Protein AF-A0A166LN89-F1 (afdb_monomer_lite)

pLDDT: mean 78.49, std 15.63, range [31.78, 97.25]

Organism: NCBI:txid1759441

Foldseek 3Di:
DAWADELQRDTDRCVVVVPPPADKDAAPPPRYIYGCLRAFQSLSQPDDPPDHDHGCVRPPPVNDPPVVVVVSLVVSVVPQDDHRNAWWWFDDDQATFIWGFGDWDQDPPRWIKTQIHGDPQFPDPDPDDVCSIGTVVRIGALCFLPLVVQQQHFHGDGQALVNPQDLVNLQVVLLVQAADPLLCVLCVVCLVVLLCCLVPVDDPDDPADQPLSVVLVVCQPDPDPPPDDRQFDPFQFQQGSSRLSNLLNCCCVRHPPCVVDVPSPPRHSSSVSSSLSSQCSVCVVVLVVVDDPVCPVPDPRVSVRSSSNVSVVNRPDPVRYHDPSPPSSSSSSNSSLLSNAADAPSRPPSNVQSHNNNPDAHDVNDRSHDPVNDPVHDDPDVVSVPPD

Sequence (388 aa):
MWLLNCRCGMEGDGHALLVDAQDIIQCDICKAWSHLACQRGGEASTLRRNQKFYCDACLPPSVMPPRTHAILYVISSALSAFRPGKGALALSGKYWYPVRLIQYEQLDGEERQWCVQWWRGNKFLVIPDEQLWVRQSNIVDELWCDREGRRSICLGKWQHACDTPQQEAIIAEFRDQPFTTEIDEALLPYIPLLDSILRIPDSGTRRRIIPVLDWLRDNKDHKFEYGIPSGTVPYTGDLSPLEQAQVANWFYYSIPDTQTDINKWLGAPALTHAYTIFIVTRNTDIFMGSYPLDFQQANPNEREAFLWSSAWEYLKDPNTFYKPVIDFDLECLAILEEQMFEYSARVGISGNQQWGLDKGDCQGRWNPYMESWVPGDREANDDEEIKV

Radius of gyration: 26.24 Å; chains: 1; bounding box: 60×53×74 Å

InterPro domains:
  IPR011011 Zinc finger, FYVE/PHD-type [SSF57903] (4-66)
  IPR013083 Zinc finger, RING/FYVE/PHD-type [G3DSA:3.30.40.10] (1-64)

Structure (mmCIF, N/CA/C/O backbone):
data_AF-A0A166LN89-F1
#
_entry.id   AF-A0A166LN89-F1
#
loop_
_atom_site.group_PDB
_atom_site.id
_atom_site.type_symbol
_atom_site.label_atom_id
_atom_site.label_alt_id
_atom_site.label_comp_id
_atom_site.label_asym_id
_atom_site.label_entity_id
_atom_site.label_seq_id
_atom_site.pdbx_PDB_ins_code
_atom_site.Cartn_x
_atom_site.Cartn_y
_atom_site.Cartn_z
_atom_site.occupancy
_atom_site.B_iso_or_equiv
_atom_site.auth_seq_id
_atom_site.auth_comp_id
_atom_site.auth_asym_id
_atom_site.auth_atom_id
_atom_site.pdbx_PDB_model_num
ATOM 1 N N . MET A 1 1 ? 8.369 28.997 1.705 1.00 52.62 1 MET A N 1
ATOM 2 C CA . MET A 1 1 ? 7.531 28.195 0.794 1.00 52.62 1 MET A CA 1
ATOM 3 C C . MET A 1 1 ? 6.934 27.071 1.620 1.00 52.62 1 MET A C 1
ATOM 5 O O . MET A 1 1 ? 7.684 26.427 2.343 1.00 52.62 1 MET A O 1
ATOM 9 N N . TRP A 1 2 ? 5.610 26.941 1.639 1.00 67.31 2 TRP A N 1
ATOM 10 C CA . TRP A 1 2 ? 4.909 25.947 2.454 1.00 67.31 2 TRP A CA 1
ATOM 11 C C . TRP A 1 2 ? 4.919 24.634 1.684 1.00 67.31 2 TRP A C 1
ATOM 13 O O . TRP A 1 2 ? 4.159 24.516 0.738 1.00 67.31 2 TRP A O 1
ATOM 23 N N . LEU A 1 3 ? 5.812 23.706 2.020 1.00 78.12 3 LEU A N 1
ATOM 24 C CA . LEU A 1 3 ? 5.858 22.406 1.355 1.00 78.12 3 LEU A CA 1
ATOM 25 C C . LEU A 1 3 ? 4.903 21.453 2.075 1.00 78.12 3 LEU A C 1
ATOM 27 O O . LEU A 1 3 ? 5.155 21.104 3.228 1.00 78.12 3 LEU A O 1
ATOM 31 N N . LEU A 1 4 ? 3.816 21.055 1.419 1.00 80.69 4 LEU A N 1
ATOM 32 C CA . LEU A 1 4 ? 3.008 19.916 1.834 1.00 80.69 4 LEU A CA 1
ATOM 33 C C . LEU A 1 4 ? 3.650 18.658 1.250 1.00 80.69 4 LEU A C 1
ATOM 35 O O . LEU A 1 4 ? 3.883 18.581 0.047 1.00 80.69 4 LEU A O 1
ATOM 39 N N . ASN A 1 5 ? 3.974 17.710 2.118 1.00 78.62 5 ASN A N 1
ATOM 40 C CA . ASN A 1 5 ? 4.460 16.392 1.743 1.00 78.62 5 ASN A CA 1
ATOM 41 C C . ASN A 1 5 ? 3.887 15.402 2.757 1.00 78.62 5 ASN A C 1
ATOM 43 O O . ASN A 1 5 ? 4.419 15.224 3.858 1.00 78.62 5 ASN A O 1
ATOM 47 N N . CYS A 1 6 ? 2.730 14.845 2.416 1.00 79.44 6 CYS A N 1
ATOM 48 C CA . CYS A 1 6 ? 2.001 13.941 3.283 1.00 79.44 6 CYS A CA 1
ATOM 49 C C . CYS A 1 6 ? 2.154 12.486 2.833 1.00 79.44 6 CYS A C 1
ATOM 51 O O . CYS A 1 6 ? 2.204 12.185 1.645 1.00 79.44 6 CYS A O 1
ATOM 53 N N . ARG A 1 7 ? 2.127 11.560 3.800 1.00 76.81 7 ARG A N 1
ATOM 54 C CA . ARG A 1 7 ? 2.181 10.110 3.557 1.00 76.81 7 ARG A CA 1
ATOM 55 C C . ARG A 1 7 ? 1.027 9.578 2.696 1.00 76.81 7 ARG A C 1
ATOM 57 O O . ARG A 1 7 ? 1.170 8.509 2.121 1.00 76.81 7 ARG A O 1
ATOM 64 N N . CYS A 1 8 ? -0.080 10.317 2.570 1.00 74.56 8 CYS A N 1
ATOM 65 C CA . CYS A 1 8 ? -1.168 9.982 1.644 1.00 74.56 8 CYS A CA 1
ATOM 66 C C . CYS A 1 8 ? -0.852 10.288 0.166 1.00 74.56 8 CYS A C 1
ATOM 68 O O . CYS A 1 8 ? -1.706 10.065 -0.684 1.00 74.56 8 CYS A O 1
ATOM 70 N N . GLY A 1 9 ? 0.335 10.822 -0.144 1.00 73.00 9 GLY A N 1
ATOM 71 C CA . GLY A 1 9 ? 0.736 11.210 -1.499 1.00 73.00 9 GLY A CA 1
ATOM 72 C C . GLY A 1 9 ? 0.330 12.633 -1.888 1.00 73.00 9 GLY A C 1
ATOM 73 O O . GLY A 1 9 ? 0.663 13.080 -2.980 1.00 73.00 9 GLY A O 1
ATOM 74 N N . MET A 1 10 ? -0.358 13.369 -1.006 1.00 73.50 10 MET A N 1
ATOM 75 C CA . MET A 1 10 ? -0.640 14.780 -1.249 1.00 73.50 10 MET A CA 1
ATOM 76 C C . MET A 1 10 ? 0.653 15.597 -1.132 1.00 73.50 10 MET A C 1
ATOM 78 O O . MET A 1 10 ? 1.246 15.709 -0.052 1.00 73.50 10 MET A O 1
ATOM 82 N N . GLU A 1 11 ? 1.059 16.180 -2.255 1.00 73.81 11 GLU A N 1
ATOM 83 C CA . GLU A 1 11 ? 2.183 17.103 -2.378 1.00 73.81 11 GLU A CA 1
ATOM 84 C C . GLU A 1 11 ? 1.679 18.458 -2.899 1.00 73.81 11 GLU A C 1
ATOM 86 O O . GLU A 1 11 ? 0.724 18.521 -3.674 1.00 73.81 11 GLU A O 1
ATOM 91 N N . GLY A 1 12 ? 2.294 19.564 -2.478 1.00 70.88 12 GLY A N 1
ATOM 92 C CA . GLY A 1 12 ? 1.921 20.877 -3.004 1.00 70.88 12 GLY A CA 1
ATOM 93 C C . GLY A 1 12 ? 2.546 22.058 -2.280 1.00 70.88 12 GLY A C 1
ATOM 94 O O . GLY A 1 12 ? 3.224 21.909 -1.257 1.00 70.88 12 GLY A O 1
ATOM 95 N N . ASP A 1 13 ? 2.290 23.255 -2.810 1.00 63.34 13 ASP A N 1
ATOM 96 C CA . ASP A 1 13 ? 2.430 24.465 -2.016 1.00 63.34 13 ASP A CA 1
ATOM 97 C C . ASP A 1 13 ? 1.219 24.592 -1.073 1.00 63.34 13 ASP A C 1
ATOM 99 O O . ASP A 1 13 ? 0.140 24.058 -1.331 1.00 63.34 13 ASP A O 1
ATOM 103 N N . GLY A 1 14 ? 1.401 25.218 0.088 1.00 54.84 14 GLY A N 1
ATOM 104 C CA . GLY A 1 14 ? 0.416 25.254 1.178 1.00 54.84 14 GLY A CA 1
ATOM 105 C C . GLY A 1 14 ? -0.980 25.815 0.849 1.00 54.84 14 GLY A C 1
ATOM 106 O O . GLY A 1 14 ? -1.776 25.964 1.769 1.00 54.84 14 GLY A O 1
ATOM 107 N N . HIS A 1 15 ? -1.312 26.117 -0.410 1.00 56.25 15 HIS A N 1
ATOM 108 C CA . HIS A 1 15 ? -2.685 26.364 -0.851 1.00 56.25 15 HIS A CA 1
ATOM 109 C C . HIS A 1 15 ? -3.548 25.095 -0.899 1.00 56.25 15 HIS A C 1
ATOM 111 O O . HIS A 1 15 ? -4.755 25.196 -0.678 1.00 56.25 15 HIS A O 1
ATOM 117 N N . ALA A 1 16 ? -2.954 23.908 -1.083 1.00 52.50 16 ALA A N 1
ATOM 118 C CA . ALA A 1 16 ? -3.673 22.630 -0.986 1.00 52.50 16 ALA A CA 1
ATOM 119 C C . ALA A 1 16 ? -4.261 22.380 0.423 1.00 52.50 16 ALA A C 1
ATOM 121 O O . ALA A 1 16 ? -5.258 21.680 0.572 1.00 52.50 16 ALA A O 1
ATOM 122 N N . LEU A 1 17 ? -3.702 23.033 1.452 1.00 52.16 17 LEU A N 1
ATOM 123 C CA . LEU A 1 17 ? -4.138 22.936 2.852 1.00 52.16 17 LEU A CA 1
ATOM 124 C C . LEU A 1 17 ? -5.543 23.512 3.102 1.00 52.16 17 LEU A C 1
ATOM 126 O O . LEU A 1 17 ? -6.154 23.205 4.120 1.00 52.16 17 LEU A O 1
ATOM 130 N N . LEU A 1 18 ? -6.055 24.363 2.206 1.00 52.16 18 LEU A N 1
ATOM 131 C CA . LEU A 1 18 ? -7.380 24.980 2.347 1.00 52.16 18 LEU A CA 1
ATOM 132 C C . LEU A 1 18 ? -8.524 24.075 1.864 1.00 52.16 18 LEU A C 1
ATOM 134 O O . LEU A 1 18 ? -9.682 24.408 2.102 1.00 52.16 18 LEU A O 1
ATOM 138 N N . VAL A 1 19 ? -8.216 22.970 1.175 1.00 49.88 19 VAL A N 1
ATOM 139 C CA . VAL A 1 19 ? -9.219 22.143 0.485 1.00 49.88 19 VAL A CA 1
ATOM 140 C C . VAL A 1 19 ? -9.719 20.985 1.353 1.00 49.88 19 VAL A C 1
ATOM 142 O O . VAL A 1 19 ? -10.909 20.690 1.313 1.00 49.88 19 VAL A O 1
ATOM 145 N N . ASP A 1 20 ? -8.859 20.379 2.177 1.00 57.97 20 ASP A N 1
ATOM 146 C CA . ASP A 1 20 ? -9.183 19.109 2.852 1.00 57.97 20 ASP A CA 1
ATOM 147 C C . ASP A 1 20 ? -9.756 19.242 4.274 1.00 57.97 20 ASP A C 1
ATOM 149 O O . ASP A 1 20 ? -10.197 18.245 4.838 1.00 57.97 20 ASP A O 1
ATOM 153 N N . ALA A 1 21 ? -9.771 20.443 4.869 1.00 65.31 21 ALA A N 1
ATOM 154 C CA . ALA A 1 21 ? -10.288 20.730 6.222 1.00 65.31 21 ALA A CA 1
ATOM 155 C C . ALA A 1 21 ? -9.750 19.840 7.376 1.00 65.31 21 ALA A C 1
ATOM 157 O O . ALA A 1 21 ? -10.213 19.975 8.506 1.00 65.31 21 ALA A O 1
ATOM 158 N N . GLN A 1 22 ? -8.767 18.971 7.120 1.00 74.75 22 GLN A N 1
ATOM 159 C CA . GLN A 1 22 ? -8.147 18.092 8.108 1.00 74.75 22 GLN A CA 1
ATOM 160 C C . GLN A 1 22 ? -7.075 18.818 8.923 1.00 74.75 22 GLN A C 1
ATOM 162 O O . GLN A 1 22 ? -6.381 19.711 8.431 1.00 74.75 22 GLN A O 1
ATOM 167 N N . ASP A 1 23 ? -6.880 18.367 10.162 1.00 83.00 23 ASP A N 1
ATOM 168 C CA . ASP A 1 23 ? -5.781 18.833 11.002 1.00 83.00 23 ASP A CA 1
ATOM 169 C C . ASP A 1 23 ? -4.419 18.490 10.382 1.00 83.00 23 ASP A C 1
ATOM 171 O O . ASP A 1 23 ? -4.186 17.386 9.876 1.00 83.00 23 ASP A O 1
ATOM 175 N N . ILE A 1 24 ? -3.482 19.433 10.472 1.00 85.69 24 ILE A N 1
ATOM 176 C CA . ILE A 1 24 ? -2.137 19.329 9.897 1.00 85.69 24 ILE A CA 1
ATOM 177 C C . ILE A 1 24 ? -1.056 19.573 10.945 1.00 85.69 24 ILE A C 1
ATOM 179 O O . ILE A 1 24 ? -1.252 20.290 11.926 1.00 85.69 24 ILE A O 1
ATOM 183 N N . ILE A 1 25 ? 0.122 19.005 10.705 1.00 86.12 25 ILE A N 1
ATOM 184 C CA . ILE A 1 25 ? 1.300 19.160 11.556 1.00 86.12 25 ILE A CA 1
ATOM 185 C C . ILE A 1 25 ? 2.556 19.406 10.714 1.00 86.12 25 ILE A C 1
ATOM 187 O O . ILE A 1 25 ? 2.697 18.867 9.613 1.00 86.12 25 ILE A O 1
ATOM 191 N N . GLN A 1 26 ? 3.467 20.236 11.232 1.00 88.19 26 GLN A N 1
ATOM 192 C CA . GLN A 1 26 ? 4.732 20.578 10.582 1.00 88.19 26 GLN A CA 1
ATOM 193 C C . GLN A 1 26 ? 5.904 19.852 11.240 1.00 88.19 26 GLN A C 1
ATOM 195 O O . GLN A 1 26 ? 6.088 19.942 12.452 1.00 88.19 26 GLN A O 1
ATOM 200 N N . CYS A 1 27 ? 6.736 19.185 10.438 1.00 84.69 27 CYS A N 1
ATOM 201 C CA . CYS A 1 27 ? 7.968 18.554 10.911 1.00 84.69 27 CYS A CA 1
ATOM 202 C C . CYS A 1 27 ? 9.012 19.600 11.330 1.00 84.69 27 CYS A C 1
ATOM 204 O O . CYS A 1 27 ? 9.334 20.523 10.580 1.00 84.69 27 CYS A O 1
ATOM 206 N N . ASP A 1 28 ? 9.623 19.419 12.499 1.00 83.38 28 ASP A N 1
ATOM 207 C CA . ASP A 1 28 ? 10.644 20.318 13.031 1.00 83.38 28 ASP A CA 1
ATOM 208 C C . ASP A 1 28 ? 11.979 20.257 12.278 1.00 83.38 28 ASP A C 1
ATOM 210 O O . ASP A 1 28 ? 12.751 21.216 12.371 1.00 83.38 28 ASP A O 1
ATOM 214 N N . ILE A 1 29 ? 12.243 19.181 11.525 1.00 79.94 29 ILE A N 1
ATOM 215 C CA . ILE A 1 29 ? 13.477 18.990 10.744 1.00 79.94 29 ILE A CA 1
ATOM 216 C C . ILE A 1 29 ? 13.308 19.536 9.324 1.00 79.94 29 ILE A C 1
ATOM 218 O O . ILE A 1 29 ? 13.895 20.564 8.994 1.00 79.94 29 ILE A O 1
ATOM 222 N N . CYS A 1 30 ? 12.493 18.889 8.484 1.00 80.31 30 CYS A N 1
ATOM 223 C CA . CYS A 1 30 ? 12.361 19.268 7.071 1.00 80.31 30 CYS A CA 1
ATOM 224 C C . CYS A 1 30 ? 11.413 20.446 6.824 1.00 80.31 30 CYS A C 1
ATOM 226 O O . CYS A 1 30 ? 11.337 20.937 5.702 1.00 80.31 30 CYS A O 1
ATOM 228 N N . LYS A 1 31 ? 10.673 20.891 7.849 1.00 85.50 31 LYS A N 1
ATOM 229 C CA . LYS A 1 31 ? 9.659 21.956 7.760 1.00 85.50 31 LYS A CA 1
ATOM 230 C C . LYS A 1 31 ? 8.495 21.660 6.806 1.00 85.50 31 LYS A C 1
ATOM 232 O O . LYS A 1 31 ? 7.686 22.558 6.564 1.00 85.50 31 LYS A O 1
ATOM 237 N N . ALA A 1 32 ? 8.375 20.423 6.321 1.00 84.31 32 ALA A N 1
ATOM 238 C CA . ALA A 1 32 ? 7.233 19.979 5.537 1.00 84.31 32 ALA A CA 1
ATOM 239 C C . ALA A 1 32 ? 5.991 19.797 6.422 1.00 84.31 32 ALA A C 1
ATOM 241 O O . ALA A 1 32 ? 6.093 19.403 7.589 1.00 84.31 32 ALA A O 1
ATOM 242 N N . TRP A 1 33 ? 4.831 20.095 5.847 1.00 85.94 33 TRP A N 1
ATOM 243 C CA . TRP A 1 33 ? 3.517 19.870 6.436 1.00 85.94 33 TRP A CA 1
ATOM 244 C C . TRP A 1 33 ? 2.963 18.520 6.005 1.00 85.94 33 TRP A C 1
ATOM 246 O O . TRP A 1 33 ? 3.292 18.018 4.933 1.00 85.94 33 TRP A O 1
ATOM 256 N N . SER A 1 34 ? 2.102 17.949 6.837 1.00 84.88 34 SER A N 1
ATOM 257 C CA . SER A 1 34 ? 1.405 16.696 6.554 1.00 84.88 34 SER A CA 1
ATOM 258 C C . SER A 1 34 ? 0.125 16.601 7.386 1.00 84.88 34 SER A C 1
ATOM 260 O O . SER A 1 34 ? 0.043 17.215 8.450 1.00 84.88 34 SER A O 1
ATOM 262 N N . HIS A 1 35 ? -0.863 15.830 6.926 1.00 85.31 35 HIS A N 1
ATOM 263 C CA . HIS A 1 35 ? -2.067 15.544 7.708 1.00 85.31 35 HIS A CA 1
ATOM 264 C C . HIS A 1 35 ? -1.720 14.827 9.017 1.00 85.31 35 HIS A C 1
ATOM 266 O O . HIS A 1 35 ? -0.911 13.891 9.033 1.00 85.31 35 HIS A O 1
ATOM 272 N N . LEU A 1 36 ? -2.370 15.242 10.104 1.00 85.25 36 LEU A N 1
ATOM 273 C CA . LEU A 1 36 ? -2.191 14.687 11.444 1.00 85.25 36 LEU A CA 1
ATOM 274 C C . LEU A 1 36 ? -2.601 13.207 11.491 1.00 85.25 36 LEU A C 1
ATOM 276 O O . LEU A 1 36 ? -1.866 12.379 12.023 1.00 85.25 36 LEU A O 1
ATOM 280 N N . ALA A 1 37 ? -3.729 12.863 10.862 1.00 84.25 37 ALA A N 1
ATOM 281 C CA . ALA A 1 37 ? -4.256 11.497 10.796 1.00 84.25 37 ALA A CA 1
ATOM 282 C C . ALA A 1 37 ? -3.441 10.547 9.901 1.00 84.25 37 ALA A C 1
ATOM 284 O O . ALA A 1 37 ? -3.621 9.331 9.953 1.00 84.25 37 ALA A O 1
ATOM 285 N N . CYS A 1 38 ? -2.555 11.090 9.062 1.00 82.81 38 CYS A N 1
ATOM 286 C CA . CYS A 1 38 ? -1.668 10.299 8.208 1.00 82.81 38 CYS A CA 1
ATOM 287 C C . CYS A 1 38 ? -0.337 9.957 8.892 1.00 82.81 38 CYS A C 1
ATOM 289 O O . CYS A 1 38 ? 0.516 9.332 8.267 1.00 82.81 38 CYS A O 1
ATOM 291 N N . GLN A 1 39 ? -0.142 10.370 10.150 1.00 83.25 39 GLN A N 1
ATOM 292 C CA . GLN A 1 39 ? 1.034 9.996 10.931 1.00 83.25 39 GLN A CA 1
ATOM 293 C C . GLN A 1 39 ? 0.845 8.631 11.588 1.00 83.25 39 GLN A C 1
ATOM 295 O O . GLN A 1 39 ? -0.254 8.276 12.023 1.00 83.25 39 GLN A O 1
ATOM 300 N N . ARG A 1 40 ? 1.946 7.884 11.686 1.00 75.25 40 ARG A N 1
ATOM 301 C CA . ARG A 1 40 ? 1.984 6.519 12.215 1.00 75.25 40 ARG A CA 1
ATOM 302 C C . ARG A 1 40 ? 1.299 6.416 13.581 1.00 75.25 40 ARG A C 1
ATOM 304 O O . ARG A 1 40 ? 1.600 7.197 14.481 1.00 75.25 40 ARG A O 1
ATOM 311 N N . GLY A 1 41 ? 0.357 5.478 13.724 1.00 67.69 41 GLY A N 1
ATOM 312 C CA . GLY A 1 41 ? -0.328 5.177 14.994 1.00 67.69 41 GLY A CA 1
ATOM 313 C C . GLY A 1 41 ? -1.073 6.355 15.647 1.00 67.69 41 GLY A C 1
ATOM 314 O O . GLY A 1 41 ? -1.414 6.299 16.835 1.00 67.69 41 GLY A O 1
ATOM 315 N N . GLY A 1 42 ? -1.276 7.453 14.909 1.00 73.94 42 GLY A N 1
ATOM 316 C CA . GLY A 1 42 ? -1.768 8.711 15.459 1.00 73.94 42 GLY A CA 1
ATOM 317 C C . GLY A 1 42 ? -0.823 9.362 16.476 1.00 73.94 42 GLY A C 1
ATOM 318 O O . GLY A 1 42 ? -1.277 10.186 17.266 1.00 73.94 42 GLY A O 1
ATOM 319 N N . GLU A 1 43 ? 0.470 9.022 16.513 1.00 72.94 43 GLU A N 1
ATOM 320 C CA . GLU A 1 43 ? 1.419 9.525 17.523 1.00 72.94 43 GLU A CA 1
ATOM 321 C C . GLU A 1 43 ? 1.483 11.056 17.552 1.00 72.94 43 GLU A C 1
ATOM 323 O O . GLU A 1 43 ? 1.465 11.673 18.619 1.00 72.94 43 GLU A O 1
ATOM 328 N N . ALA A 1 44 ? 1.459 11.681 16.375 1.00 79.00 44 ALA A N 1
ATOM 329 C CA . ALA A 1 44 ? 1.484 13.131 16.236 1.00 79.00 44 ALA A CA 1
ATOM 330 C C . ALA A 1 44 ? 0.309 13.828 16.940 1.00 79.00 44 ALA A C 1
ATOM 332 O O . ALA A 1 44 ? 0.466 14.939 17.441 1.00 79.00 44 ALA A O 1
ATOM 333 N N . SER A 1 45 ? -0.851 13.172 17.038 1.00 78.56 45 SER A N 1
ATOM 334 C CA . SER A 1 45 ? -2.031 13.727 17.714 1.00 78.56 45 SER A CA 1
ATOM 335 C C . SER A 1 45 ? -1.904 13.761 19.243 1.00 78.56 45 SER A C 1
ATOM 337 O O . SER A 1 45 ? -2.669 14.450 19.914 1.00 78.56 45 SER A O 1
ATOM 339 N N . THR A 1 46 ? -0.918 13.056 19.808 1.00 74.19 46 THR A N 1
ATOM 340 C CA . THR A 1 46 ? -0.629 13.080 21.252 1.00 74.19 46 THR A CA 1
ATOM 341 C C . THR A 1 46 ? 0.289 14.234 21.657 1.00 74.19 46 THR A C 1
ATOM 343 O O . THR A 1 46 ? 0.471 14.499 22.850 1.00 74.19 46 THR A O 1
ATOM 346 N N . LEU A 1 47 ? 0.862 14.938 20.675 1.00 77.06 47 LEU A N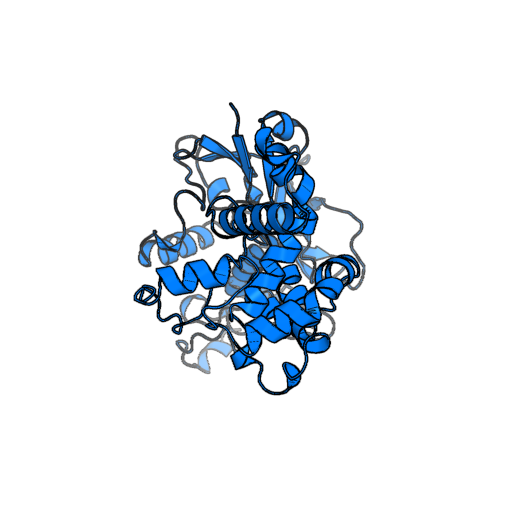 1
ATOM 347 C CA . LEU A 1 47 ? 1.816 16.005 20.921 1.00 77.06 47 LEU A CA 1
ATOM 348 C C . LEU A 1 47 ? 1.129 17.244 21.491 1.00 77.06 47 LEU A C 1
ATOM 350 O O . LEU A 1 47 ? 0.146 17.770 20.969 1.00 77.06 47 LEU A O 1
ATOM 354 N N . ARG A 1 48 ? 1.703 17.765 22.572 1.00 75.88 48 ARG A N 1
ATOM 355 C CA . ARG A 1 48 ? 1.352 19.081 23.107 1.00 75.88 48 ARG A CA 1
ATOM 356 C C . ARG A 1 48 ? 1.927 20.163 22.198 1.00 75.88 48 ARG A C 1
ATOM 358 O O . ARG A 1 48 ? 2.975 19.975 21.592 1.00 75.88 48 ARG A O 1
ATOM 365 N N . ARG A 1 49 ? 1.313 21.353 22.198 1.00 74.25 49 ARG A N 1
ATOM 366 C CA . ARG A 1 49 ? 1.721 22.508 21.363 1.00 74.25 49 ARG A CA 1
ATOM 367 C C . ARG A 1 49 ? 3.206 22.905 21.454 1.00 74.25 49 ARG A C 1
ATOM 369 O O . ARG A 1 49 ? 3.684 23.624 20.590 1.00 74.25 49 ARG A O 1
ATOM 376 N N . ASN A 1 50 ? 3.913 22.511 22.512 1.00 76.88 50 ASN A N 1
ATOM 377 C CA . ASN A 1 50 ? 5.325 22.822 22.743 1.00 76.88 50 ASN A CA 1
ATOM 378 C C . ASN A 1 50 ? 6.281 21.645 22.480 1.00 76.88 50 ASN A C 1
ATOM 380 O O . ASN A 1 50 ? 7.486 21.788 22.692 1.00 76.88 50 ASN A O 1
ATOM 384 N N . GLN A 1 51 ? 5.764 20.481 22.090 1.00 79.06 51 GLN A N 1
ATOM 385 C CA . GLN A 1 51 ? 6.571 19.308 21.778 1.00 79.06 51 GLN A CA 1
ATOM 386 C C . GLN A 1 51 ? 6.966 19.315 20.306 1.00 79.06 51 GLN A C 1
ATOM 388 O O . GLN A 1 51 ? 6.215 19.782 19.453 1.00 79.06 51 GLN A O 1
ATOM 393 N N . LYS A 1 52 ? 8.167 18.804 20.031 1.00 80.94 52 LYS A N 1
ATOM 394 C CA . LYS A 1 52 ? 8.683 18.707 18.670 1.00 80.94 52 LYS A CA 1
ATOM 395 C C . LYS A 1 52 ? 8.092 17.498 17.961 1.00 80.94 52 LYS A C 1
ATOM 397 O O . LYS A 1 52 ? 7.946 16.442 18.575 1.00 80.94 52 LYS A O 1
ATOM 402 N N . PHE A 1 53 ? 7.817 17.654 16.676 1.00 83.69 53 PHE A N 1
ATOM 403 C CA . PHE A 1 53 ? 7.357 16.597 15.790 1.00 83.69 53 PHE A CA 1
ATOM 404 C C . PHE A 1 53 ? 8.410 16.296 14.723 1.00 83.69 53 PHE A C 1
ATOM 406 O O . PHE A 1 53 ? 8.961 17.203 14.096 1.00 83.69 53 PHE A O 1
ATOM 413 N N . TYR A 1 54 ? 8.657 15.014 14.473 1.00 82.19 54 TYR A N 1
ATOM 414 C CA . TYR A 1 54 ? 9.555 14.545 13.423 1.00 82.19 54 TYR A CA 1
ATOM 415 C C . TYR A 1 54 ? 8.794 13.565 12.537 1.00 82.19 54 TYR A C 1
ATOM 417 O O . TYR A 1 54 ? 8.234 12.600 13.047 1.00 82.19 54 TYR A O 1
ATOM 425 N N . CYS A 1 55 ? 8.752 13.818 11.228 1.00 77.19 55 CYS A N 1
ATOM 426 C CA . CYS A 1 55 ? 8.097 12.907 10.295 1.00 77.19 55 CYS A CA 1
ATOM 427 C C . CYS A 1 55 ? 8.942 11.650 10.053 1.00 77.19 55 CYS A C 1
ATOM 429 O O . CYS A 1 55 ? 10.171 11.688 10.163 1.00 77.19 55 CYS A O 1
ATOM 431 N N . ASP A 1 56 ? 8.285 10.571 9.627 1.00 72.12 56 ASP A N 1
ATOM 432 C CA . ASP A 1 56 ? 8.930 9.279 9.358 1.00 72.12 56 ASP A CA 1
ATOM 433 C C . ASP A 1 56 ? 10.036 9.365 8.292 1.00 72.12 56 ASP A C 1
ATOM 435 O O . ASP A 1 56 ? 11.002 8.611 8.337 1.00 72.12 56 ASP A O 1
ATOM 439 N N . ALA A 1 57 ? 9.946 10.318 7.358 1.00 73.56 57 ALA A N 1
ATOM 440 C CA . ALA A 1 57 ? 10.996 10.548 6.364 1.00 73.56 57 ALA A CA 1
ATOM 441 C C . ALA A 1 57 ? 12.280 11.135 6.980 1.00 73.56 57 ALA A C 1
ATOM 443 O O . ALA A 1 57 ? 13.380 10.853 6.513 1.00 73.56 57 ALA A O 1
ATOM 444 N N . CYS A 1 58 ? 12.157 11.966 8.021 1.00 69.94 58 CYS A N 1
ATOM 445 C CA . CYS A 1 58 ? 13.306 12.555 8.713 1.00 69.94 58 CYS A CA 1
ATOM 446 C C . CYS A 1 58 ? 13.846 11.665 9.832 1.00 69.94 58 CYS A C 1
ATOM 448 O O . CYS A 1 58 ? 15.031 11.750 10.150 1.00 69.94 58 CYS A O 1
ATOM 450 N N . LEU A 1 59 ? 12.985 10.860 10.454 1.00 72.00 59 LEU A N 1
ATOM 451 C CA . LEU A 1 59 ? 13.356 9.965 11.540 1.00 72.00 59 LEU A CA 1
ATOM 452 C C . LEU A 1 59 ? 12.639 8.617 11.373 1.00 72.00 59 LEU A C 1
ATOM 454 O O . LEU A 1 59 ? 11.651 8.361 12.062 1.00 72.00 59 LEU A O 1
ATOM 458 N N . PRO A 1 60 ? 13.117 7.756 10.458 1.00 63.84 60 PRO A N 1
ATOM 459 C CA . PRO A 1 60 ? 12.460 6.489 10.199 1.00 63.84 60 PRO A CA 1
ATOM 460 C C . PRO A 1 60 ? 12.500 5.578 11.436 1.00 63.84 60 PRO A C 1
ATOM 462 O O . PRO A 1 60 ? 13.468 5.619 12.207 1.00 63.84 60 PRO A O 1
ATOM 465 N N . PRO A 1 61 ? 11.491 4.702 11.607 1.00 55.44 61 PRO A N 1
ATOM 466 C CA . PRO A 1 61 ? 11.403 3.745 12.709 1.00 55.44 61 PRO A CA 1
ATOM 467 C C . PRO A 1 61 ? 12.709 2.988 12.986 1.00 55.44 61 PRO A C 1
ATOM 469 O O . PRO A 1 61 ? 13.085 2.809 14.140 1.00 55.44 61 PRO A O 1
ATOM 472 N N . SER A 1 62 ? 13.442 2.598 11.944 1.00 50.56 62 SER A N 1
ATOM 473 C CA . SER A 1 62 ? 14.698 1.842 12.040 1.00 50.56 62 SER A CA 1
ATOM 474 C C . SER A 1 62 ? 15.838 2.574 12.761 1.00 50.56 62 SER A C 1
ATOM 476 O O . SER A 1 62 ? 16.772 1.927 13.229 1.00 50.56 62 SER A O 1
ATOM 478 N N . VAL A 1 63 ? 15.774 3.905 12.877 1.00 45.66 63 VAL A N 1
ATOM 479 C CA . VAL A 1 63 ? 16.809 4.742 13.510 1.00 45.66 63 VAL A CA 1
ATOM 480 C C . VAL A 1 63 ? 16.508 4.988 14.997 1.00 45.66 63 VAL A C 1
ATOM 482 O O . VAL A 1 63 ? 17.385 5.420 15.749 1.00 45.66 63 VAL A O 1
ATOM 485 N N . MET A 1 64 ? 15.299 4.662 15.468 1.00 40.53 64 MET A N 1
ATOM 486 C CA . MET A 1 64 ? 14.970 4.716 16.893 1.00 40.53 64 MET A CA 1
ATOM 487 C C . MET A 1 64 ? 15.401 3.424 17.611 1.00 40.53 64 MET A C 1
ATOM 489 O O . MET A 1 64 ? 15.130 2.330 17.115 1.00 40.53 64 MET A O 1
ATOM 493 N N . PRO A 1 65 ? 16.034 3.504 18.802 1.00 33.03 65 PRO A N 1
ATOM 494 C CA . PRO A 1 65 ? 16.446 2.322 19.552 1.00 33.03 65 PRO A CA 1
ATOM 495 C C . PRO A 1 65 ? 15.277 1.337 19.758 1.00 33.03 65 PRO A C 1
ATOM 497 O O . PRO A 1 65 ? 14.173 1.789 20.081 1.00 33.03 65 PRO A O 1
ATOM 500 N N . PRO A 1 66 ? 15.497 0.008 19.699 1.00 36.34 66 PRO A N 1
ATOM 501 C CA . PRO A 1 66 ? 14.446 -1.007 19.866 1.00 36.34 66 PRO A CA 1
ATOM 502 C C . PRO A 1 66 ? 13.648 -0.868 21.174 1.00 36.34 66 PRO A C 1
ATOM 504 O O . PRO A 1 66 ? 12.461 -1.172 21.235 1.00 36.34 66 PRO A O 1
ATOM 507 N N . ARG A 1 67 ? 14.287 -0.347 22.232 1.00 31.78 67 ARG A N 1
ATOM 508 C CA . ARG A 1 67 ? 13.635 -0.075 23.524 1.00 31.78 67 ARG A CA 1
ATOM 509 C C . ARG A 1 67 ? 12.635 1.083 23.463 1.00 31.78 67 ARG A C 1
ATOM 511 O O . ARG A 1 67 ? 11.671 1.073 24.214 1.00 31.78 67 ARG A O 1
ATOM 518 N N . THR A 1 68 ? 12.830 2.049 22.572 1.00 34.59 68 THR A N 1
ATOM 519 C CA . THR A 1 68 ? 11.905 3.177 22.365 1.00 34.59 68 THR A CA 1
ATOM 520 C C . THR A 1 68 ? 10.657 2.754 21.603 1.00 34.59 68 THR A C 1
ATOM 522 O O . THR A 1 68 ? 9.591 3.250 21.934 1.00 34.59 68 THR A O 1
ATOM 525 N N . HIS A 1 69 ? 10.762 1.795 20.672 1.00 38.03 69 HIS A N 1
ATOM 526 C CA . HIS A 1 69 ? 9.596 1.196 20.004 1.00 38.03 69 HIS A CA 1
ATOM 527 C C . HIS A 1 69 ? 8.665 0.527 21.006 1.00 38.03 69 HIS A C 1
ATOM 529 O O . HIS A 1 69 ? 7.497 0.883 21.073 1.00 38.03 69 HIS A O 1
ATOM 535 N N . ALA A 1 70 ? 9.193 -0.349 21.865 1.00 33.12 70 ALA A N 1
ATOM 536 C CA . ALA A 1 70 ? 8.393 -1.012 22.894 1.00 33.12 70 ALA A CA 1
ATOM 537 C C . ALA A 1 70 ? 7.817 -0.025 23.930 1.00 33.12 70 ALA A C 1
ATOM 539 O O . ALA A 1 70 ? 6.681 -0.183 24.364 1.00 33.12 70 ALA A O 1
ATOM 540 N N . ILE A 1 71 ? 8.572 1.012 24.315 1.00 35.44 71 ILE A N 1
ATOM 541 C CA . ILE A 1 71 ? 8.122 2.019 25.290 1.00 35.44 71 ILE A CA 1
ATOM 542 C C . ILE A 1 71 ? 7.077 2.970 24.684 1.00 35.44 71 ILE A C 1
ATOM 544 O O . ILE A 1 71 ? 6.102 3.277 25.359 1.00 35.44 71 ILE A O 1
ATOM 548 N N . LEU A 1 72 ? 7.213 3.404 23.426 1.00 37.47 72 LEU A N 1
ATOM 549 C CA . LEU A 1 72 ? 6.200 4.226 22.751 1.00 37.47 72 LEU A CA 1
ATOM 550 C C . LEU A 1 72 ? 4.922 3.427 22.481 1.00 37.47 72 LEU A C 1
ATOM 552 O O . LEU A 1 72 ? 3.841 3.940 22.755 1.00 37.47 72 LEU A O 1
ATOM 556 N N . TYR A 1 73 ? 5.027 2.157 22.072 1.00 42.41 73 TYR A N 1
ATOM 557 C CA . TYR A 1 73 ? 3.861 1.282 21.897 1.00 42.41 73 TYR A CA 1
ATOM 558 C C . TYR A 1 73 ? 3.096 1.087 23.215 1.00 42.41 73 TYR A C 1
ATOM 560 O O . TYR A 1 73 ? 1.882 1.280 23.254 1.00 42.41 73 TYR A O 1
ATOM 568 N N . VAL A 1 74 ? 3.819 0.805 24.310 1.00 37.84 74 VAL A N 1
ATOM 569 C CA . VAL A 1 74 ? 3.258 0.617 25.663 1.00 37.84 74 VAL A CA 1
ATOM 570 C C . VAL A 1 74 ? 2.710 1.922 26.265 1.00 37.84 74 VAL A C 1
ATOM 572 O O . VAL A 1 74 ? 1.730 1.898 27.009 1.00 37.84 74 VAL A O 1
ATOM 575 N N . ILE A 1 75 ? 3.290 3.083 25.943 1.00 41.12 75 ILE A N 1
ATOM 576 C CA . ILE A 1 75 ? 2.748 4.387 26.365 1.00 41.12 75 ILE A CA 1
ATOM 577 C C . ILE A 1 75 ? 1.521 4.767 25.518 1.00 41.12 75 ILE A C 1
ATOM 579 O O . ILE A 1 75 ? 0.578 5.354 26.050 1.00 41.12 75 ILE A O 1
ATOM 583 N N . SER A 1 76 ? 1.475 4.387 24.236 1.00 44.66 76 SER A N 1
ATOM 584 C CA . SER A 1 76 ? 0.318 4.626 23.363 1.00 44.66 76 SER A CA 1
ATOM 585 C C . SER A 1 76 ? -0.925 3.840 23.802 1.00 44.66 76 SER A C 1
ATOM 587 O O . SER A 1 76 ? -2.034 4.366 23.684 1.00 44.66 76 SER A O 1
ATOM 589 N N . SER A 1 77 ? -0.730 2.635 24.362 1.00 43.12 77 SER A N 1
ATOM 590 C CA . SER A 1 77 ? -1.786 1.772 24.912 1.00 43.12 77 SER A CA 1
ATOM 591 C C . SER A 1 77 ? -2.275 2.215 26.295 1.00 43.12 77 SER A C 1
ATOM 593 O O . SER A 1 77 ? -3.373 1.860 26.704 1.00 43.12 77 SER A O 1
ATOM 595 N N . ALA A 1 78 ? -1.486 3.007 27.031 1.00 41.09 78 ALA A N 1
ATOM 596 C CA . ALA A 1 78 ? -1.893 3.560 28.328 1.00 41.09 78 ALA A CA 1
ATOM 597 C C . ALA A 1 78 ? -2.796 4.805 28.197 1.00 41.09 78 ALA A C 1
ATOM 599 O O . ALA A 1 78 ? -3.374 5.264 29.181 1.00 41.09 78 ALA A O 1
ATOM 600 N N . LEU A 1 79 ? -2.924 5.360 26.988 1.00 45.94 79 LEU A N 1
ATOM 601 C CA . LEU A 1 79 ? -3.797 6.488 26.678 1.00 45.94 79 LEU A CA 1
ATOM 602 C C . LEU A 1 79 ? -4.939 5.988 25.786 1.00 45.94 79 LEU A C 1
ATOM 604 O O . LEU A 1 79 ? -4.876 6.103 24.559 1.00 45.94 79 LEU A O 1
ATOM 608 N N . SER A 1 80 ? -5.987 5.462 26.423 1.00 53.62 80 SER A N 1
ATOM 609 C CA . SER A 1 80 ? -7.290 5.051 25.864 1.00 53.62 80 SER A CA 1
ATOM 610 C C . SER A 1 80 ? -8.107 6.217 25.272 1.00 53.62 80 SER A C 1
ATOM 612 O O . SER A 1 80 ? -9.321 6.325 25.434 1.00 53.62 80 SER A O 1
ATOM 614 N N . ALA A 1 81 ? -7.437 7.157 24.608 1.00 70.44 81 ALA A N 1
ATOM 615 C CA . ALA A 1 81 ? -8.056 8.306 23.977 1.00 70.44 81 ALA A CA 1
ATOM 616 C C . ALA A 1 81 ? -8.174 8.064 22.470 1.00 70.44 81 ALA A C 1
ATOM 618 O O . ALA A 1 81 ? -7.162 7.910 21.775 1.00 70.44 81 ALA A O 1
ATOM 619 N N . PHE A 1 82 ? -9.414 8.078 21.975 1.00 84.38 82 PHE A N 1
ATOM 620 C CA . PHE A 1 82 ? -9.710 8.223 20.553 1.00 84.38 82 PHE A CA 1
ATOM 621 C C . PHE A 1 82 ? -8.977 9.447 20.000 1.00 84.38 82 PHE A C 1
ATOM 623 O O . PHE A 1 82 ? -9.067 10.541 20.568 1.00 84.38 82 PHE A O 1
ATOM 630 N N . ARG A 1 83 ? -8.222 9.251 18.917 1.00 85.94 83 ARG A N 1
ATOM 631 C CA . ARG A 1 83 ? -7.352 10.278 18.342 1.00 85.94 83 ARG A CA 1
ATOM 632 C C . ARG A 1 83 ? -7.167 10.085 16.831 1.00 85.94 83 ARG A C 1
ATOM 634 O O . ARG A 1 83 ? -7.180 8.936 16.381 1.00 85.94 83 ARG A O 1
ATOM 641 N N . PRO A 1 84 ? -6.973 11.170 16.059 1.00 87.50 84 PRO A N 1
ATOM 642 C CA . PRO A 1 84 ? -6.663 11.097 14.632 1.00 87.50 84 PRO A CA 1
ATOM 643 C C . PRO A 1 84 ? -5.495 10.152 14.318 1.00 87.50 84 PRO A C 1
ATOM 645 O O . PRO A 1 84 ? -4.455 10.202 14.971 1.00 87.50 84 PRO A O 1
ATOM 648 N N . GLY A 1 85 ? -5.667 9.299 13.309 1.00 83.56 85 GLY A N 1
ATOM 649 C CA . GLY A 1 85 ? -4.697 8.301 12.850 1.00 83.56 85 GLY A CA 1
ATOM 650 C C . GLY A 1 85 ? -4.705 6.976 13.621 1.00 83.56 85 GLY A C 1
ATOM 651 O O . GLY A 1 85 ? -4.012 6.045 13.213 1.00 83.56 85 GLY A O 1
ATOM 652 N N . LYS A 1 86 ? -5.481 6.857 14.710 1.00 87.50 86 LYS A N 1
ATOM 653 C CA . LYS A 1 86 ? -5.627 5.599 15.462 1.00 87.50 86 LYS A CA 1
ATOM 654 C C . LYS A 1 86 ? -6.629 4.664 14.773 1.00 87.50 86 LYS A C 1
ATOM 656 O O . LYS A 1 86 ? -7.648 5.121 14.248 1.00 87.50 86 LYS A O 1
ATOM 661 N N . GLY A 1 87 ? -6.342 3.364 14.818 1.00 90.81 87 GLY A N 1
ATOM 662 C CA . GLY A 1 87 ? -7.279 2.310 14.438 1.00 90.81 87 GLY A CA 1
ATOM 663 C C . GLY A 1 87 ? -8.324 2.110 15.530 1.00 90.81 87 GLY A C 1
ATOM 664 O O . GLY A 1 87 ? -8.030 2.257 16.716 1.00 90.81 87 GLY A O 1
ATOM 665 N N . ALA A 1 88 ? -9.553 1.821 15.133 1.00 93.94 88 ALA A N 1
ATOM 666 C CA . ALA A 1 88 ? -10.674 1.591 16.031 1.00 93.94 88 ALA A CA 1
ATOM 667 C C . ALA A 1 88 ? -11.671 0.617 15.390 1.00 93.94 88 ALA A C 1
ATOM 669 O O . ALA A 1 88 ? -11.564 0.279 14.211 1.00 93.94 88 ALA A O 1
ATOM 670 N N . LEU A 1 89 ? -12.672 0.197 16.155 1.00 95.25 89 LEU A N 1
ATOM 671 C CA . LEU A 1 89 ? -13.842 -0.505 15.649 1.00 95.25 89 LEU A CA 1
ATOM 672 C C . LEU A 1 89 ? -15.050 0.428 15.679 1.00 95.25 89 LEU A C 1
ATOM 674 O O . LEU A 1 89 ? -15.358 1.015 16.714 1.00 95.25 89 LEU A O 1
ATOM 678 N N . ALA A 1 90 ? -15.778 0.512 14.570 1.00 94.56 90 ALA A N 1
ATOM 679 C CA . ALA A 1 90 ? -17.047 1.223 14.489 1.00 94.56 90 ALA A CA 1
ATOM 680 C C . ALA A 1 90 ? -18.208 0.251 14.263 1.00 94.56 90 ALA A C 1
ATOM 682 O O . ALA A 1 90 ? -18.102 -0.726 13.514 1.00 94.56 90 ALA A O 1
ATOM 683 N N . LEU A 1 91 ? -19.336 0.529 14.912 1.00 92.94 91 LEU A N 1
ATOM 684 C CA . LEU A 1 91 ? -20.556 -0.255 14.769 1.00 92.94 91 LEU A CA 1
ATOM 685 C C . LEU A 1 91 ? -21.242 0.057 13.430 1.00 92.94 91 LEU A C 1
ATOM 687 O O . LEU A 1 91 ? -21.616 1.199 13.170 1.00 92.94 91 LEU A O 1
ATOM 691 N N . SER A 1 92 ? -21.474 -0.974 12.614 1.00 91.19 92 SER A N 1
ATOM 692 C CA . SER A 1 92 ? -22.324 -0.909 11.420 1.00 91.19 92 SER A CA 1
ATOM 693 C C . SER A 1 92 ? -23.351 -2.043 11.445 1.00 91.19 92 SER A C 1
ATOM 695 O O . SER A 1 92 ? -23.024 -3.236 11.485 1.00 91.19 92 SER A O 1
ATOM 697 N N . GLY A 1 93 ? -24.634 -1.677 11.487 1.00 89.31 93 GLY A N 1
ATOM 698 C CA . GLY A 1 93 ? -25.723 -2.621 11.727 1.00 89.31 93 GLY A CA 1
ATOM 699 C C . GLY A 1 93 ? -25.602 -3.281 13.105 1.00 89.31 93 GLY A C 1
ATOM 700 O O . GLY A 1 93 ? -25.821 -2.639 14.127 1.00 89.31 93 GLY A O 1
ATOM 701 N N . LYS A 1 94 ? -25.271 -4.578 13.134 1.00 91.06 94 LYS A N 1
ATOM 702 C CA . LYS A 1 94 ? -25.104 -5.362 14.376 1.00 91.06 94 LYS A CA 1
ATOM 703 C C . LYS A 1 94 ? -23.661 -5.778 14.676 1.00 91.06 94 LYS A C 1
ATOM 705 O O . LYS A 1 94 ? -23.434 -6.458 15.673 1.00 91.06 94 LYS A O 1
ATOM 710 N N . TYR A 1 95 ? -22.721 -5.429 13.803 1.00 94.69 95 TYR A N 1
ATOM 711 C CA . TYR A 1 95 ? -21.340 -5.893 13.870 1.00 94.69 95 TYR A CA 1
ATOM 712 C C . TYR A 1 95 ? -20.364 -4.724 13.918 1.00 94.69 95 TYR A C 1
ATOM 714 O O . TYR A 1 95 ? -20.647 -3.638 13.414 1.00 94.69 95 TYR A O 1
ATOM 722 N N . TRP A 1 96 ? -19.209 -4.972 14.523 1.00 95.25 96 TRP A N 1
ATOM 723 C CA . TRP A 1 96 ? -18.136 -3.997 14.670 1.00 95.25 96 TRP A CA 1
ATOM 724 C C . TRP A 1 96 ? -17.063 -4.235 13.611 1.00 95.25 96 TRP A C 1
ATOM 726 O O . TRP A 1 96 ? -16.570 -5.356 13.488 1.00 95.25 96 TRP A O 1
ATOM 736 N N . TYR A 1 97 ? -16.718 -3.203 12.844 1.00 95.19 97 TYR A N 1
ATOM 737 C CA . TYR A 1 97 ? -15.750 -3.293 11.749 1.00 95.19 97 TYR A CA 1
ATOM 738 C C . TYR A 1 97 ? -14.588 -2.321 11.958 1.00 95.19 97 TYR A C 1
ATOM 740 O O . TYR A 1 97 ? -14.805 -1.238 12.510 1.00 95.19 97 TYR A O 1
ATOM 748 N N . PRO A 1 98 ? -13.376 -2.667 11.496 1.00 95.19 98 PRO A N 1
ATOM 749 C CA . PRO A 1 98 ? -12.219 -1.798 11.609 1.00 95.19 98 PRO A CA 1
ATOM 750 C C . PRO A 1 98 ? -12.371 -0.517 10.789 1.00 95.19 98 PRO A C 1
ATOM 752 O O . PRO A 1 98 ? -12.828 -0.520 9.635 1.00 95.19 98 PRO A O 1
ATOM 755 N N . VAL A 1 99 ? -11.940 0.574 11.413 1.00 93.56 99 VAL A N 1
ATOM 756 C CA . VAL A 1 99 ? -11.882 1.923 10.862 1.00 93.56 99 VAL A CA 1
ATOM 757 C C . VAL A 1 99 ? -10.609 2.634 11.314 1.00 93.56 99 VAL A C 1
ATOM 759 O O . VAL A 1 99 ? -10.050 2.321 12.365 1.00 93.56 99 VAL A O 1
ATOM 762 N N . ARG A 1 100 ? -10.187 3.650 10.562 1.00 91.25 100 ARG A N 1
ATOM 763 C CA . ARG A 1 100 ? -9.208 4.643 11.011 1.00 91.25 100 ARG A CA 1
ATOM 764 C C . ARG A 1 100 ? -9.917 5.947 11.346 1.00 91.25 100 ARG A C 1
ATOM 766 O O . ARG A 1 100 ? -10.735 6.437 10.569 1.00 91.25 100 ARG A O 1
ATOM 773 N N . LEU A 1 101 ? -9.588 6.526 12.492 1.00 90.94 101 LEU A N 1
ATOM 774 C CA . LEU A 1 101 ? -10.127 7.814 12.918 1.00 90.94 101 LEU A CA 1
ATOM 775 C C . LEU A 1 101 ? -9.415 8.950 12.174 1.00 90.94 101 LEU A C 1
ATOM 777 O O . LEU A 1 101 ? -8.193 9.052 12.242 1.00 90.94 101 LEU A O 1
ATOM 781 N N . ILE A 1 102 ? -10.153 9.812 11.477 1.00 87.56 102 ILE A N 1
ATOM 782 C CA . ILE A 1 102 ? -9.577 10.922 10.701 1.00 87.56 102 ILE A CA 1
ATOM 783 C C . ILE A 1 102 ? -9.592 12.209 11.523 1.00 87.56 102 ILE A C 1
ATOM 785 O O . ILE A 1 102 ? -8.556 12.820 11.759 1.00 87.56 102 ILE A O 1
ATOM 789 N N . GLN A 1 103 ? -10.771 12.610 11.982 1.00 88.31 103 GLN A N 1
ATOM 790 C CA . GLN A 1 103 ? -10.991 13.844 12.732 1.00 88.31 103 GLN A CA 1
ATOM 791 C C . GLN A 1 103 ? -12.258 13.707 13.569 1.00 88.31 103 GLN A C 1
ATOM 793 O O . GLN A 1 103 ? -13.040 12.780 13.357 1.00 88.31 103 GLN A O 1
ATOM 798 N N . TYR A 1 104 ? -12.475 14.619 14.510 1.00 88.88 104 TYR A N 1
ATOM 799 C CA . TYR A 1 104 ? -13.688 14.631 15.314 1.00 88.88 104 TYR A CA 1
ATOM 800 C C . TYR A 1 104 ? -14.299 16.022 15.373 1.00 88.88 104 TYR A C 1
ATOM 802 O O . TYR A 1 104 ? -13.604 17.034 15.339 1.00 88.88 104 TYR A O 1
ATOM 810 N N . GLU A 1 105 ? -15.612 16.044 15.530 1.00 88.94 105 GLU A N 1
ATOM 811 C CA . GLU A 1 105 ? -16.391 17.236 15.809 1.00 88.94 105 GLU A CA 1
ATOM 812 C C . GLU A 1 105 ? -17.118 17.053 17.134 1.00 88.94 105 GLU A C 1
ATOM 814 O O . GLU A 1 105 ? -17.528 15.947 17.509 1.00 88.94 105 GLU A O 1
ATOM 819 N N . GLN A 1 106 ? -17.267 18.155 17.859 1.00 85.31 106 GLN A N 1
ATOM 820 C CA . GLN A 1 106 ? -18.043 18.173 19.085 1.00 85.31 106 GLN A CA 1
ATOM 821 C C . GLN A 1 106 ? -19.496 18.514 18.752 1.00 85.31 106 GLN A C 1
ATOM 823 O O . GLN A 1 106 ? -19.764 19.545 18.139 1.00 85.31 106 GLN A O 1
ATOM 828 N N . LEU A 1 107 ? -20.413 17.630 19.139 1.00 82.00 107 LEU A N 1
ATOM 829 C CA . LEU A 1 107 ? -21.852 17.829 19.021 1.00 82.00 107 LEU A CA 1
ATOM 830 C C . LEU A 1 107 ? -22.395 18.560 20.255 1.00 82.00 107 LEU A C 1
ATOM 832 O O . LEU A 1 107 ? -21.726 18.690 21.288 1.00 82.00 107 LEU A O 1
ATOM 836 N N . ASP A 1 108 ? -23.645 19.009 20.154 1.00 76.44 108 ASP A N 1
ATOM 837 C CA . ASP A 1 108 ? -24.389 19.540 21.292 1.00 76.44 108 ASP A CA 1
ATOM 838 C C . ASP A 1 108 ? -24.488 18.484 22.411 1.00 76.44 108 ASP A C 1
ATOM 840 O O . ASP A 1 108 ? -24.830 17.328 22.168 1.00 76.44 108 ASP A O 1
ATOM 844 N N . GLY A 1 109 ? -24.210 18.883 23.657 1.00 68.75 109 GLY A N 1
ATOM 845 C CA . GLY A 1 109 ? -24.354 18.003 24.827 1.00 68.75 109 GLY A CA 1
ATOM 846 C C . GLY A 1 109 ? -23.141 17.125 25.164 1.00 68.75 109 GLY A C 1
ATOM 847 O O . G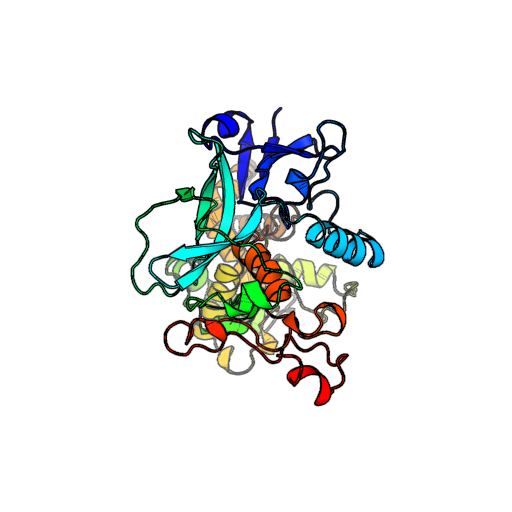LY A 1 109 ? -23.317 16.054 25.732 1.00 68.75 109 GLY A O 1
ATOM 848 N N . GLU A 1 110 ? -21.925 17.575 24.842 1.00 71.19 110 GLU A N 1
ATOM 849 C CA . GLU A 1 110 ? -20.639 16.892 25.107 1.00 71.19 110 GLU A CA 1
ATOM 850 C C . GLU A 1 110 ? -20.377 15.598 24.311 1.00 71.19 110 GLU A C 1
ATOM 852 O O . GLU A 1 110 ? -19.263 15.071 24.368 1.00 71.19 110 GLU A O 1
ATOM 857 N N . GLU A 1 111 ? -21.330 15.111 23.511 1.00 81.19 111 GLU A N 1
ATOM 858 C CA . GLU A 1 111 ? -21.101 13.974 22.614 1.00 81.19 111 GLU A CA 1
ATOM 859 C C . GLU A 1 111 ? -20.155 14.373 21.465 1.00 81.19 111 GLU A C 1
ATOM 861 O O . GLU A 1 111 ? -20.173 15.499 20.969 1.00 81.19 111 GLU A O 1
ATOM 866 N N . ARG A 1 112 ? -19.290 13.451 21.035 1.00 88.56 112 ARG A N 1
ATOM 867 C CA . ARG A 1 112 ? -18.406 13.643 19.876 1.00 88.56 112 ARG A CA 1
ATOM 868 C C . ARG A 1 112 ? -18.839 12.743 18.732 1.00 88.56 112 ARG A C 1
ATOM 870 O O . ARG A 1 112 ? -19.268 11.610 18.958 1.00 88.56 112 ARG A O 1
ATOM 877 N N . GLN A 1 113 ? -18.655 13.222 17.511 1.00 91.56 113 GLN A N 1
ATOM 878 C CA . GLN A 1 113 ? -18.705 12.399 16.308 1.00 91.56 113 GLN A CA 1
ATOM 879 C C . GLN A 1 113 ? -17.336 12.371 15.642 1.00 91.56 113 GLN A C 1
ATOM 881 O O . GLN A 1 113 ? -16.605 13.357 15.663 1.00 91.56 113 GLN A O 1
ATOM 886 N N . TRP A 1 114 ? -16.993 11.231 15.065 1.00 92.00 114 TRP A N 1
ATOM 887 C CA . TRP A 1 114 ? -15.726 10.990 14.399 1.00 92.00 114 TRP A CA 1
ATOM 888 C C . TRP A 1 114 ? -15.957 10.792 12.917 1.00 92.00 114 TRP A C 1
ATOM 890 O O . TRP A 1 114 ? -16.791 9.980 12.530 1.00 92.00 114 TRP A O 1
ATOM 900 N N . CYS A 1 115 ? -15.185 11.501 12.107 1.00 90.81 115 CYS A N 1
ATOM 901 C CA . CYS A 1 115 ? -14.998 11.162 10.713 1.00 90.81 115 CYS A CA 1
ATOM 902 C C . CYS A 1 115 ? -14.077 9.940 10.656 1.00 90.81 115 CYS A C 1
ATOM 904 O O . CYS A 1 115 ? -12.973 9.968 11.215 1.00 90.81 115 CYS A O 1
ATOM 906 N N . VAL A 1 116 ? -14.534 8.868 10.023 1.00 91.62 116 VAL A N 1
ATOM 907 C CA . VAL A 1 116 ? -13.846 7.584 9.967 1.00 91.62 116 VAL A CA 1
ATOM 908 C C . VAL A 1 116 ? -13.606 7.166 8.523 1.00 91.62 116 VAL A C 1
ATOM 910 O O . VAL A 1 116 ? -14.457 7.344 7.654 1.00 91.62 116 VAL A O 1
ATOM 913 N N . GLN A 1 117 ? -12.449 6.559 8.287 1.00 90.69 117 GLN A N 1
ATOM 914 C CA . GLN A 1 117 ? -12.165 5.810 7.071 1.00 90.69 117 GLN A CA 1
ATOM 915 C C . GLN A 1 117 ? -12.435 4.334 7.352 1.00 90.69 117 GLN A C 1
ATOM 917 O O . GLN A 1 117 ? -11.753 3.726 8.180 1.00 90.69 117 GLN A O 1
ATOM 922 N N . TRP A 1 118 ? -13.418 3.743 6.676 1.00 92.25 118 TRP A N 1
ATOM 923 C CA . TRP A 1 118 ? -13.662 2.307 6.783 1.00 92.25 118 TRP A CA 1
ATOM 924 C C . TRP A 1 118 ? -12.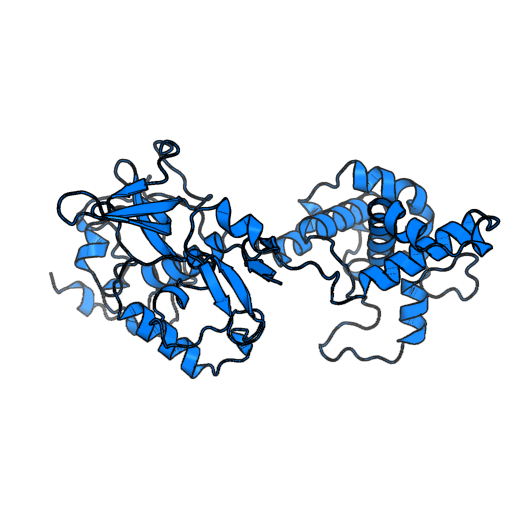542 1.521 6.111 1.00 92.25 118 TRP A C 1
ATOM 926 O O . TRP A 1 118 ? -12.110 1.863 5.007 1.00 92.25 118 TRP A O 1
ATOM 936 N N . TRP A 1 119 ? -12.108 0.431 6.749 1.00 92.31 119 TRP A N 1
ATOM 937 C CA . TRP A 1 119 ? -11.188 -0.496 6.105 1.00 92.31 119 TRP A CA 1
ATOM 938 C C . TRP A 1 119 ? -11.809 -1.061 4.823 1.00 92.31 119 TRP A C 1
ATOM 940 O O . TRP A 1 119 ? -12.907 -1.622 4.833 1.00 92.31 119 TRP A O 1
ATOM 950 N N . ARG A 1 120 ? -11.081 -0.953 3.709 1.00 90.06 120 ARG A N 1
ATOM 951 C CA . ARG A 1 120 ? -11.545 -1.405 2.387 1.00 90.06 120 ARG A CA 1
ATOM 952 C C . ARG A 1 120 ? -11.808 -2.913 2.305 1.00 90.06 120 ARG A C 1
ATOM 954 O O . ARG A 1 120 ? -12.589 -3.349 1.467 1.00 90.06 120 ARG A O 1
ATOM 961 N N . GLY A 1 121 ? -11.182 -3.709 3.174 1.00 90.38 121 GLY A N 1
ATOM 962 C CA . GLY A 1 121 ? -11.387 -5.157 3.248 1.00 90.38 121 GLY A CA 1
ATOM 963 C C . GLY A 1 121 ? -12.613 -5.578 4.066 1.00 90.38 121 GLY A C 1
ATOM 964 O O . GLY A 1 121 ? -12.821 -6.780 4.255 1.00 90.38 121 GLY A O 1
ATOM 965 N N . ASN A 1 122 ? -13.416 -4.635 4.573 1.00 93.31 122 ASN A N 1
ATOM 966 C CA . ASN A 1 122 ? -14.635 -4.925 5.327 1.00 93.31 122 ASN A CA 1
ATOM 967 C C . ASN A 1 122 ? -15.695 -5.615 4.458 1.00 93.31 122 ASN A C 1
ATOM 969 O O . ASN A 1 122 ? -16.084 -5.133 3.397 1.00 93.31 122 ASN A O 1
ATOM 973 N N . LYS A 1 123 ? -16.224 -6.742 4.942 1.00 93.38 123 LYS A N 1
ATOM 974 C CA . LYS A 1 123 ? -17.289 -7.516 4.290 1.00 93.38 123 LYS A CA 1
ATOM 975 C C . LYS A 1 123 ? -18.618 -7.201 4.961 1.00 93.38 123 LYS A C 1
ATOM 977 O O . LYS A 1 123 ? -19.143 -8.012 5.720 1.00 93.38 123 LYS A O 1
ATOM 982 N N . PHE A 1 124 ? -19.146 -6.009 4.714 1.00 91.50 124 PHE A N 1
ATOM 983 C CA . PHE A 1 124 ? -20.398 -5.564 5.323 1.00 91.50 124 PHE A CA 1
ATOM 984 C C . PHE A 1 124 ? -21.591 -6.453 4.937 1.00 91.50 124 PHE A C 1
ATOM 986 O O . PHE A 1 124 ? -21.694 -6.915 3.803 1.00 91.50 124 PHE A O 1
ATOM 993 N N . LEU A 1 125 ? -22.523 -6.673 5.874 1.00 85.81 125 LEU A N 1
ATOM 994 C CA . LEU A 1 125 ? -23.840 -7.241 5.535 1.00 85.81 125 LEU A CA 1
ATOM 995 C C . LEU A 1 125 ? -24.759 -6.209 4.877 1.00 85.81 125 LEU A C 1
ATOM 997 O O . LEU A 1 125 ? -25.553 -6.547 4.005 1.00 85.81 125 LEU A O 1
ATOM 1001 N N . VAL A 1 126 ? -24.652 -4.965 5.333 1.00 81.81 126 VAL A N 1
ATOM 1002 C CA . VAL A 1 126 ? -25.296 -3.791 4.756 1.00 81.81 126 VAL A CA 1
ATOM 1003 C C . VAL A 1 126 ? -24.178 -2.787 4.585 1.00 81.81 126 VAL A C 1
ATOM 1005 O O . VAL A 1 126 ? -23.550 -2.419 5.578 1.00 81.81 126 VAL A O 1
ATOM 1008 N N . ILE A 1 127 ? -23.883 -2.425 3.338 1.00 75.88 127 ILE A N 1
ATOM 1009 C CA . ILE A 1 127 ? -22.875 -1.409 3.037 1.00 75.88 127 ILE A CA 1
ATOM 1010 C C . ILE A 1 127 ? -23.321 -0.151 3.789 1.00 75.88 127 ILE A C 1
ATOM 1012 O O . ILE A 1 127 ? -24.460 0.274 3.573 1.00 75.88 127 ILE A O 1
ATOM 1016 N N . PRO A 1 128 ? -22.516 0.377 4.730 1.00 75.62 128 PRO A N 1
ATOM 1017 C CA . PRO A 1 128 ? -22.855 1.645 5.345 1.00 75.62 128 PRO A CA 1
ATOM 1018 C C . PRO A 1 128 ? -23.012 2.661 4.215 1.00 75.62 128 PRO A C 1
ATOM 1020 O O . PRO A 1 128 ? -22.265 2.603 3.235 1.00 75.62 128 PRO A O 1
ATOM 1023 N N . ASP A 1 129 ? -23.976 3.576 4.332 1.00 63.84 129 ASP A N 1
ATOM 1024 C CA . ASP A 1 129 ? -24.004 4.745 3.451 1.00 63.84 129 ASP A CA 1
ATOM 1025 C C . ASP A 1 129 ? -22.609 5.407 3.469 1.00 63.84 129 ASP A C 1
ATOM 1027 O O . ASP A 1 129 ? -21.779 5.100 4.333 1.00 63.84 129 ASP A O 1
ATOM 1031 N N . GLU A 1 130 ? -22.330 6.369 2.588 1.00 61.56 130 GLU A N 1
ATOM 1032 C CA . GLU A 1 130 ? -21.114 7.213 2.645 1.00 61.56 130 GLU A CA 1
ATOM 1033 C C . GLU A 1 130 ? -21.019 8.059 3.946 1.00 61.56 130 GLU A C 1
ATOM 1035 O O . GLU A 1 130 ? -20.436 9.139 3.995 1.00 61.56 130 GLU A O 1
ATOM 1040 N N . GLN A 1 131 ? -21.635 7.591 5.027 1.00 61.78 131 GLN A N 1
ATOM 1041 C CA . GLN A 1 131 ? -21.565 8.029 6.392 1.00 61.78 131 GLN A CA 1
ATOM 1042 C C . GLN A 1 131 ? -20.126 7.900 6.898 1.00 61.78 131 GLN A C 1
ATOM 1044 O O . GLN A 1 131 ? -19.709 6.928 7.532 1.00 61.78 131 GLN A O 1
ATOM 1049 N N . LEU A 1 132 ? -19.375 8.956 6.603 1.00 79.00 132 LEU A N 1
ATOM 1050 C CA . LEU A 1 132 ? -18.057 9.231 7.149 1.00 79.00 132 LEU A CA 1
ATOM 1051 C C . LEU A 1 132 ? -18.134 9.505 8.655 1.00 79.00 132 LEU A C 1
ATOM 1053 O O . LEU A 1 132 ? -17.178 9.235 9.363 1.00 79.00 132 LEU A O 1
ATOM 1057 N N . TRP A 1 133 ? -19.262 10.007 9.168 1.00 89.44 133 TRP A N 1
ATOM 1058 C CA . TRP A 1 133 ? -19.385 10.445 10.559 1.00 89.44 133 TRP A CA 1
ATOM 1059 C C . TRP A 1 133 ? -20.103 9.426 11.448 1.00 89.44 133 TRP A C 1
ATOM 1061 O O . TRP A 1 133 ? -21.290 9.148 11.271 1.00 89.44 133 TRP A O 1
ATOM 1071 N N . VAL A 1 134 ? -19.392 8.913 12.452 1.00 90.44 134 VAL A N 1
ATOM 1072 C CA . VAL A 1 134 ? -19.882 7.934 13.428 1.00 90.44 134 VAL A CA 1
ATOM 1073 C C . VAL A 1 134 ? -19.817 8.535 14.831 1.00 90.44 134 VAL A C 1
ATOM 1075 O O . VAL A 1 134 ? -18.810 9.117 15.232 1.00 90.44 134 VAL A O 1
ATOM 1078 N N . ARG A 1 135 ? -20.895 8.403 15.612 1.00 91.44 135 ARG A N 1
ATOM 1079 C CA . ARG A 1 135 ? -20.904 8.855 17.014 1.00 91.44 135 ARG A CA 1
ATOM 1080 C C . ARG A 1 135 ? -19.872 8.084 17.825 1.00 91.44 135 ARG A C 1
ATOM 1082 O O . ARG A 1 135 ? -19.769 6.872 17.678 1.00 91.44 135 ARG A O 1
ATOM 1089 N N . GLN A 1 136 ? -19.175 8.756 18.738 1.00 90.81 136 GLN A N 1
ATOM 1090 C CA . GLN A 1 136 ? -18.172 8.116 19.594 1.00 90.81 136 GLN A CA 1
ATOM 1091 C C . GLN A 1 136 ? -18.756 6.967 20.433 1.00 90.81 136 GLN A C 1
ATOM 1093 O O . GLN A 1 136 ? -18.060 5.999 20.703 1.00 90.81 136 GLN A O 1
ATOM 1098 N N . SER A 1 137 ? -20.039 7.035 20.797 1.00 91.12 137 SER A N 1
ATOM 1099 C CA . SER A 1 137 ? -20.771 5.954 21.476 1.00 91.12 137 SER A CA 1
ATOM 1100 C C . SER A 1 137 ? -20.854 4.649 20.664 1.00 91.12 137 SER A C 1
ATOM 1102 O O . SER A 1 137 ? -21.043 3.579 21.236 1.00 91.12 137 SER A O 1
ATOM 1104 N N . ASN A 1 138 ? -20.669 4.731 19.345 1.00 92.81 138 ASN A N 1
ATOM 1105 C CA . ASN A 1 138 ? -20.639 3.613 18.403 1.00 92.81 138 ASN A CA 1
ATOM 1106 C C . ASN A 1 138 ? -19.212 3.289 17.930 1.00 92.81 138 ASN A C 1
ATOM 1108 O O . ASN A 1 138 ? -19.043 2.659 16.885 1.00 92.81 138 ASN A O 1
ATOM 1112 N N . ILE A 1 139 ? -18.195 3.733 18.673 1.00 93.25 139 ILE A N 1
ATOM 1113 C CA . ILE A 1 139 ? -16.784 3.464 18.405 1.00 93.25 139 ILE A CA 1
ATOM 1114 C C . ILE A 1 139 ? -16.160 2.878 19.668 1.00 93.25 139 ILE A C 1
ATOM 1116 O O . ILE A 1 139 ? -16.357 3.392 20.767 1.00 93.25 139 ILE A O 1
ATOM 1120 N N . VAL A 1 140 ? -15.387 1.812 19.504 1.00 93.25 140 VAL A N 1
ATOM 1121 C CA . VAL A 1 140 ? -14.494 1.293 20.542 1.00 93.25 140 VAL A CA 1
ATOM 1122 C C . VAL A 1 140 ? -13.084 1.209 19.986 1.00 93.25 140 VAL A C 1
ATOM 1124 O O . VAL A 1 140 ? -12.884 1.193 18.774 1.00 93.25 140 VAL A O 1
ATOM 1127 N N . ASP A 1 141 ? -12.096 1.202 20.864 1.00 88.81 141 ASP A N 1
ATOM 1128 C CA . ASP A 1 141 ? -10.712 0.991 20.473 1.00 88.81 141 ASP A CA 1
ATOM 1129 C C . ASP A 1 141 ? -10.394 -0.521 20.425 1.00 88.81 141 ASP A C 1
ATOM 1131 O O . ASP A 1 141 ? -11.273 -1.355 20.198 1.00 88.81 141 ASP A O 1
ATOM 1135 N N . GLU A 1 142 ? -9.133 -0.893 20.597 1.00 89.56 142 GLU A N 1
ATOM 1136 C CA . GLU A 1 142 ? -8.651 -2.274 20.676 1.00 89.56 142 GLU A CA 1
ATOM 1137 C C . GLU A 1 142 ? -9.115 -3.040 21.934 1.00 89.56 142 GLU A C 1
ATOM 1139 O O . GLU A 1 142 ? -8.887 -4.256 22.037 1.00 89.56 142 GLU A O 1
ATOM 1144 N N . LEU A 1 143 ? -9.712 -2.343 22.914 1.00 89.38 143 LEU A N 1
ATOM 1145 C CA . LEU A 1 143 ? -10.093 -2.882 24.223 1.00 89.38 143 LEU A CA 1
ATOM 1146 C C . LEU A 1 143 ? -8.935 -3.658 24.868 1.00 89.38 143 LEU A C 1
ATOM 1148 O O . LEU A 1 143 ? -9.074 -4.806 25.298 1.00 89.38 143 LEU A O 1
ATOM 1152 N N . TRP A 1 144 ? -7.739 -3.061 24.841 1.00 85.81 144 TRP A N 1
ATOM 1153 C CA . TRP A 1 144 ? -6.504 -3.683 25.315 1.00 85.81 144 TRP A CA 1
ATOM 1154 C C . TRP A 1 144 ? -6.613 -4.062 26.792 1.00 85.81 144 TRP A C 1
ATOM 1156 O O . TRP A 1 144 ? -6.977 -3.242 27.633 1.00 85.81 144 TRP A O 1
ATOM 1166 N N . CYS A 1 145 ? -6.297 -5.318 27.111 1.00 84.50 145 CYS A N 1
ATOM 1167 C CA . CYS A 1 145 ? -6.488 -5.908 28.439 1.00 84.50 145 CYS A CA 1
ATOM 1168 C C . CYS A 1 145 ? -7.932 -5.862 28.991 1.00 84.50 145 CYS A C 1
ATOM 1170 O O . CYS A 1 145 ? -8.140 -6.310 30.116 1.00 84.50 145 CYS A O 1
ATOM 1172 N N . ASP A 1 146 ? -8.944 -5.454 28.220 1.00 88.38 146 ASP A N 1
ATOM 1173 C CA . ASP A 1 146 ? -10.348 -5.429 28.648 1.00 88.38 146 ASP A CA 1
ATOM 1174 C C . ASP A 1 146 ? -11.096 -6.690 28.187 1.00 88.38 146 ASP A C 1
ATOM 1176 O O . ASP A 1 146 ? -11.577 -6.803 27.057 1.00 88.38 146 ASP A O 1
ATOM 1180 N N . ARG A 1 147 ? -11.186 -7.671 29.089 1.00 89.75 147 ARG A N 1
ATOM 1181 C CA . ARG A 1 147 ? -11.871 -8.944 28.836 1.00 89.75 147 ARG A CA 1
ATOM 1182 C C . ARG A 1 147 ? -13.369 -8.740 28.616 1.00 89.75 147 ARG A C 1
ATOM 1184 O O . ARG A 1 147 ? -13.917 -9.300 27.672 1.00 89.75 147 ARG A O 1
ATOM 1191 N N . GLU A 1 148 ? -14.033 -7.989 29.489 1.00 92.81 148 GLU A N 1
ATOM 1192 C CA . GLU A 1 148 ? -15.494 -7.842 29.470 1.00 92.81 148 GLU A CA 1
ATOM 1193 C C . GLU A 1 148 ? -15.950 -7.086 28.220 1.00 92.81 148 GLU A C 1
ATOM 1195 O O . GLU A 1 148 ? -16.865 -7.529 27.518 1.00 92.81 148 GLU A O 1
ATOM 1200 N N . GLY A 1 149 ? -15.242 -6.006 27.875 1.00 92.25 149 GLY A N 1
ATOM 1201 C CA . GLY A 1 149 ? -15.482 -5.250 26.654 1.00 92.25 149 GLY A CA 1
ATOM 1202 C C . GLY A 1 149 ? -15.404 -6.137 25.410 1.00 92.25 149 GLY A C 1
ATOM 1203 O O . GLY A 1 149 ? -16.355 -6.171 24.624 1.00 92.25 149 GLY A O 1
ATOM 1204 N N . ARG A 1 150 ? -14.331 -6.928 25.262 1.00 92.81 150 ARG A N 1
ATOM 1205 C CA . ARG A 1 150 ? -14.143 -7.843 24.116 1.00 92.81 150 ARG A CA 1
ATOM 1206 C C . ARG A 1 150 ? -15.269 -8.871 23.996 1.00 92.81 150 ARG A C 1
ATOM 1208 O O . ARG A 1 150 ? -15.818 -9.074 22.910 1.00 92.81 150 ARG A O 1
ATOM 1215 N N . ARG A 1 151 ? -15.676 -9.482 25.112 1.00 93.94 151 ARG A N 1
ATOM 1216 C CA . ARG A 1 151 ? -16.761 -10.483 25.140 1.00 93.94 151 ARG A CA 1
ATOM 1217 C C . ARG A 1 151 ? -18.112 -9.911 24.733 1.00 93.94 151 ARG A C 1
ATOM 1219 O O . ARG A 1 151 ? -18.921 -10.619 24.132 1.00 93.94 151 ARG A O 1
ATOM 1226 N N . SER A 1 152 ? -18.330 -8.626 25.000 1.00 94.31 152 SER A N 1
ATOM 1227 C CA . SER A 1 152 ? -19.557 -7.906 24.658 1.00 94.31 152 SER A CA 1
ATOM 1228 C C . SER A 1 152 ? -19.648 -7.457 23.189 1.00 94.31 152 SER A C 1
ATOM 1230 O O . SER A 1 152 ? -20.642 -6.836 22.798 1.00 94.31 152 SER A O 1
ATOM 1232 N N . ILE A 1 153 ? -18.645 -7.754 22.354 1.00 93.75 153 ILE A N 1
ATOM 1233 C CA . ILE A 1 153 ? -18.549 -7.257 20.976 1.00 93.75 153 ILE A CA 1
ATOM 1234 C C . ILE A 1 153 ? -18.518 -8.396 19.958 1.00 93.75 153 ILE A C 1
ATOM 1236 O O . ILE A 1 153 ? -17.598 -9.205 19.930 1.00 93.75 153 ILE A O 1
ATOM 1240 N N . CYS A 1 154 ? -19.509 -8.412 19.061 1.00 94.56 154 CYS A N 1
ATOM 1241 C CA . CYS A 1 154 ? -19.518 -9.288 17.890 1.00 94.56 154 CYS A CA 1
ATOM 1242 C C . CYS A 1 154 ? -18.827 -8.593 16.713 1.00 94.56 154 CYS A C 1
ATOM 1244 O O . CYS A 1 154 ? -19.322 -7.585 16.196 1.00 94.56 154 CYS A O 1
ATOM 1246 N N . LEU A 1 155 ? -17.719 -9.159 16.253 1.00 96.31 155 LEU A N 1
ATOM 1247 C CA . LEU A 1 155 ? -16.961 -8.619 15.133 1.00 96.31 155 LEU A CA 1
ATOM 1248 C C . LEU A 1 155 ? -17.661 -8.883 13.794 1.00 96.31 155 LEU A C 1
ATOM 1250 O O . LEU A 1 155 ? -18.283 -9.929 13.570 1.00 96.31 155 LEU A O 1
ATOM 1254 N N . GLY A 1 156 ? -17.561 -7.901 12.902 1.00 95.25 156 GLY A N 1
ATOM 1255 C CA . GLY A 1 156 ? -17.836 -8.046 11.479 1.00 95.25 156 GLY A CA 1
ATOM 1256 C C . GLY A 1 156 ? -16.732 -8.845 10.801 1.00 95.25 156 GLY A C 1
ATOM 1257 O O . GLY A 1 156 ? -15.700 -9.093 11.403 1.00 95.25 156 GLY A O 1
ATOM 1258 N N . LYS A 1 157 ? -16.933 -9.273 9.556 1.00 95.25 157 LYS A N 1
ATOM 1259 C CA . LYS A 1 157 ? -15.897 -9.984 8.795 1.00 95.25 157 LYS A CA 1
ATOM 1260 C C . LYS A 1 157 ? -15.078 -8.999 7.967 1.00 95.25 157 LYS A C 1
ATOM 1262 O O . LYS A 1 157 ? -15.668 -8.177 7.270 1.00 95.25 157 LYS A O 1
ATOM 1267 N N . TRP A 1 158 ? -13.754 -9.130 7.957 1.00 94.94 158 TRP A N 1
ATOM 1268 C CA . TRP A 1 158 ? -12.874 -8.377 7.055 1.00 94.94 158 TRP A CA 1
ATOM 1269 C C . TRP A 1 158 ? -11.705 -9.227 6.535 1.00 94.94 158 TRP A C 1
ATOM 1271 O O . TRP A 1 158 ? -11.566 -10.392 6.903 1.00 94.94 158 TRP A O 1
ATOM 1281 N N . GLN A 1 159 ? -10.943 -8.686 5.584 1.00 93.06 159 GLN A N 1
ATOM 1282 C CA . GLN A 1 159 ? -9.639 -9.215 5.168 1.00 93.06 159 GLN A CA 1
ATOM 1283 C C . GLN A 1 159 ? -8.560 -8.674 6.106 1.00 93.06 159 GLN A C 1
ATOM 1285 O O . GLN A 1 159 ? -8.473 -7.451 6.238 1.00 93.06 159 GLN A O 1
ATOM 1290 N N . HIS A 1 160 ? -7.768 -9.554 6.724 1.00 90.19 160 HIS A N 1
ATOM 1291 C CA . HIS A 1 160 ? -6.714 -9.143 7.649 1.00 90.19 160 HIS A CA 1
ATOM 1292 C C . HIS A 1 160 ? -5.617 -8.329 6.962 1.00 90.19 160 HIS A C 1
ATOM 1294 O O . HIS A 1 160 ? -5.418 -8.419 5.745 1.00 90.19 160 HIS A O 1
ATOM 1300 N N . ALA A 1 161 ? -4.863 -7.562 7.750 1.00 87.75 161 ALA A N 1
ATOM 1301 C CA . ALA A 1 161 ? -3.739 -6.803 7.224 1.00 87.75 161 ALA A CA 1
ATOM 1302 C C . ALA A 1 161 ? -2.667 -7.728 6.625 1.00 87.75 161 ALA A C 1
ATOM 1304 O O . ALA A 1 161 ? -2.193 -7.486 5.518 1.00 87.75 161 ALA A O 1
ATOM 1305 N N . CYS A 1 162 ? -2.334 -8.837 7.292 1.00 81.69 162 CYS A N 1
ATOM 1306 C CA . CYS A 1 162 ? -1.346 -9.790 6.772 1.00 81.69 162 CYS A CA 1
ATOM 1307 C C . CYS A 1 162 ? -1.816 -10.557 5.524 1.00 81.69 162 CYS A C 1
ATOM 1309 O O . CYS A 1 162 ? -0.980 -11.041 4.770 1.00 81.69 162 CYS A O 1
ATOM 1311 N N . ASP A 1 163 ? -3.130 -10.637 5.291 1.00 82.94 163 ASP A N 1
ATOM 1312 C CA . ASP A 1 163 ? -3.713 -11.245 4.087 1.00 82.94 163 ASP A CA 1
ATOM 1313 C C . ASP A 1 163 ? -3.713 -10.280 2.891 1.00 82.94 163 ASP A C 1
ATOM 1315 O O . ASP A 1 163 ? -4.151 -10.638 1.794 1.00 82.94 163 ASP A O 1
ATOM 1319 N N . THR A 1 164 ? -3.312 -9.023 3.097 1.00 78.94 164 THR A N 1
ATOM 1320 C CA . THR A 1 164 ? -3.202 -8.044 2.018 1.00 78.94 164 THR A CA 1
ATOM 1321 C C . THR A 1 164 ? -1.853 -8.236 1.324 1.00 78.94 164 THR A C 1
ATOM 1323 O O . THR A 1 164 ? -0.825 -8.160 2.001 1.00 78.94 164 THR A O 1
ATOM 1326 N N . PRO A 1 165 ? -1.821 -8.464 -0.005 1.00 68.12 165 PRO A N 1
ATOM 1327 C CA . PRO A 1 165 ? -0.572 -8.644 -0.733 1.00 68.12 165 PRO A CA 1
ATOM 1328 C C . PRO A 1 165 ? 0.375 -7.470 -0.490 1.00 68.12 165 PRO A C 1
ATOM 1330 O O . PRO A 1 165 ? 0.040 -6.315 -0.766 1.00 68.12 165 PRO A O 1
ATOM 1333 N N . GLN A 1 166 ? 1.556 -7.768 0.046 1.00 68.44 166 GLN A N 1
ATOM 1334 C CA . GLN A 1 166 ? 2.621 -6.782 0.180 1.00 68.44 166 GLN A CA 1
ATOM 1335 C C . GLN A 1 166 ? 3.165 -6.421 -1.210 1.00 68.44 166 GLN A C 1
ATOM 1337 O O . GLN A 1 166 ? 3.002 -7.175 -2.172 1.00 68.44 166 GLN A O 1
ATOM 1342 N N . GLN A 1 167 ? 3.813 -5.264 -1.338 1.00 69.31 167 GLN A N 1
ATOM 1343 C CA . GLN A 1 167 ? 4.353 -4.801 -2.622 1.00 69.31 167 GLN A CA 1
ATOM 1344 C C . GLN A 1 167 ? 5.339 -5.813 -3.227 1.00 69.31 167 GLN A C 1
ATOM 1346 O O . GLN A 1 167 ? 5.353 -6.041 -4.435 1.00 69.31 167 GLN A O 1
ATOM 1351 N N . GLU A 1 168 ? 6.100 -6.484 -2.370 1.00 67.94 168 GLU A N 1
ATOM 1352 C CA . GLU A 1 168 ? 7.025 -7.557 -2.708 1.00 67.94 168 GLU A CA 1
ATOM 1353 C C . GLU A 1 168 ? 6.295 -8.798 -3.237 1.00 67.94 168 GLU A C 1
ATOM 1355 O O . GLU A 1 168 ? 6.787 -9.453 -4.156 1.00 67.94 168 GLU A O 1
ATOM 1360 N N . ALA A 1 169 ? 5.103 -9.096 -2.705 1.00 72.62 169 ALA A N 1
ATOM 1361 C CA . ALA A 1 169 ? 4.270 -10.196 -3.180 1.00 72.62 169 ALA A CA 1
ATOM 1362 C C . ALA A 1 169 ? 3.752 -9.923 -4.597 1.00 72.62 169 ALA A C 1
ATOM 1364 O O . ALA A 1 169 ? 3.800 -10.820 -5.428 1.00 72.62 169 ALA A O 1
ATOM 1365 N N . ILE A 1 170 ? 3.367 -8.679 -4.917 1.00 80.12 170 ILE A N 1
ATOM 1366 C CA . ILE A 1 170 ? 2.926 -8.300 -6.274 1.00 80.12 170 ILE A CA 1
ATOM 1367 C C . ILE A 1 170 ? 4.025 -8.590 -7.310 1.00 80.12 170 ILE A C 1
ATOM 1369 O O . ILE A 1 170 ? 3.746 -9.140 -8.375 1.00 80.12 170 ILE A O 1
ATOM 1373 N N . ILE A 1 171 ? 5.279 -8.257 -6.990 1.00 80.62 171 ILE A N 1
ATOM 1374 C CA . ILE A 1 171 ? 6.427 -8.518 -7.871 1.00 80.62 171 ILE A CA 1
ATOM 1375 C C . ILE A 1 171 ? 6.733 -10.021 -7.942 1.00 80.62 171 ILE A C 1
ATOM 1377 O O . ILE A 1 171 ? 7.015 -10.543 -9.020 1.00 80.62 171 ILE A O 1
ATOM 1381 N N . ALA A 1 172 ? 6.672 -10.739 -6.817 1.00 79.31 172 ALA A N 1
ATOM 1382 C CA . ALA A 1 172 ? 6.907 -12.183 -6.785 1.00 79.31 172 ALA A CA 1
ATOM 1383 C C . ALA A 1 172 ? 5.837 -12.970 -7.568 1.00 79.31 172 ALA A C 1
ATOM 1385 O O . ALA A 1 172 ? 6.154 -13.936 -8.265 1.00 79.31 172 ALA A O 1
ATOM 1386 N N . GLU A 1 173 ? 4.585 -12.520 -7.506 1.00 85.56 173 GLU A N 1
ATOM 1387 C CA . GLU A 1 173 ? 3.408 -13.092 -8.168 1.00 85.56 173 GLU A CA 1
ATOM 1388 C C . GLU A 1 173 ? 3.124 -12.417 -9.518 1.00 85.56 173 GLU A C 1
ATOM 1390 O O . GLU A 1 173 ? 1.984 -12.343 -9.975 1.00 85.56 173 GLU A O 1
ATOM 1395 N N . PHE A 1 174 ? 4.168 -11.948 -10.208 1.00 88.88 174 PHE A N 1
ATOM 1396 C CA . PHE A 1 174 ? 4.036 -11.212 -11.468 1.00 88.88 174 PHE A CA 1
ATOM 1397 C C . PHE A 1 174 ? 3.18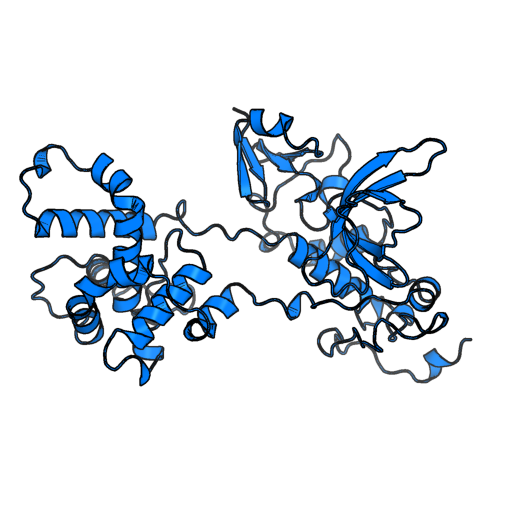3 -11.925 -12.530 1.00 88.88 174 PHE A C 1
ATOM 1399 O O . PHE A 1 174 ? 2.582 -11.285 -13.387 1.00 88.88 174 PHE A O 1
ATOM 1406 N N . ARG A 1 175 ? 3.102 -13.260 -12.491 1.00 90.56 175 ARG A N 1
ATOM 1407 C CA . ARG A 1 175 ? 2.299 -14.070 -13.423 1.00 90.56 175 ARG A CA 1
ATOM 1408 C C . ARG A 1 175 ? 0.802 -13.772 -13.346 1.00 90.56 175 ARG A C 1
ATOM 1410 O O . ARG A 1 175 ? 0.125 -13.887 -14.367 1.00 90.56 175 ARG A O 1
ATOM 1417 N N . ASP A 1 176 ? 0.330 -13.350 -12.179 1.00 90.00 176 ASP A N 1
ATOM 1418 C CA . ASP A 1 176 ? -1.072 -13.033 -11.913 1.00 90.00 176 ASP A CA 1
ATOM 1419 C C . ASP A 1 176 ? -1.398 -11.558 -12.189 1.00 90.00 176 ASP A C 1
ATOM 1421 O O . ASP A 1 176 ? -2.521 -11.118 -11.955 1.00 90.00 176 ASP A O 1
ATOM 1425 N N . GLN A 1 177 ? -0.429 -10.796 -12.715 1.00 91.50 177 GLN A N 1
ATOM 1426 C CA . GLN A 1 177 ? -0.557 -9.380 -13.057 1.00 91.50 177 GLN A CA 1
ATOM 1427 C C . GLN A 1 177 ? -0.502 -9.196 -14.584 1.00 91.50 177 GLN A C 1
ATOM 1429 O O . GLN A 1 177 ? 0.583 -8.992 -15.135 1.00 91.50 177 GLN A O 1
ATOM 1434 N N . PRO A 1 178 ? -1.638 -9.284 -15.306 1.00 93.19 178 PRO A N 1
ATOM 1435 C CA . PRO A 1 178 ? -1.661 -9.114 -16.754 1.00 93.19 178 PRO A CA 1
ATOM 1436 C C . PRO A 1 178 ? -1.080 -7.764 -17.169 1.00 93.19 178 PRO A C 1
ATOM 1438 O O . PRO A 1 178 ? -1.430 -6.724 -16.599 1.00 93.19 178 PRO A O 1
ATOM 1441 N N . PHE A 1 179 ? -0.216 -7.781 -18.181 1.00 95.12 179 PHE A N 1
ATOM 1442 C CA . PHE A 1 179 ? 0.323 -6.557 -18.760 1.00 95.12 179 PHE A CA 1
ATOM 1443 C C . PHE A 1 179 ? -0.757 -5.734 -19.472 1.00 95.12 179 PHE A C 1
ATOM 1445 O O . PHE A 1 179 ? -1.765 -6.256 -19.952 1.00 95.12 179 PHE A O 1
ATOM 1452 N N . THR A 1 180 ? -0.541 -4.422 -19.535 1.00 95.06 180 THR A N 1
ATOM 1453 C CA . THR A 1 180 ? -1.444 -3.481 -20.206 1.00 95.06 180 THR A CA 1
ATOM 1454 C C . THR A 1 180 ? -1.122 -3.368 -21.697 1.00 95.06 180 THR A C 1
ATOM 1456 O O . THR A 1 180 ? -0.023 -3.704 -22.138 1.00 95.06 180 THR A O 1
ATOM 1459 N N . THR A 1 181 ? -2.063 -2.834 -22.482 1.00 95.00 181 THR A N 1
ATOM 1460 C CA . THR A 1 181 ? -1.826 -2.504 -23.899 1.00 95.00 181 THR A CA 1
ATOM 1461 C C . THR A 1 181 ? -0.680 -1.505 -24.070 1.00 95.00 181 THR A C 1
ATOM 1463 O O . THR A 1 181 ? 0.112 -1.659 -24.987 1.00 95.00 181 THR A O 1
ATOM 1466 N N . GLU A 1 182 ? -0.542 -0.539 -23.156 1.00 95.00 182 GLU A N 1
ATOM 1467 C CA . GLU A 1 182 ? 0.571 0.424 -23.154 1.00 95.00 182 GLU A CA 1
ATOM 1468 C C . GLU A 1 182 ? 1.932 -0.287 -23.060 1.00 95.00 182 GLU A C 1
ATOM 1470 O O . GLU A 1 182 ? 2.847 0.016 -23.824 1.00 95.00 182 GLU A O 1
ATOM 1475 N N . ILE A 1 183 ? 2.056 -1.260 -22.148 1.00 96.31 183 ILE A N 1
ATOM 1476 C CA . ILE A 1 183 ? 3.280 -2.055 -21.975 1.00 96.31 183 ILE A CA 1
ATOM 1477 C C . ILE A 1 183 ? 3.552 -2.896 -23.224 1.00 96.31 183 ILE A C 1
ATOM 1479 O O . ILE A 1 183 ? 4.688 -2.936 -23.698 1.00 96.31 183 ILE A O 1
ATOM 1483 N N . ASP A 1 184 ? 2.521 -3.546 -23.768 1.00 97.25 184 ASP A N 1
ATOM 1484 C CA . ASP A 1 184 ? 2.663 -4.372 -24.966 1.00 97.25 184 ASP A CA 1
ATOM 1485 C C . ASP A 1 184 ? 3.130 -3.543 -26.167 1.00 97.25 184 ASP A C 1
ATOM 1487 O O . ASP A 1 184 ? 4.157 -3.849 -26.767 1.00 97.25 184 ASP A O 1
ATOM 1491 N N . GLU A 1 185 ? 2.456 -2.433 -26.465 1.00 96.00 185 GLU A N 1
ATOM 1492 C CA . GLU A 1 185 ? 2.806 -1.542 -27.574 1.00 96.00 185 GLU A CA 1
ATOM 1493 C C . GLU A 1 185 ? 4.212 -0.944 -27.428 1.00 96.00 185 GLU A C 1
ATOM 1495 O O . GLU A 1 185 ? 4.942 -0.832 -28.417 1.00 96.00 185 GLU A O 1
ATOM 1500 N N . ALA A 1 186 ? 4.620 -0.601 -26.202 1.00 95.75 186 ALA A N 1
ATOM 1501 C CA . ALA A 1 186 ? 5.948 -0.067 -25.921 1.00 95.75 186 ALA A CA 1
ATOM 1502 C C . ALA A 1 186 ? 7.066 -1.096 -26.156 1.00 95.75 186 ALA A C 1
ATOM 1504 O O . ALA A 1 186 ? 8.132 -0.745 -26.667 1.00 95.75 186 ALA A O 1
ATOM 1505 N N . LEU A 1 187 ? 6.854 -2.357 -25.767 1.00 96.75 187 LEU A N 1
ATOM 1506 C CA . LEU A 1 187 ? 7.911 -3.373 -25.731 1.00 96.75 187 LEU A CA 1
ATOM 1507 C C . LEU A 1 187 ? 7.927 -4.296 -26.958 1.00 96.75 187 LEU A C 1
ATOM 1509 O O . LEU A 1 187 ? 8.997 -4.790 -27.330 1.00 96.75 187 LEU A O 1
ATOM 1513 N N . LEU A 1 188 ? 6.788 -4.495 -27.628 1.00 96.38 188 LEU A N 1
ATOM 1514 C CA . LEU A 1 188 ? 6.638 -5.360 -28.805 1.00 96.38 188 LEU A CA 1
ATOM 1515 C C . LEU A 1 188 ? 7.689 -5.109 -29.905 1.00 96.38 188 LEU A C 1
ATOM 1517 O O . LEU A 1 188 ? 8.264 -6.088 -30.396 1.00 96.38 188 LEU A O 1
ATOM 1521 N N . PRO A 1 189 ? 8.038 -3.856 -30.272 1.00 94.81 189 PRO A N 1
ATOM 1522 C CA . PRO A 1 189 ? 9.056 -3.597 -31.297 1.00 94.81 189 PRO A CA 1
ATOM 1523 C C . PRO A 1 189 ? 10.458 -4.098 -30.921 1.00 94.81 189 PRO A C 1
ATOM 1525 O O . PRO A 1 189 ? 11.317 -4.271 -31.790 1.00 94.81 189 PRO A O 1
ATOM 1528 N N . TYR A 1 190 ? 10.698 -4.334 -29.631 1.00 93.00 190 TYR A N 1
ATOM 1529 C CA . TYR A 1 190 ? 12.010 -4.609 -29.063 1.00 93.00 190 TYR A CA 1
ATOM 1530 C C . TYR A 1 190 ? 12.215 -6.072 -28.653 1.00 93.00 190 TYR A C 1
ATOM 1532 O O . TYR A 1 190 ? 13.285 -6.397 -28.139 1.00 93.00 190 TYR A O 1
ATOM 1540 N N . ILE A 1 191 ? 11.275 -6.982 -28.951 1.00 94.25 191 ILE A N 1
ATOM 1541 C CA . ILE A 1 191 ? 11.429 -8.428 -28.685 1.00 94.25 191 ILE A CA 1
ATOM 1542 C C . ILE A 1 191 ? 12.789 -8.975 -29.168 1.00 94.25 191 ILE A C 1
ATOM 1544 O O . ILE A 1 191 ? 13.492 -9.585 -28.359 1.00 94.25 191 ILE A O 1
ATOM 1548 N N . PRO A 1 192 ? 13.238 -8.733 -30.423 1.00 91.88 192 PRO A N 1
ATOM 1549 C CA . PRO A 1 192 ? 14.521 -9.266 -30.888 1.00 91.88 192 PRO A CA 1
ATOM 1550 C C . PRO A 1 192 ? 15.722 -8.710 -30.112 1.00 91.88 192 PRO A C 1
ATOM 1552 O O . PRO A 1 192 ? 16.716 -9.407 -29.915 1.00 91.88 192 PRO A O 1
ATOM 1555 N N . LEU A 1 193 ? 15.640 -7.451 -29.669 1.00 89.62 193 LEU A N 1
ATOM 1556 C CA . LEU A 1 193 ? 16.686 -6.811 -28.877 1.00 89.62 193 LEU A CA 1
ATOM 1557 C C . LEU A 1 193 ? 16.755 -7.433 -27.479 1.00 89.62 193 LEU A C 1
ATOM 1559 O O . LEU A 1 193 ? 17.836 -7.828 -27.047 1.00 89.62 193 LEU A O 1
ATOM 1563 N N . LEU A 1 194 ? 15.615 -7.562 -26.801 1.00 91.94 194 LEU A N 1
ATOM 1564 C CA . LEU A 1 194 ? 15.520 -8.117 -25.451 1.00 91.94 194 LEU A CA 1
ATOM 1565 C C . LEU A 1 194 ? 15.954 -9.592 -25.399 1.00 91.94 194 LEU A C 1
ATOM 1567 O O . LEU A 1 194 ? 16.735 -9.957 -24.520 1.00 91.94 194 LEU A O 1
ATOM 1571 N N . ASP A 1 195 ? 15.556 -10.409 -26.383 1.00 90.31 195 ASP A N 1
ATOM 1572 C CA . ASP A 1 195 ? 16.043 -11.793 -26.530 1.00 90.31 195 ASP A CA 1
ATOM 1573 C C . ASP A 1 195 ? 17.567 -11.831 -26.754 1.00 90.31 195 ASP A C 1
ATOM 1575 O O . ASP A 1 195 ? 18.279 -12.618 -26.126 1.00 90.31 195 ASP A O 1
ATOM 1579 N N . SER A 1 196 ? 18.110 -10.918 -27.573 1.00 88.25 196 SER A N 1
ATOM 1580 C CA . SER A 1 196 ? 19.561 -10.843 -27.802 1.00 88.25 196 SER A CA 1
ATOM 1581 C C . SER A 1 196 ? 20.347 -10.475 -26.537 1.00 88.25 196 SER A C 1
ATOM 1583 O O . SER A 1 196 ? 21.412 -11.046 -26.291 1.00 88.25 196 SER A O 1
ATOM 1585 N N . ILE A 1 197 ? 19.814 -9.568 -25.709 1.00 86.94 197 ILE A N 1
ATOM 1586 C CA . ILE A 1 197 ? 20.421 -9.179 -24.430 1.00 86.94 197 ILE A CA 1
ATOM 1587 C C . ILE A 1 197 ? 20.405 -10.362 -23.462 1.00 86.94 197 ILE A C 1
ATOM 1589 O O . ILE A 1 197 ? 21.409 -10.610 -22.794 1.00 86.94 197 ILE A O 1
ATOM 1593 N N . LEU A 1 198 ? 19.295 -11.104 -23.417 1.00 86.06 198 LEU A N 1
ATOM 1594 C CA . LEU A 1 198 ? 19.140 -12.274 -22.559 1.00 86.06 198 LEU A CA 1
ATOM 1595 C C . LEU A 1 198 ? 20.137 -13.387 -22.916 1.00 86.06 198 LEU A C 1
ATOM 1597 O O . LEU A 1 198 ? 20.737 -13.986 -22.026 1.00 86.06 198 LEU A O 1
ATOM 1601 N N . ARG A 1 199 ? 20.342 -13.657 -24.212 1.00 82.50 199 ARG A N 1
ATOM 1602 C CA . ARG A 1 199 ? 21.235 -14.732 -24.678 1.00 82.50 199 ARG A CA 1
ATOM 1603 C C . ARG A 1 199 ? 22.714 -14.351 -24.655 1.00 82.50 199 ARG A C 1
ATOM 1605 O O . ARG A 1 199 ? 23.552 -15.219 -24.413 1.00 82.50 199 ARG A O 1
ATOM 1612 N N . ILE A 1 200 ? 23.056 -13.093 -24.954 1.00 71.38 200 ILE A N 1
ATOM 1613 C CA . ILE A 1 200 ? 24.451 -12.645 -25.106 1.00 71.38 200 ILE A CA 1
ATOM 1614 C C . ILE A 1 200 ? 24.674 -11.280 -24.419 1.00 71.38 200 ILE A C 1
ATOM 1616 O O . ILE A 1 200 ? 24.799 -10.237 -25.077 1.00 71.38 200 ILE A O 1
ATOM 1620 N N . PRO A 1 201 ? 24.790 -11.262 -23.078 1.00 61.50 201 PRO A N 1
ATOM 1621 C CA . PRO A 1 201 ? 24.957 -10.024 -22.324 1.00 61.50 201 PRO A CA 1
ATOM 1622 C C . PRO A 1 201 ? 26.331 -9.343 -22.496 1.00 61.50 201 PRO A C 1
ATOM 1624 O O . PRO A 1 201 ? 26.435 -8.166 -22.157 1.00 61.50 201 PRO A O 1
ATOM 1627 N N . ASP A 1 202 ? 27.339 -9.978 -23.113 1.00 58.06 202 ASP A N 1
ATOM 1628 C CA . ASP A 1 202 ? 28.721 -9.444 -23.168 1.00 58.06 202 ASP A CA 1
ATOM 1629 C C . ASP A 1 202 ? 29.400 -9.496 -24.560 1.00 58.06 202 ASP A C 1
ATOM 1631 O O . ASP A 1 202 ? 30.626 -9.499 -24.668 1.00 58.06 202 ASP A O 1
ATOM 1635 N N . SER A 1 203 ? 28.649 -9.541 -25.671 1.00 49.53 203 SER A N 1
ATOM 1636 C CA . SER A 1 203 ? 29.286 -9.473 -26.998 1.00 49.53 203 SER A CA 1
ATOM 1637 C C . SER A 1 203 ? 29.845 -8.069 -27.237 1.00 49.53 203 SER A C 1
ATOM 1639 O O . SER A 1 203 ? 29.086 -7.153 -27.552 1.00 49.53 203 SER A O 1
ATOM 1641 N N . GLY A 1 204 ? 31.165 -7.898 -27.133 1.00 50.94 204 GLY A N 1
ATOM 1642 C CA . GLY A 1 204 ? 31.912 -6.649 -27.365 1.00 50.94 204 GLY A CA 1
ATOM 1643 C C . GLY A 1 204 ? 31.834 -6.061 -28.787 1.00 50.94 204 GLY A C 1
ATOM 1644 O O . GLY A 1 204 ? 32.740 -5.360 -29.218 1.00 50.94 204 GLY A O 1
ATOM 1645 N N . THR A 1 205 ? 30.777 -6.354 -29.543 1.00 48.50 205 THR A N 1
ATOM 1646 C CA . THR A 1 205 ? 30.504 -5.874 -30.906 1.00 48.50 205 THR A CA 1
ATOM 1647 C C . THR A 1 205 ? 29.044 -5.431 -31.024 1.00 48.50 205 THR A C 1
ATOM 1649 O O . THR A 1 205 ? 28.301 -5.847 -31.913 1.00 48.50 205 THR A O 1
ATOM 1652 N N . ARG A 1 206 ? 28.585 -4.585 -30.097 1.00 60.53 206 ARG A N 1
ATOM 1653 C CA . ARG A 1 206 ? 27.233 -4.024 -30.179 1.00 60.53 206 ARG A CA 1
ATOM 1654 C C . ARG A 1 206 ? 27.197 -2.832 -31.121 1.00 60.53 206 ARG A C 1
ATOM 1656 O O . ARG A 1 206 ? 27.967 -1.892 -30.985 1.00 60.53 206 ARG A O 1
ATOM 1663 N N . ARG A 1 207 ? 26.254 -2.871 -32.066 1.00 61.22 207 ARG A N 1
ATOM 1664 C CA . ARG A 1 207 ? 25.907 -1.727 -32.927 1.00 61.22 207 ARG A CA 1
ATOM 1665 C C . ARG A 1 207 ? 25.009 -0.701 -32.223 1.00 61.22 207 ARG A C 1
ATOM 1667 O O . ARG A 1 207 ? 24.821 0.379 -32.767 1.00 61.22 207 ARG A O 1
ATOM 1674 N N . ARG A 1 208 ? 24.431 -1.045 -31.065 1.00 72.69 208 ARG A N 1
ATOM 1675 C CA . ARG A 1 208 ? 23.527 -0.193 -30.278 1.00 72.69 208 ARG A CA 1
ATOM 1676 C C . ARG A 1 208 ? 24.051 -0.020 -28.854 1.00 72.69 208 ARG A C 1
ATOM 1678 O O . ARG A 1 208 ? 24.561 -0.979 -28.275 1.00 72.69 208 ARG A O 1
ATOM 1685 N N . ILE A 1 209 ? 23.905 1.189 -28.320 1.00 78.19 209 ILE A N 1
ATOM 1686 C CA . ILE A 1 209 ? 24.213 1.520 -26.924 1.00 78.19 209 ILE A CA 1
ATOM 1687 C C . ILE A 1 209 ? 23.121 0.902 -26.051 1.00 78.19 209 ILE A C 1
ATOM 1689 O O . ILE A 1 209 ? 21.942 1.103 -26.323 1.00 78.19 209 ILE A O 1
ATOM 1693 N N . ILE A 1 210 ? 23.507 0.125 -25.037 1.00 86.69 210 ILE A N 1
ATOM 1694 C CA . ILE A 1 210 ? 22.576 -0.493 -24.085 1.00 86.69 210 ILE A CA 1
ATOM 1695 C C . ILE A 1 210 ? 23.060 -0.112 -22.681 1.00 86.69 210 ILE A C 1
ATOM 1697 O O . ILE A 1 210 ? 23.930 -0.800 -22.134 1.00 86.69 210 ILE A O 1
ATOM 1701 N N . PRO A 1 211 ? 22.514 0.969 -22.092 1.00 87.75 211 PRO A N 1
ATOM 1702 C CA . PRO A 1 211 ? 23.082 1.605 -20.900 1.00 87.75 211 PRO A CA 1
ATOM 1703 C C . PRO A 1 211 ? 23.252 0.670 -19.701 1.00 87.75 211 PRO A C 1
ATOM 1705 O O . PRO A 1 211 ? 24.269 0.721 -19.017 1.00 87.75 211 PRO A O 1
ATOM 1708 N N . VAL A 1 212 ? 22.301 -0.243 -19.481 1.00 86.88 212 VAL A N 1
ATOM 1709 C CA . VAL A 1 212 ? 22.366 -1.212 -18.376 1.00 86.88 212 VAL A CA 1
ATOM 1710 C C . VAL A 1 212 ? 23.554 -2.175 -18.495 1.00 86.88 212 VAL A C 1
ATOM 1712 O O . VAL A 1 212 ? 24.155 -2.565 -17.495 1.00 86.88 212 VAL A O 1
ATOM 1715 N N . LEU A 1 213 ? 23.940 -2.538 -19.719 1.00 85.94 213 LEU A N 1
ATOM 1716 C CA . LEU A 1 213 ? 25.064 -3.441 -19.961 1.00 85.94 213 LEU A CA 1
ATOM 1717 C C . LEU A 1 213 ? 26.399 -2.700 -19.928 1.00 85.94 213 LEU A C 1
ATOM 1719 O O . LEU A 1 213 ? 27.393 -3.263 -19.473 1.00 85.94 213 LEU A O 1
ATOM 1723 N N . ASP A 1 214 ? 26.416 -1.444 -20.380 1.00 85.88 214 ASP A N 1
ATOM 1724 C CA . ASP A 1 214 ? 27.568 -0.561 -20.205 1.00 85.88 214 ASP A CA 1
ATOM 1725 C C . ASP A 1 214 ? 27.842 -0.334 -18.714 1.00 85.88 214 ASP A C 1
ATOM 1727 O O . ASP A 1 214 ? 28.958 -0.559 -18.252 1.00 85.88 214 ASP A O 1
ATOM 1731 N N . TRP A 1 215 ? 26.796 -0.052 -17.935 1.00 85.12 215 TRP A N 1
ATOM 1732 C CA . TRP A 1 215 ? 26.888 0.071 -16.485 1.00 85.12 215 TRP A CA 1
ATOM 1733 C C . TRP A 1 215 ? 27.398 -1.214 -15.820 1.00 85.12 215 TRP A C 1
ATOM 1735 O O . TRP A 1 215 ? 28.314 -1.150 -15.003 1.00 85.12 215 TRP A O 1
ATOM 1745 N N . LEU A 1 216 ? 26.885 -2.392 -16.193 1.00 81.44 216 LEU A N 1
ATOM 1746 C CA . LEU A 1 216 ? 27.386 -3.657 -15.645 1.00 81.44 216 LEU A CA 1
ATOM 1747 C C . LEU A 1 216 ? 28.859 -3.900 -15.961 1.00 81.44 216 LEU A C 1
ATOM 1749 O O . LEU A 1 216 ? 29.575 -4.436 -15.119 1.00 81.44 216 LEU A O 1
ATOM 1753 N N . ARG A 1 217 ? 29.319 -3.517 -17.158 1.00 80.06 217 ARG A N 1
ATOM 1754 C CA . ARG A 1 217 ? 30.729 -3.626 -17.540 1.00 80.06 217 ARG A CA 1
ATOM 1755 C C . ARG A 1 217 ? 31.613 -2.732 -16.681 1.00 80.06 217 ARG A C 1
ATOM 1757 O O . ARG A 1 217 ? 32.672 -3.179 -16.245 1.00 80.06 217 ARG A O 1
ATOM 1764 N N . ASP A 1 218 ? 31.155 -1.517 -16.420 1.00 79.69 218 ASP A N 1
ATOM 1765 C CA . ASP A 1 218 ? 31.885 -0.534 -15.626 1.00 79.69 218 ASP A CA 1
ATOM 1766 C C . ASP A 1 218 ? 31.853 -0.872 -14.120 1.00 79.69 218 ASP A C 1
ATOM 1768 O O . ASP A 1 218 ? 32.702 -0.411 -13.363 1.00 79.69 218 ASP A O 1
ATOM 1772 N N . ASN A 1 219 ? 30.919 -1.734 -13.692 1.00 73.69 219 ASN A N 1
ATOM 1773 C CA . ASN A 1 219 ? 30.712 -2.144 -12.300 1.00 73.69 219 ASN A CA 1
ATOM 1774 C C . ASN A 1 219 ? 31.001 -3.641 -12.045 1.00 73.69 219 ASN A C 1
ATOM 1776 O O . ASN A 1 219 ? 30.551 -4.186 -11.037 1.00 73.69 219 ASN A O 1
ATOM 1780 N N . LYS A 1 220 ? 31.775 -4.315 -12.915 1.00 66.00 220 LYS A N 1
ATOM 1781 C CA . LYS A 1 220 ? 32.086 -5.762 -12.805 1.00 66.00 220 LYS A CA 1
ATOM 1782 C C . LYS A 1 220 ? 32.710 -6.169 -11.459 1.00 66.00 220 LYS A C 1
ATOM 1784 O O . LYS A 1 220 ? 32.507 -7.300 -11.023 1.00 66.00 220 LYS A O 1
ATOM 1789 N N . ASP A 1 221 ? 33.410 -5.250 -10.794 1.00 59.03 221 ASP A N 1
ATOM 1790 C CA . ASP A 1 221 ? 34.096 -5.489 -9.516 1.00 59.03 221 ASP A CA 1
ATOM 1791 C C . ASP A 1 221 ? 33.296 -5.035 -8.278 1.00 59.03 221 ASP A C 1
ATOM 1793 O O . ASP A 1 221 ? 33.720 -5.266 -7.140 1.00 59.03 221 ASP A O 1
ATOM 1797 N N . HIS A 1 222 ? 32.125 -4.410 -8.459 1.00 54.56 222 HIS A N 1
ATOM 1798 C CA . HIS A 1 222 ? 31.301 -3.961 -7.340 1.00 54.56 222 HIS A CA 1
ATOM 1799 C C . HIS A 1 222 ? 30.564 -5.142 -6.699 1.00 54.56 222 HIS A C 1
ATOM 1801 O O . HIS A 1 222 ? 29.529 -5.611 -7.170 1.00 54.56 222 HIS A O 1
ATOM 1807 N N . LYS A 1 223 ? 31.074 -5.600 -5.551 1.00 50.97 223 LYS A N 1
ATOM 1808 C CA . LYS A 1 223 ? 30.260 -6.338 -4.582 1.00 50.97 223 LYS A CA 1
ATOM 1809 C C . LYS A 1 223 ? 29.287 -5.343 -3.964 1.00 50.97 223 LYS A C 1
ATOM 1811 O O . LYS A 1 223 ? 29.696 -4.510 -3.161 1.00 50.97 223 LYS A O 1
ATOM 1816 N N . PHE A 1 224 ? 28.019 -5.410 -4.347 1.00 51.47 224 PHE A N 1
ATOM 1817 C CA . PHE A 1 224 ? 26.974 -4.690 -3.630 1.00 51.47 224 PHE A CA 1
ATOM 1818 C C . PHE A 1 224 ? 27.036 -5.049 -2.138 1.00 51.47 224 PHE A C 1
ATOM 1820 O O . PHE A 1 224 ? 27.168 -6.224 -1.792 1.00 51.47 224 PHE A O 1
ATOM 1827 N N . GLU A 1 225 ? 26.925 -4.050 -1.258 1.00 43.69 225 GLU A N 1
ATOM 1828 C CA . GLU A 1 225 ? 27.053 -4.198 0.205 1.00 43.69 225 GLU A CA 1
ATOM 1829 C C . GLU A 1 225 ? 25.998 -5.123 0.855 1.00 43.69 225 GLU A C 1
ATOM 1831 O O . GLU A 1 225 ? 26.057 -5.371 2.054 1.00 43.69 225 GLU A O 1
ATOM 1836 N N . TYR A 1 226 ? 25.077 -5.709 0.082 1.00 43.22 226 TYR A N 1
ATOM 1837 C CA . TYR A 1 226 ? 23.912 -6.438 0.594 1.00 43.22 226 TYR A CA 1
ATOM 1838 C C . TYR A 1 226 ? 23.607 -7.751 -0.145 1.00 43.22 226 TYR A C 1
ATOM 1840 O O . TYR A 1 226 ? 22.458 -8.042 -0.453 1.00 43.22 226 TYR A O 1
ATOM 1848 N N . GLY A 1 227 ? 24.622 -8.567 -0.452 1.00 44.75 227 GLY A N 1
ATOM 1849 C CA . GLY A 1 227 ? 24.401 -9.957 -0.897 1.00 44.75 227 GLY A CA 1
ATOM 1850 C C . GLY A 1 227 ? 23.686 -10.124 -2.248 1.00 44.75 227 GLY A C 1
ATOM 1851 O O . GLY A 1 227 ? 23.237 -11.224 -2.563 1.00 44.75 227 GLY A O 1
ATOM 1852 N N . ILE A 1 228 ? 23.593 -9.060 -3.050 1.00 51.28 228 ILE A N 1
ATOM 1853 C CA . ILE A 1 228 ? 22.986 -9.089 -4.384 1.00 51.28 228 ILE A CA 1
ATOM 1854 C C . ILE A 1 228 ? 23.870 -9.947 -5.312 1.00 51.28 228 ILE A C 1
ATOM 1856 O O . ILE A 1 228 ? 25.077 -9.690 -5.398 1.00 51.28 228 ILE A O 1
ATOM 1860 N N . PRO A 1 229 ? 23.315 -10.957 -6.013 1.00 54.88 229 PRO A N 1
ATOM 1861 C CA . PRO A 1 229 ? 24.082 -11.793 -6.931 1.00 54.88 229 PRO A CA 1
ATOM 1862 C C . PRO A 1 229 ? 24.769 -10.967 -8.026 1.00 54.88 229 PRO A C 1
ATOM 1864 O O . PRO A 1 229 ? 24.186 -10.027 -8.572 1.00 54.88 229 PRO A O 1
ATOM 1867 N N . SER A 1 230 ? 26.005 -11.339 -8.373 1.00 56.84 230 SER A N 1
ATOM 1868 C CA . SER A 1 230 ? 26.756 -10.718 -9.473 1.00 56.84 230 SER A CA 1
ATOM 1869 C C . SER A 1 230 ? 25.936 -10.757 -10.770 1.00 56.84 230 SER A C 1
ATOM 1871 O O . SER A 1 230 ? 25.448 -11.818 -11.155 1.00 56.84 230 SER A O 1
ATOM 1873 N N . GLY A 1 231 ? 25.768 -9.601 -11.423 1.00 63.34 231 GLY A N 1
ATOM 1874 C CA . GLY A 1 231 ? 24.976 -9.459 -12.653 1.00 63.34 231 GLY A CA 1
ATOM 1875 C C . GLY A 1 231 ? 23.520 -9.011 -12.461 1.00 63.34 231 GLY A C 1
ATOM 1876 O O . GLY A 1 231 ? 22.838 -8.788 -13.460 1.00 63.34 231 GLY A O 1
ATOM 1877 N N . THR A 1 232 ? 23.058 -8.838 -11.218 1.00 70.00 232 THR A N 1
ATOM 1878 C CA . THR A 1 232 ? 21.724 -8.283 -10.923 1.00 70.00 232 THR A CA 1
ATOM 1879 C C . THR A 1 232 ? 21.741 -6.758 -11.002 1.00 70.00 232 THR A C 1
ATOM 1881 O O . THR A 1 232 ? 22.713 -6.123 -10.586 1.00 70.00 232 THR A O 1
ATOM 1884 N N . VAL A 1 233 ? 20.652 -6.163 -11.489 1.00 76.62 233 VAL A N 1
ATOM 1885 C CA . VAL A 1 233 ? 20.519 -4.708 -11.629 1.00 76.62 233 VAL A CA 1
ATOM 1886 C C . VAL A 1 233 ? 19.340 -4.198 -10.787 1.00 76.62 233 VAL A C 1
ATOM 1888 O O . VAL A 1 233 ? 18.198 -4.525 -11.104 1.00 76.62 233 VAL A O 1
ATOM 1891 N N . PRO A 1 234 ? 19.578 -3.397 -9.728 1.00 77.56 234 PRO A N 1
ATOM 1892 C CA . PRO A 1 234 ? 18.543 -3.044 -8.750 1.00 77.56 234 PRO A CA 1
ATOM 1893 C C . PRO A 1 234 ? 17.736 -1.780 -9.104 1.00 77.56 234 PRO A C 1
ATOM 1895 O O . PRO A 1 234 ? 17.014 -1.267 -8.255 1.00 77.56 234 PRO A O 1
ATOM 1898 N N . TYR A 1 235 ? 17.885 -1.233 -10.312 1.00 84.38 235 TYR A N 1
ATOM 1899 C CA . TYR A 1 235 ? 17.308 0.064 -10.675 1.00 84.38 235 TYR A CA 1
ATOM 1900 C C . TYR A 1 235 ? 16.005 -0.091 -11.458 1.00 84.38 235 TYR A C 1
ATOM 1902 O O . TYR A 1 235 ? 15.988 -0.706 -12.527 1.00 84.38 235 TYR A O 1
ATOM 1910 N N . THR A 1 236 ? 14.933 0.501 -10.932 1.00 85.31 236 THR A N 1
ATOM 1911 C CA . THR A 1 236 ? 13.584 0.463 -11.520 1.00 85.31 236 THR A CA 1
ATOM 1912 C C . THR A 1 236 ? 12.924 1.842 -11.627 1.00 85.31 236 THR A C 1
ATOM 1914 O O . THR A 1 236 ? 11.841 1.935 -12.199 1.00 85.31 236 THR A O 1
ATOM 1917 N N . GLY A 1 237 ? 13.587 2.915 -11.167 1.00 85.12 237 GLY A N 1
ATOM 1918 C CA . GLY A 1 237 ? 13.062 4.284 -11.238 1.00 85.12 237 GLY A CA 1
ATOM 1919 C C . GLY A 1 237 ? 11.736 4.431 -10.497 1.00 85.12 237 GLY A C 1
ATOM 1920 O O . GLY A 1 237 ? 11.585 3.902 -9.396 1.00 85.12 237 GLY A O 1
ATOM 1921 N N . ASP A 1 238 ? 10.781 5.122 -11.117 1.00 83.62 238 ASP A N 1
ATOM 1922 C CA . ASP A 1 238 ? 9.461 5.448 -10.564 1.00 83.62 238 ASP A CA 1
ATOM 1923 C C . ASP A 1 238 ? 8.401 4.363 -10.806 1.00 83.62 238 ASP A C 1
ATOM 1925 O O . ASP A 1 238 ? 7.258 4.521 -10.375 1.00 83.62 238 ASP A O 1
ATOM 1929 N N . LEU A 1 239 ? 8.766 3.249 -11.454 1.00 87.38 239 LEU A N 1
ATOM 1930 C CA . LEU A 1 239 ? 7.833 2.163 -11.744 1.00 87.38 239 LEU A CA 1
ATOM 1931 C C . LEU A 1 239 ? 7.275 1.566 -10.453 1.00 87.38 239 LEU A C 1
ATOM 1933 O O . LEU A 1 239 ? 8.018 1.054 -9.608 1.00 87.38 239 LEU A O 1
ATOM 1937 N N . SER A 1 240 ? 5.950 1.559 -10.339 1.00 85.44 240 SER A N 1
ATOM 1938 C CA . SER A 1 240 ? 5.264 0.922 -9.219 1.00 85.44 240 SER A CA 1
ATOM 1939 C C . SER A 1 240 ? 5.498 -0.598 -9.204 1.00 85.44 240 SER A C 1
ATOM 1941 O O . SER A 1 240 ? 5.768 -1.197 -10.248 1.00 85.44 240 SER A O 1
ATOM 1943 N N . PRO A 1 241 ? 5.356 -1.271 -8.047 1.00 84.75 241 PRO A N 1
ATOM 1944 C CA . PRO A 1 241 ? 5.457 -2.727 -7.950 1.00 84.75 241 PRO A CA 1
ATOM 1945 C C . PRO A 1 241 ? 4.540 -3.462 -8.931 1.00 84.75 241 PRO A C 1
ATOM 1947 O O . PRO A 1 241 ? 4.935 -4.473 -9.506 1.00 84.75 241 PRO A O 1
ATOM 1950 N N . LEU A 1 242 ? 3.339 -2.922 -9.170 1.00 86.50 242 LEU A N 1
ATOM 1951 C CA . LEU A 1 242 ? 2.407 -3.456 -10.157 1.00 86.50 242 LEU A CA 1
ATOM 1952 C C . LEU A 1 242 ? 2.966 -3.342 -11.577 1.00 86.50 242 LEU A C 1
ATOM 1954 O O . LEU A 1 242 ? 2.926 -4.310 -12.321 1.00 86.50 242 LEU A O 1
ATOM 1958 N N . GLU A 1 243 ? 3.528 -2.198 -11.953 1.00 91.50 243 GLU A N 1
ATOM 1959 C CA . GLU A 1 243 ? 4.084 -2.006 -13.297 1.00 91.50 243 GLU A CA 1
ATOM 1960 C C . GLU A 1 243 ? 5.336 -2.848 -13.520 1.00 91.50 243 GLU A C 1
ATOM 1962 O O . GLU A 1 243 ? 5.497 -3.443 -14.584 1.00 91.50 243 GLU A O 1
ATOM 1967 N N . GLN A 1 244 ? 6.191 -2.971 -12.504 1.00 91.94 244 GLN A N 1
ATOM 1968 C CA . GLN A 1 244 ? 7.323 -3.895 -12.536 1.00 91.94 244 GLN A CA 1
ATOM 1969 C C . GLN A 1 244 ? 6.838 -5.336 -12.758 1.00 91.94 244 GLN A C 1
ATOM 1971 O O . GLN A 1 244 ? 7.350 -6.033 -13.637 1.00 91.94 244 GLN A O 1
ATOM 1976 N N . ALA A 1 245 ? 5.806 -5.762 -12.022 1.00 91.38 245 ALA A N 1
ATOM 1977 C CA . ALA A 1 245 ? 5.182 -7.071 -12.178 1.00 91.38 245 ALA A CA 1
ATOM 1978 C C . ALA A 1 245 ? 4.553 -7.257 -13.570 1.00 91.38 245 ALA A C 1
ATOM 1980 O O . ALA A 1 245 ? 4.746 -8.291 -14.199 1.00 91.38 245 ALA A O 1
ATOM 1981 N N . GLN A 1 246 ? 3.867 -6.249 -14.102 1.00 95.31 246 GLN A N 1
ATOM 1982 C CA . GLN A 1 246 ? 3.255 -6.294 -15.430 1.00 95.31 246 GLN A CA 1
ATOM 1983 C C . GLN A 1 246 ? 4.296 -6.347 -16.552 1.00 95.31 246 GLN A C 1
ATOM 1985 O O . GLN A 1 246 ? 4.141 -7.114 -17.500 1.00 95.31 246 GLN A O 1
ATOM 1990 N N . VAL A 1 247 ? 5.396 -5.599 -16.452 1.00 95.94 247 VAL A N 1
ATOM 1991 C CA . VAL A 1 247 ? 6.502 -5.706 -17.415 1.00 95.94 247 VAL A CA 1
ATOM 1992 C C . VAL A 1 247 ? 7.174 -7.079 -17.311 1.00 95.94 247 VAL A C 1
ATOM 1994 O O . VAL A 1 247 ? 7.470 -7.688 -18.339 1.00 95.94 247 VAL A O 1
ATOM 1997 N N . ALA A 1 248 ? 7.358 -7.621 -16.103 1.00 94.44 248 ALA A N 1
ATOM 1998 C CA . ALA A 1 248 ? 7.857 -8.985 -15.915 1.00 94.44 248 ALA A CA 1
ATOM 1999 C C . ALA A 1 248 ? 6.891 -10.047 -16.481 1.00 94.44 248 ALA A C 1
ATOM 2001 O O . ALA A 1 248 ? 7.337 -11.021 -17.091 1.00 94.44 248 ALA A O 1
ATOM 2002 N N . ASN A 1 249 ? 5.578 -9.841 -16.345 1.00 96.50 249 ASN A N 1
ATOM 2003 C CA . ASN A 1 249 ? 4.535 -10.668 -16.951 1.00 96.50 249 ASN A CA 1
ATOM 2004 C C . ASN A 1 249 ? 4.646 -10.666 -18.475 1.00 96.50 249 ASN A C 1
ATOM 2006 O O . ASN A 1 249 ? 4.728 -11.729 -19.091 1.00 96.50 249 ASN A O 1
ATOM 2010 N N . TRP A 1 250 ? 4.730 -9.476 -19.075 1.00 97.12 250 TRP A N 1
ATOM 2011 C CA . TRP A 1 250 ? 4.933 -9.327 -20.511 1.00 97.12 250 TRP A CA 1
ATOM 2012 C C . TRP A 1 250 ? 6.207 -10.040 -20.964 1.00 97.12 250 TRP A C 1
ATOM 2014 O O . TRP A 1 250 ? 6.178 -10.829 -21.904 1.00 97.12 250 TRP A O 1
ATOM 2024 N N . PHE A 1 251 ? 7.316 -9.839 -20.249 1.00 94.69 251 PHE A N 1
ATOM 2025 C CA . PHE A 1 251 ? 8.598 -10.459 -20.573 1.00 94.69 251 PHE A CA 1
ATOM 2026 C C . PHE A 1 251 ? 8.510 -11.995 -20.569 1.00 94.69 251 PHE A C 1
ATOM 2028 O O . PHE A 1 251 ? 9.024 -12.646 -21.479 1.00 94.69 251 PHE A O 1
ATOM 2035 N N . TYR A 1 252 ? 7.805 -12.568 -19.590 1.00 94.56 252 TYR A N 1
ATOM 2036 C CA . TYR A 1 252 ? 7.585 -14.010 -19.451 1.00 94.56 252 TYR A CA 1
ATOM 2037 C C . TYR A 1 252 ? 6.766 -14.630 -20.594 1.00 94.56 252 TYR A C 1
ATOM 2039 O O . TYR A 1 252 ? 7.001 -15.780 -20.970 1.00 94.56 252 TYR A O 1
ATOM 2047 N N . TYR A 1 253 ? 5.794 -13.908 -21.153 1.00 94.62 253 TYR A N 1
ATOM 2048 C CA . TYR A 1 253 ? 4.958 -14.432 -22.240 1.00 94.62 253 TYR A CA 1
ATOM 2049 C C . TYR A 1 253 ? 5.489 -14.090 -23.636 1.00 94.62 253 TYR A C 1
ATOM 2051 O O . TYR A 1 253 ? 5.288 -14.874 -24.565 1.00 94.62 253 TYR A O 1
ATOM 2059 N N . SER A 1 254 ? 6.191 -12.966 -23.783 1.00 94.69 254 SER A N 1
ATOM 2060 C CA . SER A 1 254 ? 6.572 -12.410 -25.087 1.00 94.69 254 SER A CA 1
ATOM 2061 C C . SER A 1 254 ? 8.005 -12.736 -25.512 1.00 94.69 254 SER A C 1
ATOM 2063 O O . SER A 1 254 ? 8.286 -12.782 -26.711 1.00 94.69 254 SER A O 1
ATOM 2065 N N . ILE A 1 255 ? 8.925 -12.982 -24.571 1.00 92.88 255 ILE A N 1
ATOM 2066 C CA . ILE A 1 255 ? 10.324 -13.301 -24.891 1.00 92.88 255 ILE A CA 1
ATOM 2067 C C . ILE A 1 255 ? 10.535 -14.825 -24.906 1.00 92.88 255 ILE A C 1
ATOM 2069 O O . ILE A 1 255 ? 10.178 -15.497 -23.933 1.00 92.88 255 ILE A O 1
ATOM 2073 N N . PRO A 1 256 ? 11.135 -15.398 -25.970 1.00 88.00 256 PRO A N 1
ATOM 2074 C CA . PRO A 1 256 ? 11.360 -16.839 -26.073 1.00 88.00 256 PRO A CA 1
ATOM 2075 C C . PRO A 1 256 ? 12.157 -17.431 -24.900 1.00 88.00 256 PRO A C 1
ATOM 2077 O O . PRO A 1 256 ? 13.047 -16.793 -24.344 1.00 88.00 256 PRO A O 1
ATOM 2080 N N . ASP A 1 257 ? 11.865 -18.687 -24.553 1.00 84.75 257 ASP A N 1
ATOM 2081 C CA . ASP A 1 257 ? 12.551 -19.503 -23.532 1.00 84.75 257 ASP A CA 1
ATOM 2082 C C . ASP A 1 257 ? 12.476 -18.996 -22.075 1.00 84.75 257 ASP A C 1
ATOM 2084 O O . ASP A 1 257 ? 12.902 -19.703 -21.155 1.00 84.75 257 ASP A O 1
ATOM 2088 N N . THR A 1 258 ? 11.869 -17.836 -21.815 1.00 86.50 258 THR A N 1
ATOM 2089 C CA . THR A 1 258 ? 11.737 -17.258 -20.463 1.00 86.50 258 THR A CA 1
ATOM 2090 C C . THR A 1 258 ? 10.844 -18.076 -19.528 1.00 86.50 258 THR A C 1
ATOM 2092 O O . THR A 1 258 ? 11.022 -18.032 -18.307 1.00 86.50 258 THR A O 1
ATOM 2095 N N . GLN A 1 259 ? 9.937 -18.894 -20.072 1.00 86.88 259 GLN A N 1
ATOM 2096 C CA . GLN A 1 259 ? 9.074 -19.764 -19.269 1.00 86.88 259 GLN A CA 1
ATOM 2097 C C . GLN A 1 259 ? 9.820 -20.916 -18.592 1.00 86.88 259 GLN A C 1
ATOM 2099 O O . GLN A 1 259 ? 9.328 -21.465 -17.605 1.00 86.88 259 GLN A O 1
ATOM 2104 N N . THR A 1 260 ? 10.988 -21.288 -19.120 1.00 82.94 260 THR A N 1
ATOM 2105 C CA . THR A 1 260 ? 11.723 -22.481 -18.681 1.00 82.94 260 THR A CA 1
ATOM 2106 C C . THR A 1 260 ? 12.509 -22.261 -17.392 1.00 82.94 260 THR A C 1
ATOM 2108 O O . THR A 1 260 ? 12.677 -23.198 -16.615 1.00 82.94 260 THR A O 1
ATOM 2111 N N . ASP A 1 261 ? 12.983 -21.037 -17.153 1.00 80.44 261 ASP A N 1
ATOM 2112 C CA . ASP A 1 261 ? 13.854 -20.720 -16.025 1.00 80.44 261 ASP A CA 1
ATOM 2113 C C . ASP A 1 261 ? 13.756 -19.231 -15.668 1.00 80.44 261 ASP A C 1
ATOM 2115 O O . ASP A 1 261 ? 14.415 -18.380 -16.270 1.00 80.44 261 ASP A O 1
ATOM 2119 N N . ILE A 1 262 ? 12.910 -18.918 -14.681 1.00 83.06 262 ILE A N 1
ATOM 2120 C CA . ILE A 1 262 ? 12.658 -17.537 -14.236 1.00 83.06 262 ILE A CA 1
ATOM 2121 C C . ILE A 1 262 ? 13.932 -16.884 -13.696 1.00 83.06 262 ILE A C 1
ATOM 2123 O O . ILE A 1 262 ? 14.196 -15.712 -13.959 1.00 83.06 262 ILE A O 1
ATOM 2127 N N . ASN A 1 263 ? 14.757 -17.656 -12.986 1.00 78.06 263 ASN A N 1
ATOM 2128 C CA . ASN A 1 263 ? 15.936 -17.143 -12.293 1.00 78.06 263 ASN A CA 1
ATOM 2129 C C . ASN A 1 263 ? 17.015 -16.623 -13.258 1.00 78.06 263 ASN A C 1
ATOM 2131 O O . ASN A 1 263 ? 17.926 -15.922 -12.830 1.00 78.06 263 ASN A O 1
ATOM 2135 N N . LYS A 1 264 ? 16.934 -16.959 -14.554 1.00 77.44 264 LYS A N 1
ATOM 2136 C CA . LYS A 1 264 ? 17.876 -16.475 -15.574 1.00 77.44 264 LYS A CA 1
ATOM 2137 C C . LYS A 1 264 ? 17.611 -15.054 -16.044 1.00 77.44 264 LYS A C 1
ATOM 2139 O O . LYS A 1 264 ? 18.535 -14.418 -16.545 1.00 77.44 264 LYS A O 1
ATOM 2144 N N . TRP A 1 265 ? 16.372 -14.583 -15.955 1.00 84.12 265 TRP A N 1
ATOM 2145 C CA . TRP A 1 265 ? 15.984 -13.287 -16.515 1.00 84.12 265 TRP A CA 1
ATOM 2146 C C . TRP A 1 265 ? 15.380 -12.340 -15.478 1.00 84.12 265 TRP A C 1
ATOM 2148 O O . TRP A 1 265 ? 15.453 -11.123 -15.659 1.00 84.12 265 TRP A O 1
ATOM 2158 N N . LEU A 1 266 ? 14.833 -12.861 -14.377 1.00 81.94 266 LEU A N 1
ATOM 2159 C CA . LEU A 1 266 ? 14.328 -12.037 -13.287 1.00 81.94 266 LEU A CA 1
ATOM 2160 C C . LEU A 1 266 ? 15.501 -11.335 -12.585 1.00 81.94 266 LEU A C 1
ATOM 2162 O O . LEU A 1 266 ? 16.432 -11.983 -12.112 1.00 81.94 266 LEU A O 1
ATOM 2166 N N . GLY A 1 267 ? 15.483 -10.000 -12.573 1.00 73.94 267 GLY A N 1
ATOM 2167 C CA . GLY A 1 267 ? 16.601 -9.175 -12.092 1.00 73.94 267 GLY A CA 1
ATOM 2168 C C . GLY A 1 267 ? 17.803 -9.099 -13.047 1.00 73.94 267 GLY A C 1
ATOM 2169 O O . GLY A 1 267 ? 18.824 -8.506 -12.697 1.00 73.94 267 GLY A O 1
ATOM 2170 N N . ALA A 1 268 ? 17.694 -9.678 -14.248 1.00 82.19 268 ALA A N 1
ATOM 2171 C CA . ALA A 1 268 ? 18.748 -9.665 -15.253 1.00 82.19 268 ALA A CA 1
ATOM 2172 C C . ALA A 1 268 ? 18.690 -8.403 -16.138 1.00 82.19 268 ALA A C 1
ATOM 2174 O O . ALA A 1 268 ? 17.650 -7.745 -16.239 1.00 82.19 268 ALA A O 1
ATOM 2175 N N . PRO A 1 269 ? 19.768 -8.099 -16.885 1.00 86.38 269 PRO A N 1
ATOM 2176 C CA . PRO A 1 269 ? 19.866 -6.867 -17.673 1.00 86.38 269 PRO A CA 1
ATOM 2177 C C . PRO A 1 269 ? 18.796 -6.727 -18.749 1.00 86.38 269 PRO A C 1
ATOM 2179 O O . PRO A 1 269 ? 18.419 -5.612 -19.089 1.00 86.38 269 PRO A O 1
ATOM 2182 N N . ALA A 1 270 ? 18.313 -7.846 -19.294 1.00 90.25 270 ALA A N 1
ATOM 2183 C CA . ALA A 1 270 ? 17.273 -7.838 -20.315 1.00 90.25 270 ALA A CA 1
ATOM 2184 C C . ALA A 1 270 ? 15.957 -7.268 -19.766 1.00 90.25 270 ALA A C 1
ATOM 2186 O O . ALA A 1 270 ? 15.371 -6.386 -20.388 1.00 90.25 270 ALA A O 1
ATOM 2187 N N . LEU A 1 271 ? 15.539 -7.705 -18.573 1.00 92.00 271 LEU A N 1
ATOM 2188 C CA . LEU A 1 271 ? 14.333 -7.195 -17.924 1.00 92.00 271 LEU A CA 1
ATOM 2189 C C . LEU A 1 271 ? 14.500 -5.725 -17.526 1.00 92.00 271 LEU A C 1
ATOM 2191 O O . LEU A 1 271 ? 13.627 -4.907 -17.797 1.00 92.00 271 LEU A O 1
ATOM 2195 N N . THR A 1 272 ? 15.652 -5.348 -16.970 1.00 90.88 272 THR A N 1
ATOM 2196 C CA . THR A 1 272 ? 15.907 -3.941 -16.637 1.00 90.88 272 THR A CA 1
ATOM 2197 C C . THR A 1 272 ? 15.962 -3.046 -17.877 1.00 90.88 272 THR A C 1
ATOM 2199 O O . THR A 1 272 ? 15.531 -1.891 -17.843 1.00 90.88 272 THR A O 1
ATOM 2202 N N . HIS A 1 273 ? 16.445 -3.561 -19.009 1.00 92.81 273 HIS A N 1
ATOM 2203 C CA . HIS A 1 273 ? 16.375 -2.818 -20.261 1.00 92.81 273 HIS A CA 1
ATOM 2204 C C . HIS A 1 273 ? 14.930 -2.656 -20.748 1.00 92.81 273 HIS A C 1
ATOM 2206 O O . HIS A 1 273 ? 14.596 -1.601 -21.278 1.00 92.81 273 HIS A O 1
ATOM 2212 N N . ALA A 1 274 ? 14.050 -3.633 -20.501 1.00 94.62 274 ALA A N 1
ATOM 2213 C CA . ALA A 1 274 ? 12.618 -3.470 -20.746 1.00 94.62 274 ALA A CA 1
ATOM 2214 C C . ALA A 1 274 ? 12.022 -2.339 -19.885 1.00 94.62 274 ALA A C 1
ATOM 2216 O O . ALA A 1 274 ? 11.305 -1.497 -20.421 1.00 94.62 274 ALA A O 1
ATOM 2217 N N . TYR A 1 275 ? 12.400 -2.225 -18.603 1.00 94.75 275 TYR A N 1
ATOM 2218 C CA . TYR A 1 275 ? 12.031 -1.060 -17.777 1.00 94.75 275 TYR A CA 1
ATOM 2219 C C . TYR A 1 275 ? 12.533 0.257 -18.383 1.00 94.75 275 TYR A C 1
ATOM 2221 O O . TYR A 1 275 ? 11.796 1.238 -18.430 1.00 94.75 275 TYR A O 1
ATOM 2229 N N . THR A 1 276 ? 13.764 0.271 -18.908 1.00 93.62 276 THR A N 1
ATOM 2230 C CA . THR A 1 276 ? 14.348 1.455 -19.567 1.00 93.62 276 THR A CA 1
ATOM 2231 C C . THR A 1 276 ? 13.525 1.880 -20.784 1.00 93.62 276 THR A C 1
ATOM 2233 O O . THR A 1 276 ? 13.207 3.058 -20.929 1.00 93.62 276 THR A O 1
ATOM 2236 N N . ILE A 1 277 ? 13.157 0.928 -21.649 1.00 94.25 277 ILE A N 1
ATOM 2237 C CA . ILE A 1 277 ? 12.334 1.186 -22.839 1.00 94.25 277 ILE A CA 1
ATOM 2238 C C . ILE A 1 277 ? 10.964 1.729 -22.425 1.00 94.25 277 ILE A C 1
ATOM 2240 O O . ILE A 1 277 ? 10.510 2.731 -22.971 1.00 94.25 277 ILE A O 1
ATOM 2244 N N . PHE A 1 278 ? 10.332 1.111 -21.428 1.00 95.12 278 PHE A N 1
ATOM 2245 C CA . PHE A 1 278 ? 9.017 1.532 -20.961 1.00 95.12 278 PHE A CA 1
ATOM 2246 C C . PHE A 1 278 ? 9.025 2.952 -20.369 1.00 95.12 278 PHE A C 1
ATOM 2248 O O . PHE A 1 278 ? 8.158 3.766 -20.688 1.00 95.12 278 PHE A O 1
ATOM 2255 N N . ILE A 1 279 ? 10.053 3.300 -19.589 1.00 92.56 279 ILE A N 1
ATOM 2256 C CA . ILE A 1 279 ? 10.226 4.660 -19.060 1.00 92.56 279 ILE A CA 1
ATOM 2257 C C . ILE A 1 279 ? 10.448 5.681 -20.172 1.00 92.56 279 ILE A C 1
ATOM 2259 O O . ILE A 1 279 ? 9.921 6.791 -20.066 1.00 92.56 279 ILE A O 1
ATOM 2263 N N . VAL A 1 280 ? 11.180 5.332 -21.240 1.00 92.19 280 VAL A N 1
ATOM 2264 C CA . VAL A 1 280 ? 11.293 6.208 -22.416 1.00 92.19 280 VAL A CA 1
ATOM 2265 C C . VAL A 1 280 ? 9.914 6.517 -22.972 1.00 92.19 280 VAL A C 1
ATOM 2267 O O . VAL A 1 280 ? 9.611 7.693 -23.147 1.00 92.19 280 VAL A O 1
ATOM 2270 N N . THR A 1 281 ? 9.063 5.513 -23.192 1.00 89.69 281 THR A N 1
ATOM 2271 C CA . THR A 1 281 ? 7.715 5.721 -23.745 1.00 89.69 281 THR A CA 1
ATOM 2272 C C . THR A 1 281 ? 6.912 6.743 -22.939 1.00 89.69 281 THR A C 1
ATOM 2274 O O . THR A 1 281 ? 6.292 7.630 -23.520 1.00 89.69 281 THR A O 1
ATOM 2277 N N . ARG A 1 282 ? 6.984 6.688 -21.604 1.00 86.56 282 ARG A N 1
ATOM 2278 C CA . ARG A 1 282 ? 6.237 7.597 -20.719 1.00 86.56 282 ARG A CA 1
ATOM 2279 C C . ARG A 1 282 ? 6.844 8.984 -20.558 1.00 86.56 282 ARG A C 1
ATOM 2281 O O . ARG A 1 282 ? 6.117 9.957 -20.397 1.00 86.56 282 ARG A O 1
ATOM 2288 N N . ASN A 1 283 ? 8.168 9.082 -20.599 1.00 86.25 283 ASN A N 1
ATOM 2289 C CA . ASN A 1 283 ? 8.898 10.313 -20.298 1.00 86.25 283 ASN A CA 1
ATOM 2290 C C . ASN A 1 283 ? 9.576 10.913 -21.539 1.00 86.25 283 ASN A C 1
ATOM 2292 O O . ASN A 1 283 ? 10.465 11.757 -21.411 1.00 86.25 283 ASN A O 1
ATOM 2296 N N . THR A 1 284 ? 9.160 10.501 -22.746 1.00 84.06 284 THR A N 1
ATOM 2297 C CA . THR A 1 284 ? 9.765 10.947 -24.012 1.00 84.06 284 THR A CA 1
ATOM 2298 C C . THR A 1 284 ? 9.807 12.468 -24.093 1.00 84.06 284 THR A C 1
ATOM 2300 O O . THR A 1 284 ? 10.859 13.016 -24.396 1.00 84.06 284 THR A O 1
ATOM 2303 N N . ASP A 1 285 ? 8.721 13.164 -23.756 1.00 81.62 285 ASP A N 1
ATOM 2304 C CA . ASP A 1 285 ? 8.672 14.629 -23.826 1.00 81.62 285 ASP A CA 1
ATOM 2305 C C . ASP A 1 285 ? 9.662 15.303 -22.864 1.00 81.62 285 ASP A C 1
ATOM 2307 O O . ASP A 1 285 ? 10.305 16.291 -23.221 1.00 81.62 285 ASP A O 1
ATOM 2311 N N . ILE A 1 286 ? 9.848 14.741 -21.665 1.00 83.25 286 ILE A N 1
ATOM 2312 C CA . ILE A 1 286 ? 10.797 15.245 -20.661 1.00 83.25 286 ILE A CA 1
ATOM 2313 C C . ILE A 1 286 ? 12.233 15.071 -21.166 1.00 83.25 286 ILE A C 1
ATOM 2315 O O . ILE A 1 286 ? 13.040 16.007 -21.136 1.00 83.25 286 ILE A O 1
ATOM 2319 N N . PHE A 1 287 ? 12.557 13.885 -21.682 1.00 84.81 287 PHE A N 1
ATOM 2320 C CA . PHE A 1 287 ? 13.885 13.603 -22.221 1.00 84.81 287 PHE A CA 1
ATOM 2321 C C . PHE A 1 287 ? 14.159 14.409 -23.495 1.00 84.81 287 PHE A C 1
ATOM 2323 O O . PHE A 1 287 ? 15.250 14.949 -23.664 1.00 84.81 287 PHE A O 1
ATOM 2330 N N . MET A 1 288 ? 13.155 14.589 -24.351 1.00 78.38 288 MET A N 1
ATOM 2331 C CA . MET A 1 288 ? 13.257 15.416 -25.552 1.00 78.38 288 MET A CA 1
ATOM 2332 C C . MET A 1 288 ? 13.367 16.914 -25.227 1.00 78.38 288 MET A C 1
ATOM 2334 O O . MET A 1 288 ? 14.026 17.647 -25.959 1.00 78.38 288 MET A O 1
ATOM 2338 N N . GLY A 1 289 ? 12.795 17.386 -24.116 1.00 75.50 289 GLY A N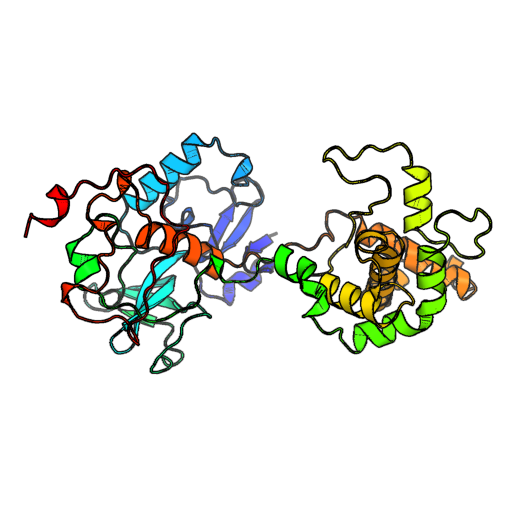 1
ATOM 2339 C CA . GLY A 1 289 ? 12.954 18.768 -23.646 1.00 75.50 289 GLY A CA 1
ATOM 2340 C C . GLY A 1 289 ? 14.374 19.103 -23.170 1.00 75.50 289 GLY A C 1
ATOM 2341 O O . GLY A 1 289 ? 14.793 20.256 -23.242 1.00 75.50 289 GLY A O 1
ATOM 2342 N N . SER A 1 290 ? 15.133 18.095 -22.731 1.00 72.69 290 SER A N 1
ATOM 2343 C CA . SER A 1 290 ? 16.557 18.204 -22.369 1.00 72.69 290 SER A CA 1
ATOM 2344 C C . SER A 1 290 ? 17.505 17.801 -23.507 1.00 72.69 290 SER A C 1
ATOM 2346 O O . SER A 1 290 ? 18.726 17.786 -23.335 1.00 72.69 290 SER A O 1
ATOM 2348 N N . TYR A 1 291 ? 16.950 17.508 -24.685 1.00 71.50 291 TYR A N 1
ATOM 2349 C CA . TYR A 1 291 ? 17.699 17.103 -25.863 1.00 71.50 291 TYR A CA 1
ATOM 2350 C C . TYR A 1 291 ? 18.566 18.263 -26.376 1.00 71.50 291 TYR A C 1
ATOM 2352 O O . TYR A 1 291 ? 18.032 19.337 -26.680 1.00 71.50 291 TYR A O 1
ATOM 2360 N N . PRO A 1 292 ? 19.894 18.090 -26.500 1.00 69.88 292 PRO A N 1
ATOM 2361 C CA . PRO A 1 292 ? 20.759 19.157 -26.985 1.00 69.88 292 PRO A CA 1
ATOM 2362 C C . PRO A 1 292 ? 20.336 19.610 -28.389 1.00 69.88 292 PRO A C 1
ATOM 2364 O O . PRO A 1 292 ? 20.106 18.787 -29.277 1.00 69.88 292 PRO A O 1
ATOM 2367 N N . LEU A 1 293 ? 20.262 20.926 -28.617 1.00 63.06 293 LEU A N 1
ATOM 2368 C CA . LEU A 1 293 ? 19.849 21.505 -29.907 1.00 63.06 293 LEU A CA 1
ATOM 2369 C C . LEU A 1 293 ? 20.711 21.004 -31.084 1.00 63.06 293 LEU A C 1
ATOM 2371 O O . LEU A 1 293 ? 20.202 20.823 -32.191 1.00 63.06 293 LEU A O 1
ATOM 2375 N N . ASP A 1 294 ? 21.979 20.684 -30.821 1.00 61.50 294 ASP A N 1
ATOM 2376 C CA . ASP A 1 294 ? 22.944 20.168 -31.800 1.00 61.50 294 ASP A CA 1
ATOM 2377 C C . ASP A 1 294 ? 22.596 18.760 -32.320 1.00 61.50 294 ASP A C 1
ATOM 2379 O O . ASP A 1 294 ? 23.099 18.326 -33.355 1.00 61.50 294 ASP A O 1
ATOM 2383 N N . PHE A 1 295 ? 21.695 18.047 -31.643 1.00 60.19 295 PHE A N 1
ATOM 2384 C CA . PHE A 1 295 ? 21.292 16.690 -31.994 1.00 60.19 295 PHE A CA 1
ATOM 2385 C C . PHE A 1 295 ? 20.013 16.625 -32.854 1.00 60.19 295 PHE A C 1
ATOM 2387 O O . PHE A 1 295 ? 19.536 15.531 -33.175 1.00 60.19 295 PHE A O 1
ATOM 2394 N N . GLN A 1 296 ? 19.433 17.755 -33.282 1.00 58.97 296 GLN A N 1
ATOM 2395 C CA . GLN A 1 296 ? 18.245 17.757 -34.159 1.00 58.97 296 GLN A CA 1
ATOM 2396 C C . GLN A 1 296 ? 18.483 17.035 -35.502 1.00 58.97 296 GLN A C 1
ATOM 2398 O O . GLN A 1 296 ? 17.536 16.537 -36.112 1.00 58.97 296 GLN A O 1
ATOM 2403 N N . GLN A 1 297 ? 19.743 16.907 -35.933 1.00 63.47 297 GLN A N 1
ATOM 2404 C CA . GLN A 1 297 ? 20.155 16.161 -37.132 1.00 63.47 297 GLN A CA 1
ATOM 2405 C C . GLN A 1 297 ? 20.567 14.705 -36.853 1.00 63.47 297 GLN A C 1
ATOM 2407 O O . GLN A 1 297 ? 20.923 13.988 -37.787 1.00 63.47 297 GLN A O 1
ATOM 2412 N N . ALA A 1 298 ? 20.516 14.260 -35.594 1.00 67.56 298 ALA A N 1
ATOM 2413 C CA . ALA A 1 298 ? 20.910 12.912 -35.214 1.00 67.56 298 ALA A CA 1
ATOM 2414 C C . ALA A 1 298 ? 20.015 11.870 -35.887 1.00 67.56 298 ALA A C 1
ATOM 2416 O O . ALA A 1 298 ? 18.792 12.050 -36.005 1.00 67.56 298 ALA A O 1
ATOM 2417 N N . ASN A 1 299 ? 20.630 10.773 -36.322 1.00 79.19 299 ASN A N 1
ATOM 2418 C CA . ASN A 1 299 ? 19.902 9.681 -36.952 1.00 79.19 299 ASN A CA 1
ATOM 2419 C C . ASN A 1 299 ? 19.014 8.946 -35.918 1.00 79.19 299 ASN A C 1
ATOM 2421 O O . ASN A 1 299 ? 19.223 9.086 -34.710 1.00 79.19 299 ASN A O 1
ATOM 2425 N N . PRO A 1 300 ? 18.017 8.151 -36.350 1.00 80.38 300 PRO A N 1
ATOM 2426 C CA . PRO A 1 300 ? 17.097 7.480 -35.427 1.00 80.38 300 PRO A CA 1
ATOM 2427 C C . PRO A 1 300 ? 17.778 6.615 -34.355 1.00 80.38 300 PRO A C 1
ATOM 2429 O O . PRO A 1 300 ? 17.288 6.558 -33.233 1.00 80.38 300 PRO A O 1
ATOM 2432 N N . ASN A 1 301 ? 18.926 5.997 -34.659 1.00 79.50 301 ASN A N 1
ATOM 2433 C CA . ASN A 1 301 ? 19.648 5.169 -33.688 1.00 79.50 301 ASN A CA 1
ATOM 2434 C C . ASN A 1 301 ? 20.362 6.016 -32.624 1.00 79.50 301 ASN A C 1
ATOM 2436 O O . ASN A 1 301 ? 20.438 5.610 -31.471 1.00 79.50 301 ASN A O 1
ATOM 2440 N N . GLU A 1 302 ? 20.888 7.184 -32.998 1.00 80.62 302 GLU A N 1
ATOM 2441 C CA . GLU A 1 302 ? 21.501 8.129 -32.053 1.00 80.62 302 GLU A CA 1
ATOM 2442 C C . GLU A 1 302 ? 20.450 8.738 -31.119 1.00 80.62 302 GLU A C 1
ATOM 2444 O O . GLU A 1 302 ? 20.693 8.862 -29.921 1.00 80.62 302 GLU A O 1
ATOM 2449 N N . ARG A 1 303 ? 19.262 9.050 -31.655 1.00 82.38 303 ARG A N 1
ATOM 2450 C CA . ARG A 1 303 ? 18.104 9.499 -30.866 1.00 82.38 303 ARG A CA 1
ATOM 2451 C C . ARG A 1 303 ? 17.671 8.441 -29.858 1.00 82.38 303 ARG A C 1
ATOM 2453 O O . ARG A 1 303 ? 17.518 8.747 -28.682 1.00 82.38 303 ARG A O 1
ATOM 2460 N N . GLU A 1 304 ? 17.511 7.199 -30.310 1.00 86.25 304 GLU A N 1
ATOM 2461 C CA . GLU A 1 304 ? 17.147 6.066 -29.453 1.00 86.25 304 GLU A CA 1
ATOM 2462 C C . GLU A 1 304 ? 18.195 5.844 -28.350 1.00 86.25 304 GLU A C 1
ATOM 2464 O O . GLU A 1 304 ? 17.850 5.752 -27.174 1.00 86.25 304 GLU A O 1
ATOM 2469 N N . ALA A 1 305 ? 19.483 5.861 -28.701 1.00 84.75 305 ALA A N 1
ATOM 2470 C CA . ALA A 1 305 ? 20.568 5.724 -27.736 1.00 84.75 305 ALA A CA 1
ATOM 2471 C C . ALA A 1 305 ? 20.594 6.855 -26.695 1.00 84.75 305 ALA A C 1
ATOM 2473 O O . ALA A 1 305 ? 20.850 6.591 -25.516 1.00 84.75 305 ALA A O 1
ATOM 2474 N N . PHE A 1 306 ? 20.319 8.097 -27.109 1.00 87.00 306 PHE A N 1
ATOM 2475 C CA . PHE A 1 306 ? 20.185 9.219 -26.184 1.00 87.00 306 PHE A CA 1
ATOM 2476 C C . PHE A 1 306 ? 19.020 8.987 -25.220 1.00 87.00 306 PHE A C 1
ATOM 2478 O O . PHE A 1 306 ? 19.229 9.021 -24.011 1.00 87.00 306 PHE A O 1
ATOM 2485 N N . LEU A 1 307 ? 17.827 8.678 -25.740 1.00 89.75 307 LEU A N 1
ATOM 2486 C CA . LEU A 1 307 ? 16.633 8.456 -24.922 1.00 89.75 307 LEU A CA 1
ATOM 2487 C C . LEU A 1 307 ? 16.841 7.337 -23.900 1.00 89.75 307 LEU A C 1
ATOM 2489 O O . LEU A 1 307 ? 16.519 7.515 -22.729 1.00 89.75 307 LEU A O 1
ATOM 2493 N N . TRP A 1 308 ? 17.437 6.213 -24.305 1.00 91.81 308 TRP A N 1
ATOM 2494 C CA . TRP A 1 308 ? 17.760 5.132 -23.374 1.00 91.81 308 TRP A CA 1
ATOM 2495 C C . TRP A 1 308 ? 18.780 5.549 -22.320 1.00 91.81 308 TRP A C 1
ATOM 2497 O O . TRP A 1 308 ? 18.649 5.150 -21.167 1.00 91.81 308 TRP A O 1
ATOM 2507 N N . SER A 1 309 ? 19.785 6.347 -22.685 1.00 90.38 309 SER A N 1
ATOM 2508 C CA . SER A 1 309 ? 20.779 6.841 -21.726 1.00 90.38 309 SER A CA 1
ATOM 2509 C C . SER A 1 309 ? 20.143 7.795 -20.713 1.00 90.38 309 SER A C 1
ATOM 2511 O O . SER A 1 309 ? 20.377 7.656 -19.516 1.00 90.38 309 SER A O 1
ATOM 2513 N N . SER A 1 310 ? 19.272 8.703 -21.161 1.00 90.06 310 SER A N 1
ATOM 2514 C CA . SER A 1 310 ? 18.507 9.595 -20.282 1.00 90.06 310 SER A CA 1
ATOM 2515 C C . SER A 1 310 ? 17.568 8.824 -19.358 1.00 90.06 310 SER A C 1
ATOM 2517 O O . SER A 1 310 ? 17.551 9.081 -18.157 1.00 90.06 310 SER A O 1
ATOM 2519 N N . ALA A 1 311 ? 16.840 7.835 -19.885 1.00 91.62 311 ALA A N 1
ATOM 2520 C CA . ALA A 1 311 ? 15.985 6.968 -19.080 1.00 91.62 311 ALA A CA 1
ATOM 2521 C C . ALA A 1 311 ? 16.785 6.121 -18.084 1.00 91.62 311 ALA A C 1
ATOM 2523 O O . ALA A 1 311 ? 16.314 5.857 -16.986 1.00 91.62 311 ALA A O 1
ATOM 2524 N N . TRP A 1 312 ? 18.006 5.716 -18.430 1.00 91.94 312 TRP A N 1
ATOM 2525 C CA . TRP A 1 312 ? 18.887 4.995 -17.518 1.00 91.94 312 TRP A CA 1
ATOM 2526 C C . TRP A 1 312 ? 19.388 5.866 -16.362 1.00 91.94 312 TRP A C 1
ATOM 2528 O O . TRP A 1 312 ? 19.412 5.412 -15.220 1.00 91.94 312 TRP A O 1
ATOM 2538 N N . GLU A 1 313 ? 19.759 7.120 -16.624 1.00 90.12 313 GLU A N 1
ATOM 2539 C CA . GLU A 1 313 ? 20.060 8.069 -15.545 1.00 90.12 313 GLU A CA 1
ATOM 2540 C C . GLU A 1 313 ? 18.824 8.334 -14.683 1.00 90.12 313 GLU A C 1
ATOM 2542 O O . GLU A 1 313 ? 18.927 8.328 -13.459 1.00 90.12 313 GLU A O 1
ATOM 2547 N N . TYR A 1 314 ? 17.650 8.454 -15.308 1.00 88.69 314 TYR A N 1
ATOM 2548 C CA . TYR A 1 314 ? 16.381 8.575 -14.600 1.00 88.69 314 TYR A CA 1
ATOM 2549 C C . TYR A 1 314 ? 16.106 7.358 -13.707 1.00 88.69 314 TYR A C 1
ATOM 2551 O O . TYR A 1 314 ? 15.761 7.533 -12.550 1.00 88.69 314 TYR A O 1
ATOM 2559 N N . LEU A 1 315 ? 16.320 6.128 -14.185 1.00 87.94 315 LEU A N 1
ATOM 2560 C CA . LEU A 1 315 ? 16.143 4.891 -13.409 1.00 87.94 315 LEU A CA 1
ATOM 2561 C C . LEU A 1 315 ? 17.030 4.812 -12.159 1.00 87.94 315 LEU A C 1
ATOM 2563 O O . LEU A 1 315 ? 16.656 4.154 -11.187 1.00 87.94 315 LEU A O 1
ATOM 2567 N N . LYS A 1 316 ? 18.222 5.416 -12.209 1.00 86.31 316 LYS A N 1
ATOM 2568 C CA . LYS A 1 316 ? 19.223 5.382 -11.133 1.00 86.31 316 LYS A CA 1
ATOM 2569 C C . LYS A 1 316 ? 19.077 6.516 -10.123 1.00 86.31 316 LYS A C 1
ATOM 2571 O O . LYS A 1 316 ? 19.693 6.425 -9.061 1.00 86.31 316 LYS A O 1
ATOM 2576 N N . ASP A 1 317 ? 18.350 7.580 -10.455 1.00 80.81 317 ASP A N 1
ATOM 2577 C CA . ASP A 1 317 ? 18.228 8.753 -9.593 1.00 80.81 317 ASP A CA 1
ATOM 2578 C C . ASP A 1 317 ? 17.424 8.403 -8.325 1.00 80.81 317 ASP A C 1
ATOM 2580 O O . ASP A 1 317 ? 16.245 8.073 -8.407 1.00 80.81 317 ASP A O 1
ATOM 2584 N N . PRO A 1 318 ? 18.004 8.506 -7.116 1.00 70.69 318 PRO A N 1
ATOM 2585 C CA . PRO A 1 318 ? 17.266 8.230 -5.886 1.00 70.69 318 PRO A CA 1
ATOM 2586 C C . PRO A 1 318 ? 16.016 9.104 -5.695 1.00 70.69 318 PRO A C 1
ATOM 2588 O O . PRO A 1 318 ? 15.126 8.735 -4.933 1.00 70.69 318 PRO A O 1
ATOM 2591 N N . ASN A 1 319 ? 15.938 10.265 -6.357 1.00 68.19 319 ASN A N 1
ATOM 2592 C CA . ASN A 1 319 ? 14.773 11.150 -6.292 1.00 68.19 319 ASN A CA 1
ATOM 2593 C C . ASN A 1 319 ? 13.603 10.683 -7.165 1.00 68.19 319 ASN A C 1
ATOM 2595 O O . ASN A 1 319 ? 12.471 11.103 -6.920 1.00 68.19 319 ASN A O 1
ATOM 2599 N N . THR A 1 320 ? 13.871 9.852 -8.171 1.00 69.19 320 THR A N 1
ATOM 2600 C CA . THR A 1 320 ? 12.860 9.270 -9.063 1.00 69.19 320 THR A CA 1
ATOM 2601 C C . THR A 1 320 ? 12.447 7.880 -8.605 1.00 69.19 320 THR A C 1
ATOM 2603 O O . THR A 1 320 ? 11.499 7.332 -9.149 1.00 69.19 320 THR A O 1
ATOM 2606 N N . PHE A 1 321 ? 13.129 7.296 -7.613 1.00 74.31 321 PHE A N 1
ATOM 2607 C CA . PHE A 1 321 ? 12.741 5.999 -7.073 1.00 74.31 321 PHE A CA 1
ATOM 2608 C C . PHE A 1 321 ? 11.279 6.025 -6.648 1.00 74.31 321 PHE A C 1
ATOM 2610 O O . PHE A 1 321 ? 10.831 6.974 -5.997 1.00 74.31 321 PHE A O 1
ATOM 2617 N N . TYR A 1 322 ? 10.559 4.960 -7.003 1.00 63.78 322 TYR A N 1
ATOM 2618 C CA . TYR A 1 322 ? 9.185 4.754 -6.590 1.00 63.78 322 TYR A CA 1
ATOM 2619 C C . TYR A 1 322 ? 9.095 4.967 -5.083 1.00 63.78 322 TYR A C 1
ATOM 2621 O O . TYR A 1 322 ? 9.652 4.209 -4.284 1.00 63.78 322 TYR A O 1
ATOM 2629 N N . LYS A 1 323 ? 8.415 6.043 -4.693 1.00 62.12 323 LYS A N 1
ATOM 2630 C CA . LYS A 1 323 ? 8.095 6.303 -3.299 1.00 62.12 323 LYS A CA 1
ATOM 2631 C C . LYS A 1 323 ? 6.877 5.441 -3.005 1.00 62.12 323 LYS A C 1
ATOM 2633 O O . LYS A 1 323 ? 5.805 5.768 -3.520 1.00 62.12 323 LYS A O 1
ATOM 2638 N N . PRO A 1 324 ? 7.001 4.349 -2.231 1.00 58.28 324 PRO A N 1
ATOM 2639 C CA . PRO A 1 324 ? 5.841 3.548 -1.904 1.00 58.28 324 PRO A CA 1
ATOM 2640 C C . PRO A 1 324 ? 4.806 4.454 -1.259 1.00 58.28 324 PRO A C 1
ATOM 2642 O O . PRO A 1 324 ? 5.067 5.062 -0.220 1.00 58.28 324 PRO A O 1
ATOM 2645 N N . VAL A 1 325 ? 3.637 4.565 -1.895 1.00 60.47 325 VAL A N 1
ATOM 2646 C CA . VAL A 1 325 ? 2.465 5.127 -1.234 1.00 60.47 325 VAL A CA 1
ATOM 2647 C C . VAL A 1 325 ? 2.219 4.208 -0.051 1.00 60.47 325 VAL A C 1
ATOM 2649 O O . VAL A 1 325 ? 1.849 3.045 -0.224 1.00 60.47 325 VAL A O 1
ATOM 2652 N N . ILE A 1 326 ? 2.557 4.687 1.146 1.00 68.06 326 ILE A N 1
ATOM 2653 C CA . ILE A 1 326 ? 2.412 3.870 2.338 1.00 68.06 326 ILE A CA 1
ATOM 2654 C C . ILE A 1 326 ? 0.920 3.729 2.576 1.00 68.06 326 ILE A C 1
ATOM 2656 O O . ILE A 1 326 ? 0.217 4.718 2.789 1.00 68.06 326 ILE A O 1
ATOM 2660 N N . ASP A 1 327 ? 0.454 2.490 2.540 1.00 76.31 327 ASP A N 1
ATOM 2661 C CA . ASP A 1 327 ? -0.925 2.156 2.833 1.00 76.31 327 ASP A CA 1
ATOM 2662 C C . ASP A 1 327 ? -1.187 2.338 4.330 1.00 76.31 327 ASP A C 1
ATOM 2664 O O . ASP A 1 327 ? -0.989 1.446 5.155 1.00 76.31 327 ASP A O 1
ATOM 2668 N N . PHE A 1 328 ? -1.564 3.561 4.686 1.00 76.00 328 PHE A N 1
ATOM 2669 C CA . PHE A 1 328 ? -1.790 3.979 6.062 1.00 76.00 328 PHE A CA 1
ATOM 2670 C C . PHE A 1 328 ? -2.952 3.223 6.703 1.00 76.00 328 PHE A C 1
ATOM 2672 O O . PHE A 1 328 ? -2.911 2.974 7.903 1.00 76.00 328 PHE A O 1
ATOM 2679 N N . ASP A 1 329 ? -3.977 2.856 5.930 1.00 82.75 329 ASP A N 1
ATOM 2680 C CA . ASP A 1 329 ? -5.121 2.115 6.454 1.00 82.75 329 ASP A CA 1
ATOM 2681 C C . ASP A 1 329 ? -4.697 0.680 6.766 1.00 82.75 329 ASP A C 1
ATOM 2683 O O . ASP A 1 329 ? -5.087 0.147 7.801 1.00 82.75 329 ASP A O 1
ATOM 2687 N N . LEU A 1 330 ? -3.844 0.088 5.922 1.00 84.75 330 LEU A N 1
ATOM 2688 C CA . LEU A 1 330 ? -3.266 -1.231 6.162 1.00 84.75 330 LEU A CA 1
ATOM 2689 C C . LEU A 1 330 ? -2.339 -1.237 7.382 1.00 84.75 330 LEU A C 1
ATOM 2691 O O . LEU A 1 330 ? -2.441 -2.130 8.218 1.00 84.75 330 LEU A O 1
ATOM 2695 N N . GLU A 1 331 ? -1.461 -0.240 7.520 1.00 82.56 331 GLU A N 1
ATOM 2696 C CA . GLU A 1 331 ? -0.591 -0.114 8.696 1.00 82.56 331 GLU A CA 1
ATOM 2697 C C . GLU A 1 331 ? -1.411 0.098 9.978 1.00 82.56 331 GLU A C 1
ATOM 2699 O O . GLU A 1 331 ? -1.160 -0.537 11.001 1.00 82.56 331 GLU A O 1
ATOM 2704 N N . CYS A 1 332 ? -2.418 0.969 9.920 1.00 85.12 332 CYS A N 1
ATOM 2705 C CA . CYS A 1 332 ? -3.321 1.245 11.031 1.00 85.12 332 CYS A CA 1
ATOM 2706 C C . CYS A 1 332 ? -4.107 -0.009 11.445 1.00 85.12 332 CYS A C 1
ATOM 2708 O O . CYS A 1 332 ? -4.221 -0.297 12.638 1.00 85.12 332 CYS A O 1
ATOM 2710 N N . LEU A 1 333 ? -4.590 -0.780 10.463 1.00 90.06 333 LEU A N 1
ATOM 2711 C CA . LEU A 1 333 ? -5.237 -2.064 10.695 1.00 90.06 333 LEU A CA 1
ATOM 2712 C C . LEU A 1 333 ? -4.272 -3.068 11.326 1.00 90.06 333 LEU A C 1
ATOM 2714 O O . LEU A 1 333 ? -4.648 -3.700 12.302 1.00 90.06 333 LEU A O 1
ATOM 2718 N N . ALA A 1 334 ? -3.040 -3.190 10.827 1.00 85.88 334 ALA A N 1
ATOM 2719 C CA . ALA A 1 334 ? -2.060 -4.132 11.368 1.00 85.88 334 ALA A CA 1
ATOM 2720 C C . ALA A 1 334 ? -1.786 -3.883 12.862 1.00 85.88 334 ALA A C 1
ATOM 2722 O O . ALA A 1 334 ? -1.772 -4.827 13.649 1.00 85.88 334 ALA A O 1
ATOM 2723 N N . ILE A 1 335 ? -1.642 -2.613 13.259 1.00 85.12 335 ILE A N 1
ATOM 2724 C CA . ILE A 1 335 ? -1.467 -2.208 14.665 1.00 85.12 335 ILE A CA 1
ATOM 2725 C C . ILE A 1 335 ? -2.710 -2.559 15.496 1.00 85.12 335 ILE A C 1
ATOM 2727 O O . ILE A 1 335 ? -2.593 -3.087 16.602 1.00 85.12 335 ILE A O 1
ATOM 2731 N N . LEU A 1 336 ? -3.905 -2.263 14.973 1.00 90.06 336 LEU A N 1
ATOM 2732 C CA . LEU A 1 336 ? -5.167 -2.576 15.643 1.00 90.06 336 LEU A CA 1
ATOM 2733 C C . LEU A 1 336 ? -5.333 -4.092 15.837 1.00 90.06 336 LEU A C 1
ATOM 2735 O O . LEU A 1 336 ? -5.658 -4.536 16.933 1.00 90.06 336 LEU A O 1
ATOM 2739 N N . GLU A 1 337 ? -5.087 -4.888 14.796 1.00 90.25 337 GLU A N 1
ATOM 2740 C CA . GLU A 1 337 ? -5.202 -6.349 14.821 1.00 90.25 337 GLU A CA 1
ATOM 2741 C C . GLU A 1 337 ? -4.219 -6.990 15.793 1.00 90.25 337 GLU A C 1
ATOM 2743 O O . GLU A 1 337 ? -4.626 -7.849 16.575 1.00 90.25 337 GLU A O 1
ATOM 2748 N N . GLU A 1 338 ? -2.964 -6.531 15.801 1.00 85.88 338 GLU A N 1
ATOM 2749 C CA . GLU A 1 338 ? -1.969 -6.952 16.786 1.00 85.88 338 GLU A CA 1
ATOM 2750 C C . GLU A 1 338 ? -2.521 -6.749 18.199 1.00 85.88 338 GLU A C 1
ATOM 2752 O O . GLU A 1 338 ? -2.572 -7.681 18.994 1.00 85.88 338 GLU A O 1
ATOM 2757 N N . GLN A 1 339 ? -3.067 -5.570 18.497 1.00 86.56 339 GLN A N 1
ATOM 2758 C CA . GLN A 1 339 ? -3.596 -5.285 19.828 1.00 86.56 339 GLN A CA 1
ATOM 2759 C C . GLN A 1 339 ? -4.879 -6.066 20.164 1.00 86.56 339 GLN A C 1
ATOM 2761 O O . GLN A 1 339 ? -5.108 -6.454 21.316 1.00 86.56 339 GLN A O 1
ATOM 2766 N N . MET A 1 340 ? -5.735 -6.314 19.175 1.00 89.12 340 MET A N 1
ATOM 2767 C CA . MET A 1 340 ? -6.988 -7.050 19.346 1.00 89.12 340 MET A CA 1
ATOM 2768 C C . MET A 1 340 ? -6.778 -8.556 19.532 1.00 89.12 340 MET A C 1
ATOM 2770 O O . MET A 1 340 ? -7.569 -9.186 20.244 1.00 89.12 340 MET A O 1
ATOM 2774 N N . PHE A 1 341 ? -5.763 -9.129 18.882 1.00 89.50 341 PHE A N 1
ATOM 2775 C CA . PHE A 1 341 ? -5.596 -10.576 18.735 1.00 89.50 341 PHE A CA 1
ATOM 2776 C C . PHE A 1 341 ? -4.284 -11.130 19.302 1.00 89.50 341 PHE A C 1
ATOM 2778 O O . PHE A 1 341 ? -4.131 -12.350 19.302 1.00 89.50 341 PHE A O 1
ATOM 2785 N N . GLU A 1 342 ? -3.376 -10.288 19.817 1.00 84.19 342 GLU A N 1
ATOM 2786 C CA . GLU A 1 342 ? -2.153 -10.739 20.497 1.00 84.19 342 GLU A CA 1
ATOM 2787 C C . GLU A 1 342 ? -2.492 -11.783 21.567 1.00 84.19 342 GLU A C 1
ATOM 2789 O O . GLU A 1 342 ? -3.371 -11.585 22.410 1.00 84.19 342 GLU A O 1
ATOM 2794 N N . TYR A 1 343 ? -1.768 -12.901 21.526 1.00 81.25 343 TYR A N 1
ATOM 2795 C CA . TYR A 1 343 ? -1.841 -13.978 22.501 1.00 81.25 343 TYR A CA 1
ATOM 2796 C C . TYR A 1 343 ? -0.495 -14.098 23.225 1.00 81.25 343 TYR A C 1
ATOM 2798 O O . TYR A 1 343 ? 0.339 -14.939 22.907 1.00 81.25 343 TYR A O 1
ATOM 2806 N N . SER A 1 344 ? -0.270 -13.227 24.205 1.00 78.69 344 SER A N 1
ATOM 2807 C CA . SER A 1 344 ? 0.973 -13.177 24.986 1.00 78.69 344 SER A CA 1
ATOM 2808 C C . SER A 1 344 ? 0.699 -13.102 26.487 1.00 78.69 344 SER A C 1
ATOM 2810 O O . SER A 1 344 ? -0.435 -12.890 26.930 1.00 78.69 344 SER A O 1
ATOM 2812 N N . ALA A 1 345 ? 1.749 -13.218 27.301 1.00 76.44 345 ALA A N 1
ATOM 2813 C CA . ALA A 1 345 ? 1.641 -12.957 28.737 1.00 76.44 345 ALA A CA 1
ATOM 2814 C C . ALA A 1 345 ? 1.218 -11.501 29.049 1.00 76.44 345 ALA A C 1
ATOM 2816 O O . ALA A 1 345 ? 0.641 -11.237 30.103 1.00 76.44 345 ALA A O 1
ATOM 2817 N N . ARG A 1 346 ? 1.467 -10.548 28.135 1.00 77.94 346 ARG A N 1
ATOM 2818 C CA . ARG A 1 346 ? 1.213 -9.108 28.345 1.00 77.94 346 ARG A CA 1
ATOM 2819 C C . ARG A 1 346 ? -0.271 -8.758 28.339 1.00 77.94 346 ARG A C 1
ATOM 2821 O O . ARG A 1 346 ? -0.684 -7.871 29.080 1.00 77.94 346 ARG A O 1
ATOM 2828 N N . VAL A 1 347 ? -1.053 -9.447 27.513 1.00 75.62 347 VAL A N 1
ATOM 2829 C CA . VAL A 1 347 ? -2.508 -9.244 27.394 1.00 75.62 347 VAL A CA 1
ATOM 2830 C C . VAL A 1 347 ? -3.311 -10.018 28.438 1.00 75.62 347 VAL A C 1
ATOM 2832 O O . VAL A 1 347 ? -4.496 -9.739 28.633 1.00 75.62 347 VAL A O 1
ATOM 2835 N N . GLY A 1 348 ? -2.694 -11.005 29.098 1.00 83.00 348 GLY A N 1
ATOM 2836 C CA . GLY A 1 348 ? -3.361 -11.878 30.060 1.00 83.00 348 GLY A CA 1
ATOM 2837 C C . GLY A 1 348 ? -4.639 -12.511 29.495 1.00 83.00 348 GLY A C 1
ATOM 2838 O O . GLY A 1 348 ? -4.771 -12.751 28.296 1.00 83.00 348 GLY A O 1
ATOM 2839 N N . ILE A 1 349 ? -5.622 -12.782 30.353 1.00 83.38 349 ILE A N 1
ATOM 2840 C CA . ILE A 1 349 ? -6.873 -13.488 29.999 1.00 83.38 349 ILE A CA 1
ATOM 2841 C C . ILE A 1 349 ? -7.626 -12.822 28.828 1.00 83.38 349 ILE A C 1
ATOM 2843 O O . ILE A 1 349 ? -8.293 -13.505 28.054 1.00 83.38 349 ILE A O 1
ATOM 2847 N N . SER A 1 350 ? -7.471 -11.513 28.628 1.00 82.25 350 SER A N 1
ATOM 2848 C CA . SER A 1 350 ? -8.101 -10.763 27.531 1.00 82.25 350 SER A CA 1
ATOM 2849 C C . SER A 1 350 ? -7.619 -11.193 26.134 1.00 82.25 350 SER A C 1
ATOM 2851 O O . SER A 1 350 ? -8.313 -10.948 25.145 1.00 82.25 350 SER A O 1
ATOM 2853 N N . GLY A 1 351 ? -6.471 -11.874 26.045 1.00 80.56 351 GLY A N 1
ATOM 2854 C CA . GLY A 1 351 ? -5.962 -12.506 24.822 1.00 80.56 351 GLY A CA 1
ATOM 2855 C C . GLY A 1 351 ? -6.580 -13.872 24.491 1.00 80.56 351 GLY A C 1
ATOM 2856 O O . GLY A 1 351 ? -6.412 -14.352 23.375 1.00 80.56 351 GLY A O 1
ATOM 2857 N N . ASN A 1 352 ? -7.321 -14.507 25.412 1.00 85.12 352 ASN A N 1
ATOM 2858 C CA . ASN A 1 352 ? -7.833 -15.882 25.257 1.00 85.12 352 ASN A CA 1
ATOM 2859 C C . ASN A 1 352 ? -9.076 -15.951 24.363 1.00 85.12 3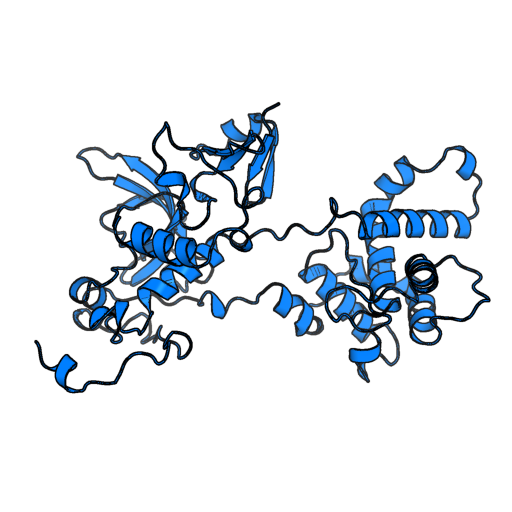52 ASN A C 1
ATOM 2861 O O . ASN A 1 352 ? -10.145 -16.352 24.806 1.00 85.12 352 ASN A O 1
ATOM 2865 N N . GLN A 1 353 ? -8.972 -15.504 23.122 1.00 87.44 353 GLN A N 1
ATOM 2866 C CA . GLN A 1 353 ? -10.054 -15.569 22.146 1.00 87.44 353 GLN A CA 1
ATOM 2867 C C . GLN A 1 353 ? -11.404 -14.983 22.621 1.00 87.44 353 GLN A C 1
ATOM 2869 O O . GLN A 1 353 ? -12.468 -15.570 22.448 1.00 87.44 353 GLN A O 1
ATOM 2874 N N . GLN A 1 354 ? -11.356 -13.822 23.283 1.00 91.38 354 GLN A N 1
ATOM 2875 C CA . GLN A 1 354 ? -12.491 -13.293 24.043 1.00 91.38 354 GLN A CA 1
ATOM 2876 C C . GLN A 1 354 ? -13.594 -12.621 23.207 1.00 91.38 354 GLN A C 1
ATOM 2878 O O . GLN A 1 354 ? -14.645 -12.322 23.764 1.00 91.38 354 GLN A O 1
ATOM 2883 N N . TRP A 1 355 ? -13.399 -12.361 21.911 1.00 92.12 355 TRP A N 1
ATOM 2884 C CA . TRP A 1 355 ? -14.350 -11.574 21.116 1.00 92.12 355 TRP A CA 1
ATOM 2885 C C . TRP A 1 355 ? -15.702 -12.289 20.932 1.00 92.12 355 TRP A C 1
ATOM 2887 O O . TRP A 1 355 ? -15.773 -13.397 20.405 1.00 92.12 355 TRP A O 1
ATOM 2897 N N . GLY A 1 356 ? -16.790 -11.634 21.348 1.00 90.06 356 GLY A N 1
ATOM 2898 C CA . GLY A 1 356 ? -18.173 -12.066 21.099 1.00 90.06 356 GLY A CA 1
ATOM 2899 C C . GLY A 1 356 ? -18.735 -13.140 22.036 1.00 90.06 356 GLY A C 1
ATOM 2900 O O . GLY A 1 356 ? -19.910 -13.482 21.908 1.00 90.06 356 GLY A O 1
ATOM 2901 N N . LEU A 1 357 ? -17.958 -13.646 23.000 1.00 90.00 357 LEU A N 1
ATOM 2902 C CA . LEU A 1 357 ? -18.372 -14.778 23.845 1.00 90.00 357 LEU A CA 1
ATOM 2903 C C . LEU A 1 357 ? -19.645 -14.530 24.679 1.00 90.00 357 LEU A C 1
ATOM 2905 O O . LEU A 1 357 ? -20.365 -15.487 24.951 1.00 90.00 357 LEU A O 1
ATOM 2909 N N . ASP A 1 358 ? -19.952 -13.279 25.045 1.00 92.31 358 ASP A N 1
ATOM 2910 C CA . ASP A 1 358 ? -21.152 -12.939 25.835 1.00 92.31 358 ASP A CA 1
ATOM 2911 C C . ASP A 1 358 ? -22.313 -12.401 24.989 1.00 92.31 358 ASP A C 1
ATOM 2913 O O . ASP A 1 358 ? -23.446 -12.318 25.466 1.00 92.31 358 ASP A O 1
ATOM 2917 N N . LYS A 1 359 ? -22.060 -12.024 23.729 1.00 89.69 359 LYS A N 1
ATOM 2918 C CA . LYS A 1 359 ? -23.072 -11.411 22.852 1.00 89.69 359 LYS A CA 1
ATOM 2919 C C . LYS A 1 359 ? -23.535 -12.316 21.711 1.00 89.69 359 LYS A C 1
ATOM 2921 O O . LYS A 1 359 ? -24.649 -12.140 21.216 1.00 89.69 359 LYS A O 1
ATOM 2926 N N . GLY A 1 360 ? -22.721 -13.298 21.329 1.00 88.69 360 GLY A N 1
ATOM 2927 C CA . GLY A 1 360 ? -23.015 -14.294 20.303 1.00 88.69 360 GLY A CA 1
ATOM 2928 C C . GLY A 1 360 ? -22.018 -14.290 19.144 1.00 88.69 360 GLY A C 1
ATOM 2929 O O . GLY A 1 360 ? -21.051 -13.530 19.116 1.00 88.69 360 GLY A O 1
ATOM 2930 N N . ASP A 1 361 ? -22.282 -15.152 18.161 1.00 88.81 361 ASP A N 1
ATOM 2931 C CA . ASP A 1 361 ? -21.378 -15.389 17.034 1.00 88.81 361 ASP A CA 1
ATOM 2932 C C . ASP A 1 361 ? -21.017 -14.096 16.273 1.00 88.81 361 ASP A C 1
ATOM 2934 O O . ASP A 1 361 ? -21.883 -13.305 15.869 1.00 88.81 361 ASP A O 1
ATOM 2938 N N . CYS A 1 362 ? -19.722 -13.943 15.977 1.00 91.44 362 CYS A N 1
ATOM 2939 C CA . CYS A 1 362 ? -19.230 -12.976 14.997 1.00 91.44 362 CYS A CA 1
ATOM 2940 C C . CYS A 1 362 ? -19.845 -13.238 13.608 1.00 91.44 362 CYS A C 1
ATOM 2942 O O . CYS A 1 362 ? -20.433 -14.294 13.339 1.00 91.44 362 CYS A O 1
ATOM 2944 N N . GLN A 1 363 ? -19.747 -12.262 12.702 1.00 94.12 363 GLN A N 1
ATOM 2945 C CA . GLN A 1 363 ? -20.418 -12.307 11.403 1.00 94.12 363 GLN A CA 1
ATOM 2946 C C . GLN A 1 363 ? -20.150 -13.614 10.646 1.00 94.12 363 GLN A C 1
ATOM 2948 O O . GLN A 1 363 ? -19.023 -13.922 10.271 1.00 94.12 363 GLN A O 1
ATOM 2953 N N . GLY A 1 364 ? -21.218 -14.371 10.379 1.00 90.19 364 GLY A N 1
ATOM 2954 C CA . GLY A 1 364 ? -21.133 -15.629 9.636 1.00 90.19 364 GLY A CA 1
ATOM 2955 C C . GLY A 1 364 ? -20.289 -16.706 10.324 1.00 90.19 364 GLY A C 1
ATOM 2956 O O . GLY A 1 364 ? -19.725 -17.536 9.618 1.00 90.19 364 GLY A O 1
ATOM 2957 N N . ARG A 1 365 ? -20.179 -16.679 11.664 1.00 88.94 365 ARG A N 1
ATOM 2958 C CA . ARG A 1 365 ? -19.293 -17.555 12.457 1.00 88.94 365 ARG A CA 1
ATOM 2959 C C . ARG A 1 365 ? -17.824 -17.443 12.049 1.00 88.94 365 ARG A C 1
ATOM 2961 O O . ARG A 1 365 ? -17.080 -18.419 12.087 1.00 88.94 365 ARG A O 1
ATOM 2968 N N . TRP A 1 366 ? -17.425 -16.257 11.598 1.00 91.44 366 TRP A N 1
ATOM 2969 C CA . TRP A 1 366 ? -16.041 -15.986 11.251 1.00 91.44 366 TRP A CA 1
ATOM 2970 C C . TRP A 1 366 ? -15.156 -16.033 12.500 1.00 91.44 366 TRP A C 1
ATOM 2972 O O . TRP A 1 366 ? -15.496 -15.435 13.520 1.00 91.44 366 TRP A O 1
ATOM 2982 N N . ASN A 1 367 ? -14.038 -16.751 12.394 1.00 87.88 367 ASN A N 1
ATOM 2983 C CA . ASN A 1 367 ? -12.986 -16.789 13.399 1.00 87.88 367 ASN A CA 1
ATOM 2984 C C . ASN A 1 367 ? -11.871 -15.806 12.983 1.00 87.88 367 ASN A C 1
ATOM 2986 O O . ASN A 1 367 ? -11.260 -16.045 11.939 1.00 87.88 367 ASN A O 1
ATOM 2990 N N . PRO A 1 368 ? -11.630 -14.723 13.745 1.00 85.50 368 PRO A N 1
ATOM 2991 C CA . PRO A 1 368 ? -10.617 -13.718 13.422 1.00 85.50 368 PRO A CA 1
ATOM 2992 C C . PRO A 1 368 ? -9.209 -14.061 13.947 1.00 85.50 368 PRO A C 1
ATOM 2994 O O . PRO A 1 368 ? -8.274 -13.295 13.732 1.00 85.50 368 PRO A O 1
ATOM 2997 N N . TYR A 1 369 ? -9.042 -15.167 14.680 1.00 85.19 369 TYR A N 1
ATOM 2998 C CA . TYR A 1 369 ? -7.758 -15.542 15.270 1.00 85.19 369 TYR A CA 1
ATOM 2999 C C . TYR A 1 369 ? -6.905 -16.347 14.283 1.00 85.19 369 TYR A C 1
ATOM 3001 O O . TYR A 1 369 ? -7.369 -17.329 13.703 1.00 85.19 369 TYR A O 1
ATOM 3009 N N . MET A 1 370 ? -5.640 -15.947 14.138 1.00 74.00 370 MET A N 1
ATOM 3010 C CA . MET A 1 370 ? -4.632 -16.602 13.295 1.00 74.00 370 MET A CA 1
ATOM 3011 C C . MET A 1 370 ? -3.454 -17.105 14.133 1.00 74.00 370 MET A C 1
ATOM 3013 O O . MET A 1 370 ? -3.141 -16.535 15.178 1.00 74.00 370 MET A O 1
ATOM 3017 N N . GLU A 1 371 ? -2.768 -18.145 13.652 1.00 64.31 371 GLU A N 1
ATOM 3018 C CA . GLU A 1 371 ? -1.612 -18.748 14.338 1.00 64.31 371 GLU A CA 1
ATOM 3019 C C . GLU A 1 371 ? -0.444 -17.764 14.524 1.00 64.31 371 GLU A C 1
ATOM 3021 O O . GLU A 1 371 ? 0.293 -17.853 15.503 1.00 64.31 371 GLU A O 1
ATOM 3026 N N . SER A 1 372 ? -0.302 -16.783 13.628 1.00 64.25 372 SER A N 1
ATOM 3027 C CA . SER A 1 372 ? 0.771 -15.780 13.653 1.00 64.25 372 SER A CA 1
ATOM 3028 C C . SER A 1 372 ? 0.745 -14.844 14.867 1.00 64.25 372 SER A C 1
ATOM 3030 O O . SER A 1 372 ? 1.747 -14.191 15.139 1.00 64.25 372 SER A O 1
ATOM 3032 N N . TRP A 1 373 ? -0.368 -14.772 15.605 1.00 65.62 373 TRP A N 1
ATOM 3033 C CA . TRP A 1 373 ? -0.524 -13.893 16.773 1.00 65.62 373 TRP A CA 1
ATOM 3034 C C . TRP A 1 373 ? -0.136 -14.549 18.105 1.00 65.62 373 TRP A C 1
ATOM 3036 O O . TRP A 1 373 ? -0.383 -13.972 19.164 1.00 65.62 373 TRP A O 1
ATOM 3046 N N . VAL A 1 374 ? 0.462 -15.745 18.063 1.00 65.44 374 VAL A N 1
ATOM 3047 C CA . VAL A 1 374 ? 0.898 -16.536 19.223 1.00 65.44 374 VAL A CA 1
ATOM 3048 C C . VAL A 1 374 ? 2.426 -16.436 19.367 1.00 65.44 374 VAL A C 1
ATOM 3050 O O . VAL A 1 374 ? 3.145 -17.276 18.829 1.00 65.44 374 VAL A O 1
ATOM 3053 N N . PRO A 1 375 ? 2.970 -15.445 20.100 1.00 58.19 375 PRO A N 1
ATOM 3054 C CA . PRO A 1 375 ? 4.408 -15.331 20.368 1.00 58.19 375 PRO A CA 1
ATOM 3055 C C . PRO A 1 375 ? 5.045 -16.498 21.154 1.00 58.19 375 PRO A C 1
ATOM 3057 O O . PRO A 1 375 ? 6.246 -16.472 21.409 1.00 58.19 375 PRO A O 1
ATOM 3060 N N . GLY A 1 376 ? 4.298 -17.553 21.501 1.00 56.94 376 GLY A N 1
ATOM 3061 C CA . GLY A 1 376 ? 4.836 -18.783 22.100 1.00 56.94 376 GLY A CA 1
ATOM 3062 C C . GLY A 1 376 ? 5.367 -18.622 23.531 1.00 56.94 376 GLY A C 1
ATOM 3063 O O . GLY A 1 376 ? 5.936 -19.560 24.080 1.00 56.94 376 GLY A O 1
ATOM 3064 N N . ASP A 1 377 ? 5.181 -17.450 24.137 1.00 63.16 377 ASP A N 1
ATOM 3065 C CA . ASP A 1 377 ? 5.667 -17.073 25.467 1.00 63.16 377 ASP A CA 1
ATOM 3066 C C . ASP A 1 377 ? 4.632 -17.295 26.581 1.00 63.16 377 ASP A C 1
ATOM 3068 O O . ASP A 1 377 ? 4.941 -17.128 27.762 1.00 63.16 377 ASP A O 1
ATOM 3072 N N . ARG A 1 378 ? 3.404 -17.683 26.224 1.00 59.19 378 ARG A N 1
ATOM 3073 C CA . ARG A 1 378 ? 2.337 -17.977 27.177 1.00 59.19 378 ARG A CA 1
ATOM 3074 C C . ARG A 1 378 ? 2.193 -19.478 27.402 1.00 59.19 378 ARG A C 1
ATOM 3076 O O . ARG A 1 378 ? 1.754 -20.209 26.515 1.00 59.19 378 ARG A O 1
ATOM 3083 N N . GLU A 1 379 ? 2.513 -19.920 28.614 1.00 55.72 379 GLU A N 1
ATOM 3084 C CA . GLU A 1 379 ? 2.215 -21.276 29.077 1.00 55.72 379 GLU A CA 1
ATOM 3085 C C . GLU A 1 379 ? 0.692 -21.444 29.199 1.00 55.72 379 GLU A C 1
ATOM 3087 O O . GLU A 1 379 ? 0.015 -20.624 29.825 1.00 55.72 379 GLU A O 1
ATOM 3092 N N . ALA A 1 380 ? 0.139 -22.480 28.562 1.00 52.84 380 ALA A N 1
ATOM 3093 C CA . ALA A 1 380 ? -1.263 -22.846 28.721 1.00 52.84 380 ALA A CA 1
ATOM 3094 C C . ALA A 1 380 ? -1.479 -23.285 30.174 1.00 52.84 380 ALA A C 1
ATOM 3096 O O . ALA A 1 380 ? -1.057 -24.369 30.568 1.00 52.84 380 ALA A O 1
ATOM 3097 N N . ASN A 1 381 ? -2.068 -22.407 30.981 1.00 50.41 381 ASN A N 1
ATOM 3098 C CA . ASN A 1 381 ? -2.420 -22.713 32.357 1.00 50.41 381 ASN A CA 1
ATOM 3099 C C . ASN A 1 381 ? -3.938 -22.904 32.412 1.00 50.41 381 ASN A C 1
ATOM 3101 O O . ASN A 1 381 ? -4.694 -21.930 32.421 1.00 50.41 381 ASN A O 1
ATOM 3105 N N . ASP A 1 382 ? -4.369 -24.167 32.422 1.00 49.88 382 ASP A N 1
ATOM 3106 C CA . ASP A 1 382 ? -5.781 -24.593 32.399 1.00 49.88 382 ASP A CA 1
ATOM 3107 C C . ASP A 1 382 ? -6.607 -24.036 33.586 1.00 49.88 382 ASP A C 1
ATOM 3109 O O . ASP A 1 382 ? -7.837 -24.035 33.562 1.00 49.88 382 ASP A O 1
ATOM 3113 N N . ASP A 1 383 ? -5.943 -23.491 34.610 1.00 50.16 383 ASP A N 1
ATOM 3114 C CA . ASP A 1 383 ? -6.568 -22.878 35.787 1.00 50.16 383 ASP A CA 1
ATOM 3115 C C . ASP A 1 383 ? -7.082 -21.437 35.554 1.00 50.16 383 ASP A C 1
ATOM 3117 O O . ASP A 1 383 ? -7.830 -20.904 36.382 1.00 50.16 383 ASP A O 1
ATOM 3121 N N . GLU A 1 384 ? -6.714 -20.773 34.449 1.00 50.12 384 GLU A N 1
ATOM 3122 C CA . GLU A 1 384 ? -7.134 -19.387 34.166 1.00 50.12 384 GLU A CA 1
ATOM 3123 C C . GLU A 1 384 ? -8.550 -19.269 33.569 1.00 50.12 384 GLU A C 1
ATOM 3125 O O . GLU A 1 384 ? -9.138 -18.185 33.609 1.00 50.12 384 GLU A O 1
ATOM 3130 N N . GLU A 1 385 ? -9.144 -20.359 33.071 1.00 44.84 385 GLU A N 1
ATOM 3131 C CA . GLU A 1 385 ? -10.514 -20.354 32.525 1.00 44.84 385 GLU A CA 1
ATOM 3132 C C . GLU A 1 385 ? -11.615 -20.368 33.606 1.00 44.84 385 GLU A C 1
ATOM 3134 O O . GLU A 1 385 ? -12.778 -20.095 33.307 1.00 44.84 385 GLU A O 1
ATOM 3139 N N . ILE A 1 386 ? -11.278 -20.635 34.875 1.00 39.03 386 ILE A N 1
ATOM 3140 C CA . ILE A 1 386 ? -12.266 -20.989 35.918 1.00 39.03 386 ILE A CA 1
ATOM 3141 C C . ILE A 1 386 ? -12.768 -19.787 36.746 1.00 39.03 386 ILE A C 1
ATOM 3143 O O . ILE A 1 386 ? -13.697 -19.922 37.544 1.00 39.03 386 ILE A O 1
ATOM 3147 N N . LYS A 1 387 ? -12.242 -18.571 36.560 1.00 35.47 387 LYS A N 1
ATOM 3148 C CA . LYS A 1 387 ? -12.772 -17.388 37.268 1.00 35.47 387 LYS A CA 1
ATOM 3149 C C . LYS A 1 387 ? -13.875 -16.705 36.449 1.00 35.47 387 LYS A C 1
ATOM 3151 O O . LYS A 1 387 ? -13.616 -15.792 35.656 1.00 35.47 387 LYS A O 1
ATOM 3156 N N . VAL A 1 388 ? -15.084 -17.249 36.633 1.00 36.50 388 VAL A N 1
ATOM 3157 C CA . VAL A 1 388 ? -16.394 -16.693 36.242 1.00 36.50 388 VAL A CA 1
ATOM 3158 C C . VAL A 1 388 ? -16.723 -15.472 37.084 1.00 36.50 388 VAL A C 1
ATOM 3160 O O . VAL A 1 388 ? -16.546 -15.557 38.323 1.00 36.50 388 VAL A O 1
#

Secondary structure (DSSP, 8-state):
--EEE-TTS-EEETTGGGTS---EEE-TTT--EEEGGGSGGGGGGG--TTS----TTTS-GGGS-HHHHHHHHHHHHT-----TT-EEEEEETTEEEEEEEEEEEEPTTS-EEEEEEE-TTEE-SSPPPS--EEEGGGEE---TT-HHHHHT-PBPEE--STTSPPHHHHHHTGGGSPPPHHHHHHHGGGHHHHHHHHH-TT-S--SS--HHHHHHHHTTT---TT-PPTT-----TT--HHHHHHHHHHHHHHSTTTTT-GGGTTTSHHHHHHHHHHHHHHHHHHHHHTS-GGGTT--HHHHHHHHHHHHHHHHH-TTTS------HHHHHHHHHHHHHH--STTTGGGGSS-TTTTT-PPGGG-----GGG--S-----GGGGG--